Protein AF-0000000079568938 (afdb_homodimer)

Secondary structure (DSSP, 8-state):
---HHHHHHHHHHHHHHHHHHHHHHHHHHHHHHHHHHHHHHHHHHHHHHHHHHHHHHHHHHHHHHHHHHHHHHHHHHTTTTTT-EEEEEEESS---HHHHHHHHHHHHHTT-EEEEEEEE-GGGG-GGGHHHHHHHHHH-PPTTPPPP--S-HHHHHHHHHHHHHBPPSSSPPPPHHHHHHHHHHHHHTTSEEE--S----BSEEEEE--SBPPSSHHHHHHHHHHHHHHHHHTT-EEEEE--GGGGSTTBHHHHHHH-HHHHHH-EEES-TTSHHHHHHHHHHHHHHHTT---EESSSTTSBSSPPP-/---HHHHHHHHHHHHHHHHHHHHHHHHHHHHHHHHHHHHHHHHHHHHHHHHHHHHHHHHHHHHHHHHHHHHHHHHHHTTTTTT-EEEEEEESS---HHHHHHHHHHHHHTT-EEEEEEEE-GGGG-GGGHHHHHHHHHH-PPTTPPPP--S-HHHHHHHHHHHHHBPPSSSPPPPHHHHHHHHHHHHHTTSEEE--S----BSEEEEE--SBPPSSHHHHHHHHHHHHHHHHHTT-EEEEE--GGGGSTTBHHHHHHH-HHHHHH-EEES-TTSHHHHHHHHHHHHHHHTT---EESSSTTSBSSPPP-

InterPro domains:
  IPR021522 Copper transporter MctB [PF11382] (1-307)

Foldseek 3Di:
DPDPVVVVVVVVVVVVVVVVVVVCVCCPPVPPVVVVVVVVVVVVVVVVVVVVVVVVVVVVVVVVVLVVLLVCLLVQLACVQAPFEEEEEEEEPPDDCLLVVVLVVSLVSSRYHYQWYKYFYLLQLDPVCQVVLQCLLPVDQDPPQDADPDSGSLQRNLLSLLLQAADAPVDDHDDQVNNCVSQVVVVVVVGMDIPDDGHDHGQEYEYEYEAARPPVLLSSLVSVLSNQVSNQVRRHAYEYEYAQNLCDPRHNVVNQCVDPSSQQQYAYFHHSSTSQSSSQSSLQSVCNVVRGHAYDYDDPPGDPHHDRD/DPDPVVVVVVVVVVVVVVVVVVVCVCCVPVPVVVVVVVVVVVVVVVVVVVVVVVVVVVVVVVVVVLVVLLVCLLVQLACVQAPFEEEEEEEEDPDDCLLVVVLVVSLVSSRYHYQWYKYFYLLQLDPVCQVVQQCLLPPDQDPPQDADPDSGSLQSNLLSLLLQAADAPPDDHDDQVNSCVSQVVCVVVVGMDTPDDGHDHGQEYEYEYEAARPPVLLSSLVSVLSNQVSNQVRRHAYEYEYAQRLCDPRHNVVNQCVDPSSQQQYAYFHHSSTSQSSSQSSLQSVCNVVRGHAYDYDDPPGDPHHDRD

Structure (mmCIF, N/CA/C/O backbone):
data_AF-0000000079568938-model_v1
#
loop_
_entity.id
_entity.type
_entity.pdbx_description
1 polymer 'Copper transporter'
#
loop_
_atom_site.group_PDB
_atom_site.id
_atom_site.type_symbol
_atom_site.label_atom_id
_atom_site.label_alt_id
_atom_site.label_comp_id
_atom_site.label_asym_id
_atom_site.label_entity_id
_atom_site.label_seq_id
_atom_site.pdbx_PDB_ins_code
_atom_site.Cartn_x
_atom_site.Cartn_y
_atom_site.Cartn_z
_atom_site.occupancy
_atom_site.B_iso_or_equiv
_atom_site.auth_seq_id
_atom_site.auth_comp_id
_atom_site.auth_asym_id
_atom_site.auth_atom_id
_atom_site.pdbx_PDB_model_num
ATOM 1 N N . MET A 1 1 ? -96.562 -1.878 10.062 1 43.5 1 MET A N 1
ATOM 2 C CA . MET A 1 1 ? -95.875 -2.768 10.984 1 43.5 1 MET A CA 1
ATOM 3 C C . MET A 1 1 ? -94.75 -3.541 10.273 1 43.5 1 MET A C 1
ATOM 5 O O . MET A 1 1 ? -95 -4.301 9.344 1 43.5 1 MET A O 1
ATOM 9 N N . ILE A 1 2 ? -93.562 -2.885 10.148 1 57.44 2 ILE A N 1
ATOM 10 C CA . ILE A 1 2 ? -92.5 -3.451 9.375 1 57.44 2 ILE A CA 1
ATOM 11 C C . ILE A 1 2 ? -92.125 -4.848 9.898 1 57.44 2 ILE A C 1
ATOM 13 O O . ILE A 1 2 ? -92.062 -5.062 11.109 1 57.44 2 ILE A O 1
ATOM 17 N N . ASP A 1 3 ? -92.375 -5.844 9.188 1 62.59 3 ASP A N 1
ATOM 18 C CA . ASP A 1 3 ? -92.188 -7.242 9.555 1 62.59 3 ASP A CA 1
ATOM 19 C C . ASP A 1 3 ? -90.812 -7.504 10.055 1 62.59 3 ASP A C 1
ATOM 21 O O . ASP A 1 3 ? -89.812 -7.223 9.352 1 62.59 3 ASP A O 1
ATOM 25 N N . PHE A 1 4 ? -90.562 -7.664 11.258 1 71.44 4 PHE A N 1
ATOM 26 C CA . PHE A 1 4 ? -89.375 -7.832 12.023 1 71.44 4 PHE A CA 1
ATOM 27 C C . PHE A 1 4 ? -88.375 -8.781 11.312 1 71.44 4 PHE A C 1
ATOM 29 O O . PHE A 1 4 ? -87.188 -8.555 11.297 1 71.44 4 PHE A O 1
ATOM 36 N N . LYS A 1 5 ? -88.812 -9.67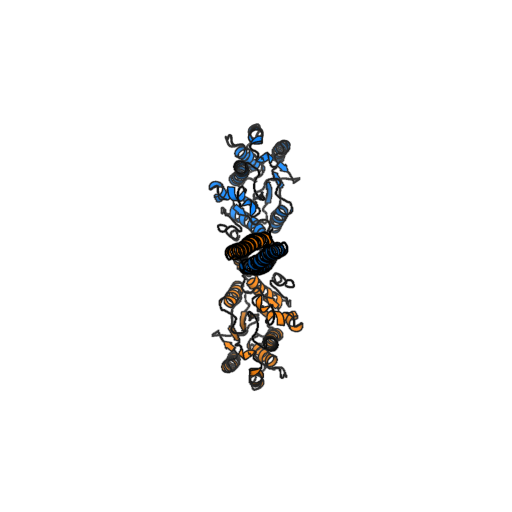2 10.695 1 68.62 5 LYS A N 1
ATOM 37 C CA . LYS A 1 5 ? -88 -10.656 9.984 1 68.62 5 LYS A CA 1
ATOM 38 C C . LYS A 1 5 ? -87.312 -10.031 8.781 1 68.62 5 LYS A C 1
ATOM 40 O O . LYS A 1 5 ? -86.125 -10.312 8.531 1 68.62 5 LYS A O 1
ATOM 45 N N . TYR A 1 6 ? -88.062 -9.305 8.188 1 73.19 6 TYR A N 1
ATOM 46 C CA . TYR A 1 6 ? -87.5 -8.641 7 1 73.19 6 TYR A CA 1
ATOM 47 C C . TYR A 1 6 ? -86.438 -7.648 7.375 1 73.19 6 TYR A C 1
ATOM 49 O O . TYR A 1 6 ? -85.438 -7.527 6.668 1 73.19 6 TYR A O 1
ATOM 57 N N . HIS A 1 7 ? -86.438 -7.02 8.5 1 73.69 7 HIS A N 1
ATOM 58 C CA . HIS A 1 7 ? -85.438 -6.07 8.984 1 73.69 7 HIS A CA 1
ATOM 59 C C . HIS A 1 7 ? -84.188 -6.785 9.383 1 73.69 7 HIS A C 1
ATOM 61 O O . HIS A 1 7 ? -83.062 -6.316 9.07 1 73.69 7 HIS A O 1
ATOM 67 N N . VAL A 1 8 ? -84.375 -7.863 9.945 1 78.38 8 VAL A N 1
ATOM 68 C CA . VAL A 1 8 ? -83.25 -8.656 10.391 1 78.38 8 VAL A CA 1
ATOM 69 C C . VAL A 1 8 ? -82.438 -9.18 9.18 1 78.38 8 VAL A C 1
ATOM 71 O O . VAL A 1 8 ? -81.25 -9.141 9.156 1 78.38 8 VAL A O 1
ATOM 74 N N . VAL A 1 9 ? -83.188 -9.57 8.219 1 77.75 9 VAL A N 1
ATOM 75 C CA . VAL A 1 9 ? -82.562 -10.109 7.004 1 77.75 9 VAL A CA 1
ATOM 76 C C . VAL A 1 9 ? -81.875 -9 6.254 1 77.75 9 VAL A C 1
ATOM 78 O O . VAL A 1 9 ? -80.75 -9.219 5.758 1 77.75 9 VAL A O 1
ATOM 81 N N . SER A 1 10 ? -82.375 -7.84 6.324 1 80.75 10 SER A N 1
ATOM 82 C CA . SER A 1 10 ? -81.75 -6.691 5.664 1 80.75 10 SER A CA 1
ATOM 83 C C . SER A 1 10 ? -80.5 -6.246 6.395 1 80.75 10 SER A C 1
ATOM 85 O O . SER A 1 10 ? -79.5 -5.918 5.762 1 80.75 10 SER A O 1
ATOM 87 N N . LEU A 1 11 ? -80.562 -6.324 7.648 1 80.31 11 LEU A N 1
ATOM 88 C CA . LEU A 1 11 ? -79.375 -5.949 8.453 1 80.31 11 LEU A CA 1
ATOM 89 C C . LEU A 1 11 ? -78.25 -6.953 8.281 1 80.31 11 LEU A C 1
ATOM 91 O O . LEU A 1 11 ? -77.125 -6.566 8.172 1 80.31 11 LEU A O 1
ATOM 95 N N . ILE A 1 12 ? -78.562 -8.211 8.266 1 80.62 12 ILE A N 1
ATOM 96 C CA . ILE A 1 12 ? -77.625 -9.266 8.07 1 80.62 12 ILE A CA 1
ATOM 97 C C . ILE A 1 12 ? -76.938 -9.117 6.688 1 80.62 12 ILE A C 1
ATOM 99 O O . ILE A 1 12 ? -75.75 -9.242 6.547 1 80.62 12 ILE A O 1
ATOM 103 N N . ALA A 1 13 ? -77.75 -8.734 5.777 1 83.69 13 ALA A N 1
ATOM 104 C CA . ALA A 1 13 ? -77.312 -8.539 4.41 1 83.69 13 ALA A CA 1
ATOM 105 C C . ALA A 1 13 ? -76.312 -7.379 4.328 1 83.69 13 ALA A C 1
ATOM 107 O O . ALA A 1 13 ? -75.312 -7.465 3.637 1 83.69 13 ALA A O 1
ATOM 108 N N . VAL A 1 14 ? -76.625 -6.336 5.066 1 82.44 14 VAL A N 1
ATOM 109 C CA . VAL A 1 14 ? -75.75 -5.164 5.094 1 82.44 14 VAL A CA 1
ATOM 110 C C . VAL A 1 14 ? -74.438 -5.516 5.777 1 82.44 14 VAL A C 1
ATOM 112 O O . VAL A 1 14 ? -73.375 -5.164 5.285 1 82.44 14 VAL A O 1
ATOM 115 N N . PHE A 1 15 ? -74.438 -6.266 6.875 1 82.38 15 PHE A N 1
ATOM 116 C CA . PHE A 1 15 ? -73.188 -6.645 7.598 1 82.38 15 PHE A CA 1
ATOM 117 C C . PHE A 1 15 ? -72.375 -7.602 6.77 1 82.38 15 PHE A C 1
ATOM 119 O O . PHE A 1 15 ? -71.125 -7.488 6.742 1 82.38 15 PHE A O 1
ATOM 126 N N . LEU A 1 16 ? -73.062 -8.523 6.031 1 85.56 16 LEU A N 1
ATOM 127 C CA . LEU A 1 16 ? -72.312 -9.461 5.16 1 85.56 16 LEU A CA 1
ATOM 128 C C . LEU A 1 16 ? -71.688 -8.734 3.982 1 85.56 16 LEU A C 1
ATOM 130 O O . LEU A 1 16 ? -70.562 -9.055 3.578 1 85.56 16 LEU A O 1
ATOM 134 N N . ALA A 1 17 ? -72.438 -7.754 3.533 1 83.81 17 ALA A N 1
ATOM 135 C CA . ALA A 1 17 ? -71.875 -6.934 2.436 1 83.81 17 ALA A CA 1
ATOM 136 C C . ALA A 1 17 ? -70.688 -6.133 2.869 1 83.81 17 ALA A C 1
ATOM 138 O O . ALA A 1 17 ? -69.688 -6.051 2.135 1 83.81 17 ALA A O 1
ATOM 139 N N . ILE A 1 18 ? -70.688 -5.582 4.027 1 81.25 18 ILE A N 1
ATOM 140 C CA . ILE A 1 18 ? -69.562 -4.859 4.578 1 81.25 18 ILE A CA 1
ATOM 141 C C . ILE A 1 18 ? -68.375 -5.82 4.762 1 81.25 18 ILE A C 1
ATOM 143 O O . ILE A 1 18 ? -67.25 -5.508 4.375 1 81.25 18 ILE A O 1
ATOM 147 N N . ALA A 1 19 ? -68.625 -6.996 5.277 1 80.94 19 ALA A N 1
ATOM 148 C CA . ALA A 1 19 ? -67.562 -8.008 5.488 1 80.94 19 ALA A CA 1
ATOM 149 C C . ALA A 1 19 ? -66.938 -8.422 4.164 1 80.94 19 ALA A C 1
ATOM 151 O O . ALA A 1 19 ? -65.75 -8.539 4.066 1 80.94 19 ALA A O 1
ATOM 152 N N . LEU A 1 20 ? -67.75 -8.578 3.186 1 80.56 20 LEU A N 1
ATOM 153 C CA . LEU A 1 20 ? -67.312 -8.922 1.852 1 80.56 20 LEU A CA 1
ATOM 154 C C . LEU A 1 20 ? -66.5 -7.777 1.254 1 80.56 20 LEU A C 1
ATOM 156 O O . LEU A 1 20 ? -65.438 -8.008 0.613 1 80.56 20 LEU A O 1
ATOM 160 N N . GLY A 1 21 ? -66.938 -6.605 1.459 1 75.81 21 GLY A N 1
ATOM 161 C CA . GLY A 1 21 ? -66.188 -5.43 1.025 1 75.81 21 GLY A CA 1
ATOM 162 C C . GLY A 1 21 ? -64.812 -5.32 1.666 1 75.81 21 GLY A C 1
ATOM 163 O O . GLY A 1 21 ? -63.844 -5.016 0.989 1 75.81 21 GLY A O 1
ATOM 164 N N . ILE A 1 22 ? -64.812 -5.535 2.951 1 74.38 22 ILE A N 1
ATOM 165 C CA . ILE A 1 22 ? -63.531 -5.52 3.691 1 74.38 22 ILE A CA 1
ATOM 166 C C . ILE A 1 22 ? -62.562 -6.555 3.105 1 74.38 22 ILE A C 1
ATOM 168 O O . ILE A 1 22 ? -61.406 -6.266 2.873 1 74.38 22 ILE A O 1
ATOM 172 N N . ILE A 1 23 ? -63.062 -7.707 2.805 1 74 23 ILE A N 1
ATOM 173 C CA . ILE A 1 23 ? -62.25 -8.797 2.252 1 74 23 ILE A CA 1
ATOM 174 C C . ILE A 1 23 ? -61.75 -8.406 0.867 1 74 23 ILE A C 1
ATOM 176 O O . ILE A 1 23 ? -60.562 -8.578 0.564 1 74 23 ILE A O 1
ATOM 180 N N . ILE A 1 24 ? -62.5 -7.793 0.003 1 73.75 24 ILE A N 1
ATOM 181 C CA . ILE A 1 24 ? -62.156 -7.371 -1.351 1 73.75 24 ILE A CA 1
ATOM 182 C C . ILE A 1 24 ? -61.156 -6.234 -1.291 1 73.75 24 ILE A C 1
ATOM 184 O O . ILE A 1 24 ? -60.156 -6.242 -2.025 1 73.75 24 ILE A O 1
ATOM 188 N N . GLY A 1 25 ? -61.344 -5.293 -0.454 1 69.62 25 GLY A N 1
ATOM 189 C CA . GLY A 1 25 ? -60.438 -4.168 -0.283 1 69.62 25 GLY A CA 1
ATOM 190 C C . GLY A 1 25 ? -59.062 -4.582 0.199 1 69.62 25 GLY A C 1
ATOM 191 O O . GLY A 1 25 ? -58.062 -4.086 -0.302 1 69.62 25 GLY A O 1
ATOM 192 N N . THR A 1 26 ? -59.062 -5.48 1.104 1 70.88 26 THR A N 1
ATOM 193 C CA . THR A 1 26 ? -57.781 -5.969 1.65 1 70.88 26 THR A CA 1
ATOM 194 C C . THR A 1 26 ? -57.031 -6.781 0.606 1 70.88 26 THR A C 1
ATOM 196 O O . THR A 1 26 ? -55.812 -6.699 0.522 1 70.88 26 THR A O 1
ATOM 199 N N . THR A 1 27 ? -57.781 -7.504 -0.134 1 68 27 THR A N 1
ATOM 200 C CA . THR A 1 27 ? -57.125 -8.406 -1.086 1 68 27 THR A CA 1
ATOM 201 C C . THR A 1 27 ? -56.719 -7.656 -2.346 1 68 27 THR A C 1
ATOM 203 O O . THR A 1 27 ? -55.688 -7.969 -2.951 1 68 27 THR A O 1
ATOM 206 N N . ALA A 1 28 ? -57.562 -6.738 -2.842 1 63.16 28 ALA A N 1
ATOM 207 C CA . ALA A 1 28 ? -57.344 -6.07 -4.125 1 63.16 28 ALA A CA 1
ATOM 208 C C . ALA A 1 28 ? -56.156 -5.102 -4.055 1 63.16 28 ALA A C 1
ATOM 210 O O . ALA A 1 28 ? -55.375 -5.004 -5.004 1 63.16 28 ALA A O 1
ATOM 211 N N . LEU A 1 29 ? -56 -4.25 -3.158 1 59.03 29 LEU A N 1
ATOM 212 C CA . LEU A 1 29 ? -55 -3.18 -3.143 1 59.03 29 LEU A CA 1
ATOM 213 C C . LEU A 1 29 ? -53.75 -3.621 -2.418 1 59.03 29 LEU A C 1
ATOM 215 O O . LEU A 1 29 ? -52.625 -3.293 -2.844 1 59.03 29 LEU A O 1
ATOM 219 N N . ASN A 1 30 ? -54.062 -4.57 -1.459 1 63.81 30 ASN A N 1
ATOM 220 C CA . ASN A 1 30 ? -53 -4.887 -0.521 1 63.81 30 ASN A CA 1
ATOM 221 C C . ASN A 1 30 ? -52.031 -5.914 -1.103 1 63.81 30 ASN A C 1
ATOM 223 O O . ASN A 1 30 ? -50.812 -5.836 -0.87 1 63.81 30 ASN A O 1
ATOM 227 N N . GLY A 1 31 ? -52.594 -6.492 -2.227 1 71.31 31 GLY A N 1
ATOM 228 C CA . GLY A 1 31 ? -51.75 -7.57 -2.703 1 71.31 31 GLY A CA 1
ATOM 229 C C . GLY A 1 31 ? -50.656 -7.094 -3.633 1 71.31 31 GLY A C 1
ATOM 230 O O . GLY A 1 31 ? -49.469 -7.457 -3.461 1 71.31 31 GLY A O 1
ATOM 231 N N . GLY A 1 32 ? -51 -6.117 -4.484 1 78.5 32 GLY A N 1
ATOM 232 C CA . GLY A 1 32 ? -50.031 -5.668 -5.473 1 78.5 32 GLY A CA 1
ATOM 233 C C . GLY A 1 32 ? -48.969 -4.758 -4.891 1 78.5 32 GLY A C 1
ATOM 234 O O . GLY A 1 32 ? -47.781 -4.969 -5.117 1 78.5 32 GLY A O 1
ATOM 235 N N . ILE A 1 33 ? -49.406 -3.732 -4.223 1 78.81 33 ILE A N 1
ATOM 236 C CA . ILE A 1 33 ? -48.5 -2.77 -3.627 1 78.81 33 ILE A CA 1
ATOM 237 C C . ILE A 1 33 ? -47.625 -3.471 -2.596 1 78.81 33 ILE A C 1
ATOM 239 O O . ILE A 1 33 ? -46.406 -3.264 -2.57 1 78.81 33 ILE A O 1
ATOM 243 N N . VAL A 1 34 ? -48.219 -4.289 -1.751 1 81.38 34 VAL A N 1
ATOM 244 C CA . VAL A 1 34 ? -47.5 -5.023 -0.717 1 81.38 34 VAL A CA 1
ATOM 245 C C . VAL A 1 34 ? -46.5 -5.973 -1.363 1 81.38 34 VAL A C 1
ATOM 247 O O . VAL A 1 34 ? -45.344 -6.062 -0.926 1 81.38 34 VAL A O 1
ATOM 250 N N . ASN A 1 35 ? -47 -6.562 -2.453 1 83.56 35 ASN A N 1
ATOM 251 C CA . ASN A 1 35 ? -46.094 -7.457 -3.168 1 83.56 35 ASN A CA 1
ATOM 252 C C . ASN A 1 35 ? -44.938 -6.695 -3.768 1 83.56 35 ASN A C 1
ATOM 254 O O . ASN A 1 35 ? -43.781 -7.168 -3.729 1 83.56 35 ASN A O 1
ATOM 258 N N . ASN A 1 36 ? -45.219 -5.559 -4.309 1 86.06 36 ASN A N 1
ATOM 259 C CA . ASN A 1 36 ? -44.156 -4.727 -4.879 1 86.06 36 ASN A CA 1
ATOM 260 C C . ASN A 1 36 ? -43.188 -4.23 -3.809 1 86.06 36 ASN A C 1
ATOM 262 O O . ASN A 1 36 ? -41.969 -4.285 -3.988 1 86.06 36 ASN A O 1
ATOM 266 N N . LEU A 1 37 ? -43.75 -3.807 -2.678 1 84.62 37 LEU A N 1
ATOM 267 C CA . LEU A 1 37 ? -42.906 -3.326 -1.574 1 84.62 37 LEU A CA 1
ATOM 268 C C . LEU A 1 37 ? -42.094 -4.465 -0.972 1 84.62 37 LEU A C 1
ATOM 270 O O . LEU A 1 37 ? -40.938 -4.273 -0.616 1 84.62 37 LEU A O 1
ATOM 274 N N . GLN A 1 38 ? -42.656 -5.621 -0.905 1 86.25 38 GLN A N 1
ATOM 275 C CA . GLN A 1 38 ? -41.938 -6.793 -0.402 1 86.25 38 GLN A CA 1
ATOM 276 C C . GLN A 1 38 ? -40.812 -7.195 -1.338 1 86.25 38 GLN A C 1
ATOM 278 O O . GLN A 1 38 ? -39.719 -7.574 -0.883 1 86.25 38 GLN A O 1
ATOM 283 N N . SER A 1 39 ? -41.062 -7.059 -2.582 1 89.62 39 SER A N 1
ATOM 284 C CA . SER A 1 39 ? -40.031 -7.328 -3.572 1 89.62 39 SER A CA 1
ATOM 285 C C . SER A 1 39 ? -38.906 -6.316 -3.475 1 89.62 39 SER A C 1
ATOM 287 O O . SER A 1 39 ? -37.719 -6.684 -3.541 1 89.62 39 SER A O 1
ATOM 289 N N . ASN A 1 40 ? -39.281 -5.078 -3.32 1 89.69 40 ASN A N 1
ATOM 290 C CA . ASN A 1 40 ? -38.281 -4.031 -3.139 1 89.69 40 ASN A CA 1
ATOM 291 C C . ASN A 1 40 ? -37.438 -4.27 -1.887 1 89.69 40 ASN A C 1
ATOM 293 O O . ASN A 1 40 ? -36.219 -4.129 -1.92 1 89.69 40 ASN A O 1
ATOM 297 N N . VAL A 1 41 ? -38.062 -4.602 -0.828 1 90.19 41 VAL A N 1
ATOM 298 C CA . VAL A 1 41 ? -37.375 -4.883 0.424 1 90.19 41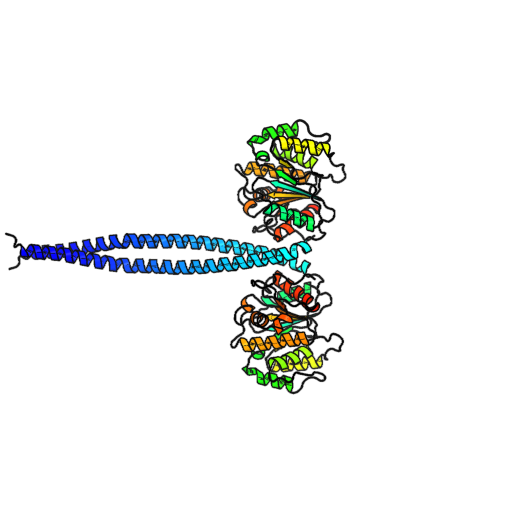 VAL A CA 1
ATOM 299 C C . VAL A 1 41 ? -36.375 -6.043 0.225 1 90.19 41 VAL A C 1
ATOM 301 O O . VAL A 1 41 ? -35.25 -5.977 0.657 1 90.19 41 VAL A O 1
ATOM 304 N N . SER A 1 42 ? -36.875 -7.066 -0.488 1 90.62 42 SER A N 1
ATOM 305 C CA . SER A 1 42 ? -36.031 -8.227 -0.745 1 90.62 42 SER A CA 1
ATOM 306 C C . SER A 1 42 ? -34.812 -7.855 -1.604 1 90.62 42 SER A C 1
ATOM 308 O O . SER A 1 42 ? -33.688 -8.281 -1.325 1 90.62 42 SER A O 1
ATOM 310 N N . GLU A 1 43 ? -35 -7.078 -2.594 1 92.12 43 GLU A N 1
ATOM 311 C CA . GLU A 1 43 ? -33.938 -6.637 -3.482 1 92.12 43 GLU A CA 1
ATOM 312 C C . GLU A 1 43 ? -32.938 -5.734 -2.75 1 92.12 43 GLU A C 1
ATOM 314 O O . GLU A 1 43 ? -31.734 -5.887 -2.898 1 92.12 43 GLU A O 1
ATOM 319 N N . LEU A 1 44 ? -33.469 -4.828 -1.951 1 92.75 44 LEU A N 1
ATOM 320 C CA . LEU A 1 44 ? -32.594 -3.906 -1.203 1 92.75 44 LEU A CA 1
ATOM 321 C C . LEU A 1 44 ? -31.797 -4.652 -0.144 1 92.75 44 LEU A C 1
ATOM 323 O O . LEU A 1 44 ? -30.656 -4.289 0.137 1 92.75 44 LEU A O 1
ATOM 327 N N . ARG A 1 45 ? -32.375 -5.703 0.427 1 92.12 45 ARG A N 1
ATOM 328 C CA . ARG A 1 45 ? -31.641 -6.531 1.381 1 92.12 45 ARG A CA 1
ATOM 329 C C . ARG A 1 45 ? -30.516 -7.293 0.694 1 92.12 45 ARG A C 1
ATOM 331 O O . ARG A 1 45 ? -29.422 -7.434 1.252 1 92.12 45 ARG A O 1
ATOM 338 N N . ALA A 1 46 ? -30.797 -7.734 -0.47 1 92.81 46 ALA A N 1
ATOM 339 C CA . ALA A 1 46 ? -29.766 -8.414 -1.243 1 92.81 46 ALA A CA 1
ATOM 340 C C . ALA A 1 46 ? -28.641 -7.453 -1.616 1 92.81 46 ALA A C 1
ATOM 342 O O . ALA A 1 46 ? -27.453 -7.797 -1.507 1 92.81 46 ALA A O 1
ATOM 343 N N . ASP A 1 47 ? -28.938 -6.305 -2.002 1 94 47 ASP A N 1
ATOM 344 C CA . ASP A 1 47 ? -27.969 -5.273 -2.328 1 94 47 ASP A CA 1
ATOM 345 C C . ASP A 1 47 ? -27.125 -4.914 -1.108 1 94 47 ASP A C 1
ATOM 347 O O . ASP A 1 47 ? -25.906 -4.754 -1.216 1 94 47 ASP A O 1
ATOM 351 N N . LYS A 1 48 ? -27.812 -4.711 -0.039 1 91.69 48 LYS A N 1
ATOM 352 C CA . LYS A 1 48 ? -27.109 -4.391 1.197 1 91.69 48 LYS A CA 1
ATOM 353 C C . LYS A 1 48 ? -26.094 -5.473 1.549 1 91.69 48 LYS A C 1
ATOM 355 O O . LYS A 1 48 ? -24.953 -5.168 1.908 1 91.69 48 LYS A O 1
ATOM 360 N N . ARG A 1 49 ? -26.5 -6.715 1.436 1 93.38 49 ARG A N 1
ATOM 361 C CA . ARG A 1 49 ? -25.609 -7.824 1.738 1 93.38 49 ARG A CA 1
ATOM 362 C C . ARG A 1 49 ? -24.406 -7.836 0.785 1 93.38 49 ARG A C 1
ATOM 364 O O . ARG A 1 49 ? -23.281 -8.055 1.207 1 93.38 49 ARG A O 1
ATOM 371 N N . ASP A 1 50 ? -24.672 -7.566 -0.452 1 95.25 50 ASP A N 1
ATOM 372 C CA . ASP A 1 50 ? -23.609 -7.512 -1.443 1 95.25 50 ASP A CA 1
ATOM 373 C C . ASP A 1 50 ? -22.625 -6.387 -1.131 1 95.25 50 ASP A C 1
ATOM 375 O O . ASP A 1 50 ? -21.406 -6.586 -1.184 1 95.25 50 ASP A O 1
ATOM 379 N N . LEU A 1 51 ? -23.156 -5.25 -0.789 1 94.25 51 LEU A N 1
ATOM 380 C CA . LEU A 1 51 ? -22.312 -4.098 -0.474 1 94.25 51 LEU A CA 1
ATOM 381 C C . LEU A 1 51 ? -21.531 -4.332 0.808 1 94.25 51 LEU A C 1
ATOM 383 O O . LEU A 1 51 ? -20.359 -3.932 0.909 1 94.25 51 LEU A O 1
ATOM 387 N N . GLU A 1 52 ? -22.141 -5.012 1.734 1 94.88 52 GLU A N 1
ATOM 388 C CA . GLU A 1 52 ? -21.438 -5.359 2.965 1 94.88 52 GLU A CA 1
ATOM 389 C C . GLU A 1 52 ? -20.281 -6.312 2.686 1 94.88 52 GLU A C 1
ATOM 391 O O . GLU A 1 52 ? -19.188 -6.152 3.242 1 94.88 52 GLU A O 1
ATOM 396 N N . ASN A 1 53 ? -20.562 -7.281 1.841 1 92.19 53 ASN A N 1
ATOM 397 C CA . ASN A 1 53 ? -19.5 -8.195 1.435 1 92.19 53 ASN A CA 1
ATOM 398 C C . ASN A 1 53 ? -18.359 -7.465 0.713 1 92.19 53 ASN A C 1
ATOM 400 O O . ASN A 1 53 ? -17.188 -7.758 0.932 1 92.19 53 ASN A O 1
ATOM 404 N N . ARG A 1 54 ? -18.75 -6.535 -0.095 1 92.44 54 ARG A N 1
ATOM 405 C CA . ARG A 1 54 ? -17.766 -5.738 -0.811 1 92.44 54 ARG A CA 1
ATOM 406 C C . ARG A 1 54 ? -16.938 -4.891 0.155 1 92.44 54 ARG A C 1
ATOM 408 O O . ARG A 1 54 ? -15.719 -4.816 0.034 1 92.44 54 ARG A O 1
ATOM 415 N N . VAL A 1 55 ? -17.578 -4.273 1.066 1 91.88 55 VAL A N 1
ATOM 416 C CA . VAL A 1 55 ? -16.891 -3.469 2.076 1 91.88 55 VAL A CA 1
ATOM 417 C C . VAL A 1 55 ? -15.891 -4.336 2.84 1 91.88 55 VAL A C 1
ATOM 419 O O . VAL A 1 55 ? -14.742 -3.934 3.049 1 91.88 55 VAL A O 1
ATOM 422 N N . ASN A 1 56 ? -16.281 -5.527 3.174 1 92.06 56 ASN A N 1
ATOM 423 C CA . ASN A 1 56 ? -15.391 -6.438 3.898 1 92.06 56 ASN A CA 1
ATOM 424 C C . ASN A 1 56 ? -14.18 -6.828 3.061 1 92.06 56 ASN A C 1
ATOM 426 O O . ASN A 1 56 ? -13.055 -6.871 3.568 1 92.06 56 ASN A O 1
ATOM 430 N N . GLY A 1 57 ? -14.375 -7.105 1.813 1 88.25 57 GLY A N 1
ATOM 431 C CA . GLY A 1 57 ? -13.289 -7.426 0.904 1 88.25 57 GLY A CA 1
ATOM 432 C C . GLY A 1 57 ? -12.305 -6.285 0.716 1 88.25 57 GLY A C 1
ATOM 433 O O . GLY A 1 57 ? -11.094 -6.492 0.717 1 88.25 57 GLY A O 1
ATOM 434 N N . LEU A 1 58 ? -12.883 -5.059 0.606 1 90 58 LEU A N 1
ATOM 435 C CA . LEU A 1 58 ? -12.039 -3.883 0.429 1 90 58 LEU A CA 1
ATOM 436 C C . LEU A 1 58 ? -11.242 -3.586 1.697 1 90 58 LEU A C 1
ATOM 438 O O . LEU A 1 58 ? -10.07 -3.207 1.628 1 90 58 LEU A O 1
ATOM 442 N N . ASN A 1 59 ? -11.859 -3.824 2.844 1 91.12 59 ASN A N 1
ATOM 443 C CA . ASN A 1 59 ? -11.141 -3.656 4.105 1 91.12 59 ASN A CA 1
ATOM 444 C C . ASN A 1 59 ? -9.961 -4.617 4.219 1 91.12 59 ASN A C 1
ATOM 446 O O . ASN A 1 59 ? -8.883 -4.234 4.676 1 91.12 59 ASN A O 1
ATOM 450 N N . THR A 1 60 ? -10.125 -5.785 3.799 1 87.06 60 THR A N 1
ATOM 451 C CA . THR A 1 60 ? -9.055 -6.777 3.811 1 87.06 60 THR A CA 1
ATOM 452 C C . THR A 1 60 ? -7.918 -6.352 2.889 1 87.06 60 THR A C 1
ATOM 454 O O . THR A 1 60 ? -6.742 -6.477 3.246 1 87.06 60 THR A O 1
ATOM 457 N N . GLN A 1 61 ? -8.273 -5.867 1.757 1 86.62 61 GLN A N 1
ATOM 458 C CA . GLN A 1 61 ? -7.27 -5.391 0.816 1 86.62 61 GLN A CA 1
ATOM 459 C C . GLN A 1 61 ? -6.473 -4.23 1.407 1 86.62 61 GLN A C 1
ATOM 461 O O . GLN A 1 61 ? -5.25 -4.176 1.263 1 86.62 61 GLN A O 1
ATOM 466 N N . ILE A 1 62 ? -7.117 -3.332 2.014 1 89.69 62 ILE A N 1
ATOM 467 C CA . ILE A 1 62 ? -6.469 -2.188 2.641 1 89.69 62 ILE A CA 1
ATOM 468 C C . ILE A 1 62 ? -5.527 -2.668 3.744 1 89.69 62 ILE A C 1
ATOM 470 O O . ILE A 1 62 ? -4.402 -2.178 3.867 1 89.69 62 ILE A O 1
ATOM 474 N N . GLU A 1 63 ? -5.992 -3.605 4.523 1 89.69 63 GLU A N 1
ATOM 475 C CA . GLU A 1 63 ? -5.16 -4.16 5.586 1 89.69 63 GLU A CA 1
ATOM 476 C C . GLU A 1 63 ? -3.904 -4.816 5.02 1 89.69 63 GLU A C 1
ATOM 478 O O . GLU A 1 63 ? -2.803 -4.602 5.531 1 89.69 63 GLU A O 1
ATOM 483 N N . ASN A 1 64 ? -4.051 -5.535 4.012 1 86.25 64 ASN A N 1
ATOM 484 C CA . ASN A 1 64 ? -2.912 -6.191 3.373 1 86.25 64 ASN A CA 1
ATOM 485 C C . ASN A 1 64 ? -1.911 -5.172 2.832 1 86.25 64 ASN A C 1
ATOM 487 O O . ASN A 1 64 ? -0.701 -5.336 3.004 1 86.25 64 ASN A O 1
ATOM 491 N N . ASN A 1 65 ? -2.414 -4.172 2.186 1 89.94 65 ASN A N 1
ATOM 492 C CA . ASN A 1 65 ? -1.556 -3.113 1.669 1 89.94 65 ASN A CA 1
ATOM 493 C C . ASN A 1 65 ? -0.815 -2.393 2.793 1 89.94 65 ASN A C 1
ATOM 495 O O . ASN A 1 65 ? 0.359 -2.049 2.648 1 89.94 65 ASN A O 1
ATOM 499 N N . SER A 1 66 ? -1.523 -2.184 3.828 1 92.19 66 SER A N 1
ATOM 500 C CA . SER A 1 66 ? -0.928 -1.528 4.988 1 92.19 66 SER A CA 1
ATOM 501 C C . SER A 1 66 ? 0.193 -2.373 5.586 1 92.19 66 SER A C 1
ATOM 503 O O . SER A 1 66 ? 1.218 -1.84 6.016 1 92.19 66 SER A O 1
ATOM 505 N N . GLU A 1 67 ? 0.009 -3.672 5.605 1 92.88 67 GLU A N 1
ATOM 506 C CA . GLU A 1 67 ? 1.032 -4.574 6.125 1 92.88 67 GLU A CA 1
ATOM 507 C C . GLU A 1 67 ? 2.27 -4.578 5.234 1 92.88 67 GLU A C 1
ATOM 509 O O . GLU A 1 67 ? 3.398 -4.613 5.73 1 92.88 67 GLU A O 1
ATOM 514 N N . PHE A 1 68 ? 2.115 -4.535 3.963 1 95.19 68 PHE A N 1
ATOM 515 C CA . PHE A 1 68 ? 3.232 -4.406 3.035 1 95.19 68 PHE A CA 1
ATOM 516 C C . PHE A 1 68 ? 4.008 -3.119 3.299 1 95.19 68 PHE A C 1
ATOM 518 O O . PHE A 1 68 ? 5.23 -3.143 3.438 1 95.19 68 PHE A O 1
ATOM 525 N N . ASP A 1 69 ? 3.254 -1.995 3.379 1 95.81 69 ASP A N 1
ATOM 526 C CA . ASP A 1 69 ? 3.879 -0.697 3.611 1 95.81 69 ASP A CA 1
ATOM 527 C C . ASP A 1 69 ? 4.68 -0.699 4.91 1 95.81 69 ASP A C 1
ATOM 529 O O . ASP A 1 69 ? 5.809 -0.2 4.953 1 95.81 69 ASP A O 1
ATOM 533 N N . ALA A 1 70 ? 4.031 -1.248 5.941 1 95.69 70 ALA A N 1
ATOM 534 C CA . ALA A 1 70 ? 4.699 -1.298 7.242 1 95.69 70 ALA A CA 1
ATOM 535 C C . ALA A 1 70 ? 5.984 -2.113 7.164 1 95.69 70 ALA A C 1
ATOM 537 O O . ALA A 1 70 ? 6.988 -1.762 7.789 1 95.69 70 ALA A O 1
ATOM 538 N N . ALA A 1 71 ? 6.004 -3.139 6.336 1 94.25 71 ALA A N 1
ATOM 539 C CA . ALA A 1 71 ? 7.137 -4.059 6.258 1 94.25 71 ALA A CA 1
ATOM 540 C C . ALA A 1 71 ? 8.297 -3.438 5.484 1 94.25 71 ALA A C 1
ATOM 542 O O . ALA A 1 71 ? 9.461 -3.729 5.758 1 94.25 71 ALA A O 1
ATOM 543 N N . VAL A 1 72 ? 7.996 -2.549 4.562 1 95.81 72 VAL A N 1
ATOM 544 C CA . VAL A 1 72 ? 9.07 -2.055 3.703 1 95.81 72 VAL A CA 1
ATOM 545 C C . VAL A 1 72 ? 9.469 -0.644 4.133 1 95.81 72 VAL A C 1
ATOM 547 O O . VAL A 1 72 ? 10.492 -0.122 3.695 1 95.81 72 VAL A O 1
ATOM 550 N N . ALA A 1 73 ? 8.703 0.034 5.012 1 97 73 ALA A N 1
ATOM 551 C CA . ALA A 1 73 ? 8.883 1.44 5.359 1 97 73 ALA A CA 1
ATOM 552 C C . ALA A 1 73 ? 10.297 1.696 5.887 1 97 73 ALA A C 1
ATOM 554 O O . ALA A 1 73 ? 10.953 2.658 5.48 1 97 73 ALA A O 1
ATOM 555 N N . GLY A 1 74 ? 10.75 0.861 6.859 1 96.19 74 GLY A N 1
ATOM 556 C CA . GLY A 1 74 ? 12.07 1.047 7.434 1 96.19 74 GLY A CA 1
ATOM 557 C C . GLY A 1 74 ? 13.172 1.07 6.395 1 96.19 74 GLY A C 1
ATOM 558 O O . GLY A 1 74 ? 14.07 1.912 6.457 1 96.19 74 GLY A O 1
ATOM 559 N N . GLN A 1 75 ? 13.117 0.177 5.453 1 94.19 75 GLN A N 1
ATOM 560 C CA . GLN A 1 75 ? 14.117 0.096 4.395 1 94.19 75 GLN A CA 1
ATOM 561 C C . GLN A 1 75 ? 14.102 1.347 3.523 1 94.19 75 GLN A C 1
ATOM 563 O O . GLN A 1 75 ? 15.141 1.787 3.037 1 94.19 75 GLN A O 1
ATOM 568 N N . LEU A 1 76 ? 12.938 1.864 3.289 1 96.25 76 LEU A N 1
ATOM 569 C CA . LEU A 1 76 ? 12.789 3.025 2.42 1 96.25 76 LEU A CA 1
ATOM 570 C C . LEU A 1 76 ? 13.43 4.262 3.049 1 96.25 76 LEU A C 1
ATOM 572 O O . LEU A 1 76 ? 13.953 5.125 2.342 1 96.25 76 LEU A O 1
ATOM 576 N N . VAL A 1 77 ? 13.422 4.34 4.445 1 97.88 77 VAL A N 1
ATOM 577 C CA . VAL A 1 77 ? 13.82 5.602 5.055 1 97.88 77 VAL A CA 1
ATOM 578 C C . VAL A 1 77 ? 15.211 5.453 5.68 1 97.88 77 VAL A C 1
ATOM 580 O O . VAL A 1 77 ? 15.836 6.445 6.051 1 97.88 77 VAL A O 1
ATOM 583 N N . GLU A 1 78 ? 15.688 4.227 5.805 1 96.25 78 GLU A N 1
ATOM 584 C CA . GLU A 1 78 ? 16.938 3.975 6.516 1 96.25 78 GLU A CA 1
ATOM 585 C C . GLU A 1 78 ? 18.062 4.875 6.008 1 96.25 78 GLU A C 1
ATOM 587 O O . GLU A 1 78 ? 18.328 4.91 4.805 1 96.25 78 GLU A O 1
ATOM 592 N N . GLY A 1 79 ? 18.625 5.598 6.953 1 97.44 79 GLY A N 1
ATOM 593 C CA . GLY A 1 79 ? 19.812 6.398 6.688 1 97.44 79 GLY A CA 1
ATOM 594 C C . GLY A 1 79 ? 19.5 7.691 5.957 1 97.44 79 GLY A C 1
ATOM 595 O O . GLY A 1 79 ? 20.406 8.508 5.723 1 97.44 79 GLY A O 1
ATOM 596 N N . THR A 1 80 ? 18.281 7.961 5.574 1 97.5 80 THR A N 1
ATOM 597 C CA . THR A 1 80 ? 17.938 9.102 4.727 1 97.5 80 THR A CA 1
ATOM 598 C C . THR A 1 80 ? 18.047 10.406 5.504 1 97.5 80 THR A C 1
ATOM 600 O O . THR A 1 80 ? 18.219 11.477 4.914 1 97.5 80 THR A O 1
ATOM 603 N N . LEU A 1 81 ? 17.953 10.367 6.914 1 98.25 81 LEU A N 1
ATOM 604 C CA . LEU A 1 81 ? 18.031 11.57 7.738 1 98.25 81 LEU A CA 1
ATOM 605 C C . LEU A 1 81 ? 19.188 11.461 8.734 1 98.25 81 LEU A C 1
ATOM 607 O O . LEU A 1 81 ? 19.109 12.023 9.836 1 98.25 81 LEU A O 1
ATOM 611 N N . THR A 1 82 ? 20.156 10.641 8.328 1 97.94 82 THR A N 1
ATOM 612 C CA . THR A 1 82 ? 21.312 10.461 9.195 1 97.94 82 THR A CA 1
ATOM 613 C C . THR A 1 82 ? 21.953 11.805 9.531 1 97.94 82 THR A C 1
ATOM 615 O O . THR A 1 82 ? 22.188 12.625 8.641 1 97.94 82 THR A O 1
ATOM 618 N N . GLY A 1 83 ? 22.219 12.016 10.805 1 96.62 83 GLY A N 1
ATOM 619 C CA . GLY A 1 83 ? 22.906 13.219 11.242 1 96.62 83 GLY A CA 1
ATOM 620 C C . GLY A 1 83 ? 21.984 14.422 11.367 1 96.62 83 GLY A C 1
ATOM 621 O O . GLY A 1 83 ? 22.438 15.516 11.719 1 96.62 83 GLY A O 1
ATOM 622 N N . GLN A 1 84 ? 20.75 14.25 11.062 1 96.56 84 GLN A N 1
ATOM 623 C CA . GLN A 1 84 ? 19.781 15.336 11.18 1 96.56 84 GLN A CA 1
ATOM 624 C C . GLN A 1 84 ? 19.062 15.289 12.523 1 96.56 84 GLN A C 1
ATOM 626 O O . GLN A 1 84 ? 19.078 14.266 13.211 1 96.56 84 GLN A O 1
ATOM 631 N N . ASN A 1 85 ? 18.531 16.406 12.906 1 97.19 85 ASN A N 1
ATOM 632 C CA . ASN A 1 85 ? 17.719 16.484 14.117 1 97.19 85 ASN A CA 1
ATOM 633 C C . ASN A 1 85 ? 16.344 17.078 13.828 1 97.19 85 ASN A C 1
ATOM 635 O O . ASN A 1 85 ? 16.125 17.656 12.766 1 97.19 85 ASN A O 1
ATOM 639 N N . PHE A 1 86 ? 15.398 16.766 14.734 1 98.06 86 PHE A N 1
ATOM 640 C CA . PHE A 1 86 ? 14.055 17.281 14.5 1 98.06 86 PHE A CA 1
ATOM 641 C C . PHE A 1 86 ? 13.352 17.578 15.82 1 98.06 86 PHE A C 1
ATOM 643 O O . PHE A 1 86 ? 13.75 17.078 16.875 1 98.06 86 PHE A O 1
ATOM 650 N N . VAL A 1 87 ? 12.43 18.531 15.75 1 98.44 87 VAL A N 1
ATOM 651 C CA . VAL A 1 87 ? 11.484 18.844 16.812 1 98.44 87 VAL A CA 1
ATOM 652 C C . VAL A 1 87 ? 10.062 18.531 16.359 1 98.44 87 VAL A C 1
ATOM 654 O O . VAL A 1 87 ? 9.695 18.844 15.219 1 98.44 87 VAL A O 1
ATOM 657 N N . VAL A 1 88 ? 9.32 17.875 17.25 1 98.62 88 VAL A N 1
ATOM 658 C CA . VAL A 1 88 ? 7.922 17.594 16.953 1 98.62 88 VAL A CA 1
ATOM 659 C C . VAL A 1 88 ? 7.027 18.594 17.688 1 98.62 88 VAL A C 1
ATOM 661 O O . VAL A 1 88 ? 7.219 18.844 18.891 1 98.62 88 VAL A O 1
ATOM 664 N N . ILE A 1 89 ? 6.16 19.203 16.922 1 98.69 89 ILE A N 1
ATOM 665 C CA . ILE A 1 89 ? 5.172 20.109 17.484 1 98.69 89 ILE A CA 1
ATOM 666 C C . ILE A 1 89 ? 3.768 19.562 17.266 1 98.69 89 ILE A C 1
ATOM 668 O O . ILE A 1 89 ? 3.369 19.281 16.125 1 98.69 89 ILE A O 1
ATOM 672 N N . THR A 1 90 ? 3.012 19.344 18.312 1 98.25 90 THR A N 1
ATOM 673 C CA . THR A 1 90 ? 1.637 18.875 18.172 1 98.25 90 THR A CA 1
ATOM 674 C C . THR A 1 90 ? 0.653 20.016 18.344 1 98.25 90 THR A C 1
ATOM 676 O O . THR A 1 90 ? 0.862 20.906 19.188 1 98.25 90 THR A O 1
ATOM 679 N N . VAL A 1 91 ? -0.398 20 17.516 1 96.81 91 VAL A N 1
ATOM 680 C CA . VAL A 1 91 ? -1.375 21.094 17.516 1 96.81 91 VAL A CA 1
ATOM 681 C C . VAL A 1 91 ? -2.693 20.594 18.109 1 96.81 91 VAL A C 1
ATOM 683 O O . VAL A 1 91 ? -3.396 19.797 17.5 1 96.81 91 VAL A O 1
ATOM 686 N N . GLY A 1 92 ? -3.035 21.156 19.141 1 85 92 GLY A N 1
ATOM 687 C CA . GLY A 1 92 ? -4.348 20.938 19.734 1 85 92 GLY A CA 1
ATOM 688 C C . GLY A 1 92 ? -4.434 19.641 20.516 1 85 92 GLY A C 1
ATOM 689 O O . GLY A 1 92 ? -3.438 18.922 20.672 1 85 92 GLY A O 1
ATOM 690 N N . SER A 1 93 ? -5.59 19.422 21.078 1 85.69 93 SER A N 1
ATOM 691 C CA . SER A 1 93 ? -5.793 18.297 22 1 85.69 93 SER A CA 1
ATOM 692 C C . SER A 1 93 ? -6.254 17.047 21.25 1 85.69 93 SER A C 1
ATOM 694 O O . SER A 1 93 ? -6.355 15.977 21.844 1 85.69 93 SER A O 1
ATOM 696 N N . SER A 1 94 ? -6.398 17.203 19.984 1 90.44 94 SER A N 1
ATOM 697 C CA . SER A 1 94 ? -6.953 16.094 19.219 1 90.44 94 SER A CA 1
ATOM 698 C C . SER A 1 94 ? -5.859 15.125 18.781 1 90.44 94 SER A C 1
ATOM 700 O O . SER A 1 94 ? -6.148 14.023 18.312 1 90.44 94 SER A O 1
ATOM 702 N N . VAL A 1 95 ? -4.66 15.484 18.875 1 95.06 95 VAL A N 1
ATOM 703 C CA . VAL A 1 95 ? -3.561 14.617 18.469 1 95.06 95 VAL A CA 1
ATOM 704 C C . VAL A 1 95 ? -3.293 13.578 19.562 1 95.06 95 VAL A C 1
ATOM 706 O O . VAL A 1 95 ? -3.01 13.938 20.703 1 95.06 95 VAL A O 1
ATOM 709 N N . THR A 1 96 ? -3.377 12.336 19.219 1 94.62 96 THR A N 1
ATOM 710 C CA . THR A 1 96 ? -3.113 11.25 20.156 1 94.62 96 THR A CA 1
ATOM 711 C C . THR A 1 96 ? -1.682 10.742 20 1 94.62 96 THR A C 1
ATOM 713 O O . THR A 1 96 ? -1.008 11.047 19.016 1 94.62 96 THR A O 1
ATOM 716 N N . ALA A 1 97 ? -1.247 10.055 21.031 1 95.25 97 ALA A N 1
ATOM 717 C CA . ALA A 1 97 ? 0.06 9.406 20.969 1 95.25 97 ALA A CA 1
ATOM 718 C C . ALA A 1 97 ? 0.126 8.414 19.812 1 95.25 97 ALA A C 1
ATOM 720 O O . ALA A 1 97 ? 1.179 8.25 19.188 1 95.25 97 ALA A O 1
ATOM 721 N N . GLU A 1 98 ? -1.014 7.793 19.484 1 96.06 98 GLU A N 1
ATOM 722 C CA . GLU A 1 98 ? -1.088 6.789 18.422 1 96.06 98 GLU A CA 1
ATOM 723 C C . GLU A 1 98 ? -0.816 7.41 17.047 1 96.06 98 GLU A C 1
ATOM 725 O O . GLU A 1 98 ? -0.37 6.723 16.125 1 96.06 98 GLU A O 1
ATOM 730 N N . LEU A 1 99 ? -1.104 8.68 16.953 1 97.5 99 LEU A N 1
ATOM 731 C CA . LEU A 1 99 ? -0.822 9.391 15.703 1 97.5 99 LEU A CA 1
ATOM 732 C C . LEU A 1 99 ? 0.603 9.93 15.703 1 97.5 99 LEU A C 1
ATOM 734 O O . LEU A 1 99 ? 1.322 9.797 14.711 1 97.5 99 LEU A O 1
ATOM 738 N N . ARG A 1 100 ? 1.055 10.453 16.797 1 97.81 100 ARG A N 1
ATOM 739 C CA . ARG A 1 100 ? 2.32 11.172 16.906 1 97.81 100 ARG A CA 1
ATOM 740 C C . ARG A 1 100 ? 3.496 10.203 16.969 1 97.81 100 ARG A C 1
ATOM 742 O O . ARG A 1 100 ? 4.492 10.391 16.266 1 97.81 100 ARG A O 1
ATOM 749 N N . ASP A 1 101 ? 3.445 9.164 17.781 1 98.19 101 ASP A N 1
ATOM 750 C CA . ASP A 1 101 ? 4.602 8.359 18.156 1 98.19 101 ASP A CA 1
ATOM 751 C C . ASP A 1 101 ? 5.168 7.602 16.969 1 98.19 101 ASP A C 1
ATOM 753 O O . ASP A 1 101 ? 6.387 7.535 16.781 1 98.19 101 ASP A O 1
ATOM 757 N N . PRO A 1 102 ? 4.289 7.027 16.094 1 98.5 102 PRO A N 1
ATOM 758 C CA . PRO A 1 102 ? 4.855 6.32 14.938 1 98.5 102 PRO A CA 1
ATOM 759 C C . PRO A 1 102 ? 5.59 7.254 13.977 1 98.5 102 PRO A C 1
ATOM 761 O O . PRO A 1 102 ? 6.551 6.84 13.328 1 98.5 102 PRO A O 1
ATOM 764 N N . VAL A 1 103 ? 5.16 8.516 13.898 1 98.81 103 VAL A N 1
ATOM 765 C CA . VAL A 1 103 ? 5.867 9.492 13.078 1 98.81 103 VAL A CA 1
ATOM 766 C C . VAL A 1 103 ? 7.27 9.719 13.633 1 98.81 103 VAL A C 1
ATOM 768 O O . VAL A 1 103 ? 8.25 9.695 12.883 1 98.81 103 VAL A O 1
ATOM 771 N N . ILE A 1 104 ? 7.387 9.875 14.945 1 98.62 104 ILE A N 1
ATOM 772 C CA . ILE A 1 104 ? 8.664 10.07 15.617 1 98.62 104 ILE A CA 1
ATOM 773 C C . ILE A 1 104 ? 9.555 8.852 15.398 1 98.62 104 ILE A C 1
ATOM 775 O O . ILE A 1 104 ? 10.727 8.984 15.039 1 98.62 104 ILE A O 1
ATOM 779 N N . GLN A 1 105 ? 8.984 7.68 15.57 1 98.62 105 GLN A N 1
ATOM 780 C CA . GLN A 1 105 ? 9.734 6.441 15.414 1 98.62 105 GLN A CA 1
ATOM 781 C C . GLN A 1 105 ? 10.273 6.301 13.992 1 98.62 105 GLN A C 1
ATOM 783 O O . GLN A 1 105 ? 11.414 5.871 13.797 1 98.62 105 GLN A O 1
ATOM 788 N N . MET A 1 106 ? 9.469 6.656 13.016 1 98.81 106 MET A N 1
ATOM 789 C CA . MET A 1 106 ? 9.891 6.559 11.617 1 98.81 106 MET A CA 1
ATOM 790 C C . MET A 1 106 ? 11.062 7.492 11.336 1 98.81 106 MET A C 1
ATOM 792 O O . MET A 1 106 ? 12.008 7.121 10.641 1 98.81 106 MET A O 1
ATOM 796 N N . LEU A 1 107 ? 11.016 8.711 11.875 1 98.88 107 LEU A N 1
ATOM 797 C CA . LEU A 1 107 ? 12.102 9.664 11.695 1 98.88 107 LEU A CA 1
ATOM 798 C C . LEU A 1 107 ? 13.383 9.164 12.352 1 98.88 107 LEU A C 1
ATOM 800 O O . LEU A 1 107 ? 14.477 9.344 11.812 1 98.88 107 LEU A O 1
ATOM 804 N N . GLN A 1 108 ? 13.219 8.539 13.477 1 98.69 108 GLN A N 1
ATOM 805 C CA . GLN A 1 108 ? 14.383 7.961 14.148 1 98.69 108 GLN A CA 1
ATOM 806 C C . GLN A 1 108 ? 14.938 6.773 13.359 1 98.69 108 GLN A C 1
ATOM 808 O O . GLN A 1 108 ? 16.156 6.598 13.273 1 98.69 108 GLN A O 1
ATOM 813 N N . THR A 1 109 ? 14.047 5.977 12.805 1 98.44 109 THR A N 1
ATOM 814 C CA . THR A 1 109 ? 14.453 4.891 11.922 1 98.44 109 THR A CA 1
ATOM 815 C C . THR A 1 109 ? 15.219 5.43 10.719 1 98.44 109 THR A C 1
ATOM 817 O O . THR A 1 109 ? 16.141 4.785 10.227 1 98.44 109 THR A O 1
ATOM 820 N N . ALA A 1 110 ? 14.844 6.598 10.281 1 98.62 110 ALA A N 1
ATOM 821 C CA . ALA A 1 110 ? 15.508 7.25 9.156 1 98.62 110 ALA A CA 1
ATOM 822 C C . ALA A 1 110 ? 16.875 7.777 9.562 1 98.62 110 ALA A C 1
ATOM 824 O O . ALA A 1 110 ? 17.656 8.227 8.711 1 98.62 110 ALA A O 1
ATOM 825 N N . GLY A 1 111 ? 17.172 7.793 10.914 1 98.69 111 GLY A N 1
ATOM 826 C CA . GLY A 1 111 ? 18.484 8.188 11.414 1 98.69 111 GLY A CA 1
ATOM 827 C C . GLY A 1 111 ? 18.469 9.547 12.094 1 98.69 111 GLY A C 1
ATOM 828 O O . GLY A 1 111 ? 19.5 10.008 12.594 1 98.69 111 GLY A O 1
ATOM 829 N N . ALA A 1 112 ? 17.359 10.188 12.141 1 98.44 112 ALA A N 1
ATOM 830 C CA . ALA A 1 112 ? 17.281 11.516 12.734 1 98.44 112 ALA A CA 1
ATOM 831 C C . ALA A 1 112 ? 17.188 11.438 14.258 1 98.44 112 ALA A C 1
ATOM 833 O O . ALA A 1 112 ? 16.688 10.445 14.805 1 98.44 112 ALA A O 1
ATOM 834 N N . SER A 1 113 ? 17.609 12.469 14.922 1 97.75 113 SER A N 1
ATOM 835 C CA . SER A 1 113 ? 17.531 12.562 16.375 1 97.75 113 SER A CA 1
ATOM 836 C C . SER A 1 113 ? 16.422 13.516 16.812 1 97.75 113 SER A C 1
ATOM 838 O O . SER A 1 113 ? 16.312 14.633 16.297 1 97.75 113 SER A O 1
ATOM 840 N N . ASN A 1 114 ? 15.625 13.047 17.719 1 97.75 114 ASN A N 1
ATOM 841 C CA . ASN A 1 114 ? 14.609 13.914 18.312 1 97.75 114 ASN A CA 1
ATOM 842 C C . ASN A 1 114 ? 15.211 14.836 19.375 1 97.75 114 ASN A C 1
ATOM 844 O O . ASN A 1 114 ? 15.633 14.383 20.438 1 97.75 114 ASN A O 1
ATOM 848 N N . THR A 1 115 ? 15.18 16.141 19.062 1 96.62 115 THR A N 1
ATOM 849 C CA . THR A 1 115 ? 15.844 17.062 19.984 1 96.62 115 THR A CA 1
ATOM 850 C C . THR A 1 115 ? 14.82 17.891 20.75 1 96.62 115 THR A C 1
ATOM 852 O O . THR A 1 115 ? 15.18 18.859 21.438 1 96.62 115 THR A O 1
ATOM 855 N N . GLY A 1 116 ? 13.523 17.562 20.562 1 96.44 116 GLY A N 1
ATOM 856 C CA . GLY A 1 116 ? 12.516 18.281 21.328 1 96.44 116 GLY A CA 1
ATOM 857 C C . GLY A 1 116 ? 11.102 17.938 20.891 1 96.44 116 GLY A C 1
ATOM 858 O O . GLY A 1 116 ? 10.875 17.5 19.766 1 96.44 116 GLY A O 1
ATOM 859 N N . SER A 1 117 ? 10.195 18.141 21.844 1 96.69 117 SER A N 1
ATOM 860 C CA . SER A 1 117 ? 8.766 18 21.609 1 96.69 117 SER A CA 1
ATOM 861 C C . SER A 1 117 ? 7.969 19.078 22.328 1 96.69 117 SER A C 1
ATOM 863 O O . SER A 1 117 ? 8.18 19.312 23.516 1 96.69 117 SER A O 1
ATOM 865 N N . ILE A 1 118 ? 7.156 19.719 21.547 1 97.44 118 ILE A N 1
ATOM 866 C CA . ILE A 1 118 ? 6.297 20.781 22.062 1 97.44 118 ILE A CA 1
ATOM 867 C C . ILE A 1 118 ? 4.84 20.469 21.734 1 97.44 118 ILE A C 1
ATOM 869 O O . ILE A 1 118 ? 4.531 20.016 20.625 1 97.44 118 ILE A O 1
ATOM 873 N N . SER A 1 119 ? 3.953 20.656 22.719 1 97.56 119 SER A N 1
ATOM 874 C CA . SER A 1 119 ? 2.518 20.578 22.469 1 97.56 119 SER A CA 1
ATOM 875 C C . SER A 1 119 ? 1.845 21.938 22.609 1 97.56 119 SER A C 1
ATOM 877 O O . SER A 1 119 ? 1.892 22.547 23.672 1 97.56 119 SER A O 1
ATOM 879 N N . LEU A 1 120 ? 1.253 22.359 21.5 1 97.94 120 LEU A N 1
ATOM 880 C CA . LEU A 1 120 ? 0.465 23.578 21.547 1 97.94 120 LEU A CA 1
ATOM 881 C C . LEU A 1 120 ? -0.936 23.297 22.094 1 97.94 120 LEU A C 1
ATOM 883 O O . LEU A 1 120 ? -1.633 22.422 21.594 1 97.94 120 LEU A O 1
ATOM 887 N N . THR A 1 121 ? -1.332 24.078 23.047 1 96.25 121 THR A N 1
ATOM 888 C CA . THR A 1 121 ? -2.699 23.969 23.547 1 96.25 121 THR A CA 1
ATOM 889 C C . THR A 1 121 ? -3.666 24.734 22.656 1 96.25 121 THR A C 1
ATOM 891 O O . THR A 1 121 ? -3.24 25.469 21.766 1 96.25 121 THR A O 1
ATOM 894 N N . ASP A 1 122 ? -4.945 24.578 22.953 1 95.19 122 ASP A N 1
ATOM 895 C CA . ASP A 1 122 ? -5.945 25.312 22.188 1 95.19 122 ASP A CA 1
ATOM 896 C C . ASP A 1 122 ? -5.816 26.812 22.422 1 95.19 122 ASP A C 1
ATOM 898 O O . ASP A 1 122 ? -6.234 27.609 21.578 1 95.19 122 ASP A O 1
ATOM 902 N N . ALA A 1 123 ? -5.207 27.203 23.484 1 95.38 123 ALA A N 1
ATOM 903 C CA . ALA A 1 123 ? -5.059 28.609 23.844 1 95.38 123 ALA A CA 1
ATOM 904 C C . ALA A 1 123 ? -4.074 29.297 22.906 1 95.38 123 ALA A C 1
ATOM 906 O O . ALA A 1 123 ? -4.172 30.516 22.672 1 95.38 123 ALA A O 1
ATOM 907 N N . TYR A 1 124 ? -3.166 28.562 22.391 1 97.31 124 TYR A N 1
ATOM 908 C CA . TYR A 1 124 ? -2.148 29.141 21.516 1 97.31 124 TYR A CA 1
ATOM 909 C C . TYR A 1 124 ? -2.787 29.844 20.328 1 97.31 124 TYR A C 1
ATOM 911 O O . TYR A 1 124 ? -2.334 30.906 19.922 1 97.31 124 TYR A O 1
ATOM 919 N N . SER A 1 125 ? -3.807 29.172 19.75 1 96.88 125 SER A N 1
ATOM 920 C CA . SER A 1 125 ? -4.398 29.672 18.516 1 96.88 125 SER A CA 1
ATOM 921 C C . SER A 1 125 ? -5.727 30.375 18.797 1 96.88 125 SER A C 1
ATOM 923 O O . SER A 1 125 ? -6.414 30.797 17.859 1 96.88 125 SER A O 1
ATOM 925 N N . ASP A 1 126 ? -6.105 30.531 20.031 1 96 126 ASP A N 1
ATOM 926 C CA . ASP A 1 126 ? -7.375 31.141 20.406 1 96 126 ASP A CA 1
ATOM 927 C C . ASP A 1 126 ? -7.336 32.656 20.188 1 96 126 ASP A C 1
ATOM 929 O O . ASP A 1 126 ? -6.539 33.344 20.812 1 96 126 ASP A O 1
ATOM 933 N N . PRO A 1 127 ? -8.281 33.156 19.391 1 96.5 127 PRO A N 1
ATOM 934 C CA . PRO A 1 127 ? -8.297 34.594 19.172 1 96.5 127 PRO A CA 1
ATOM 935 C C . PRO A 1 127 ? -8.484 35.406 20.469 1 96.5 127 PRO A C 1
ATOM 937 O O . PRO A 1 127 ? -8.008 36.531 20.578 1 96.5 127 PRO A O 1
ATOM 940 N N . GLU A 1 128 ? -9.039 34.781 21.438 1 96.06 128 GLU A N 1
ATOM 941 C CA . GLU A 1 128 ? -9.273 35.469 22.719 1 96.06 128 GLU A CA 1
ATOM 942 C C . GLU A 1 128 ? -7.977 35.656 23.5 1 96.06 128 GLU A C 1
ATOM 944 O O . GLU A 1 128 ? -7.898 36.469 24.391 1 96.06 128 GLU A O 1
ATOM 949 N N . GLN A 1 129 ? -6.953 34.875 23.172 1 95.5 129 GLN A N 1
ATOM 950 C CA . GLN A 1 129 ? -5.668 34.938 23.859 1 95.5 129 GLN A CA 1
ATOM 951 C C . GLN A 1 129 ? -4.656 35.75 23.047 1 95.5 129 GLN A C 1
ATOM 953 O O . GLN A 1 129 ? -3.514 35.938 23.484 1 95.5 129 GLN A O 1
ATOM 958 N N . ALA A 1 130 ? -5.055 36.25 21.938 1 96.06 130 ALA A N 1
ATOM 959 C CA . ALA A 1 130 ? -4.145 36.875 20.969 1 96.06 130 ALA A CA 1
ATOM 960 C C . ALA A 1 130 ? -3.414 38.062 21.594 1 96.06 130 ALA A C 1
ATOM 962 O O . ALA A 1 130 ? -2.201 38.188 21.422 1 96.06 130 ALA A O 1
ATOM 963 N N . ASP A 1 131 ? -4.164 38.875 22.312 1 94.75 131 ASP A N 1
ATOM 964 C CA . ASP A 1 131 ? -3.561 40.062 22.891 1 94.75 131 A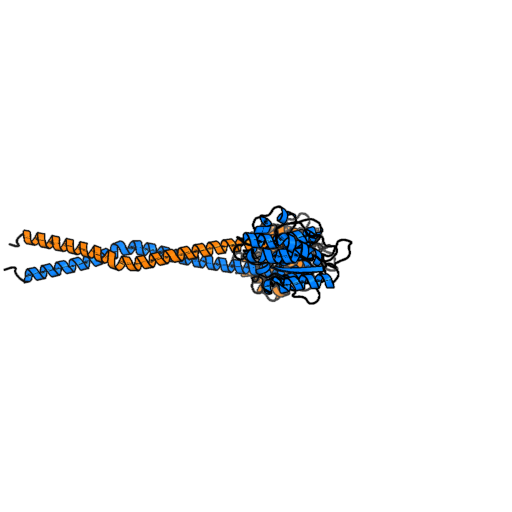SP A CA 1
ATOM 965 C C . ASP A 1 131 ? -2.512 39.719 23.938 1 94.75 131 ASP A C 1
ATOM 967 O O . ASP A 1 131 ? -1.449 40.312 24.016 1 94.75 131 ASP A O 1
ATOM 971 N N . GLN A 1 132 ? -2.85 38.781 24.734 1 94.62 132 GLN A N 1
ATOM 972 C CA . GLN A 1 132 ? -1.922 38.344 25.766 1 94.62 132 GLN A CA 1
ATOM 973 C C . GLN A 1 132 ? -0.652 37.75 25.156 1 94.62 132 GLN A C 1
ATOM 975 O O . GLN A 1 132 ? 0.453 38 25.641 1 94.62 132 GLN A O 1
ATOM 980 N N . LEU A 1 133 ? -0.797 36.969 24.156 1 95.19 133 LEU A N 1
ATOM 981 C CA . LEU A 1 133 ? 0.333 36.375 23.453 1 95.19 133 LEU A CA 1
ATOM 982 C C . LEU A 1 133 ? 1.209 37.438 22.812 1 95.19 133 LEU A C 1
ATOM 984 O O . LEU A 1 133 ? 2.438 37.375 22.891 1 95.19 133 LEU A O 1
ATOM 988 N N . LEU A 1 134 ? 0.548 38.375 22.156 1 94.69 134 LEU A N 1
ATOM 989 C CA . LEU A 1 134 ? 1.264 39.438 21.484 1 94.69 134 LEU A CA 1
ATOM 990 C C . LEU A 1 134 ? 2.051 40.281 22.5 1 94.69 134 LEU A C 1
ATOM 992 O O . LEU A 1 134 ? 3.207 40.625 22.25 1 94.69 134 LEU A O 1
ATOM 996 N N . ASN A 1 135 ? 1.452 40.562 23.578 1 93.5 135 ASN A N 1
ATOM 997 C CA . ASN A 1 135 ? 2.111 41.344 24.625 1 93.5 135 ASN A CA 1
ATOM 998 C C . ASN A 1 135 ? 3.334 40.594 25.172 1 93.5 135 ASN A C 1
ATOM 1000 O O . ASN A 1 135 ? 4.387 41.219 25.375 1 93.5 135 ASN A O 1
ATOM 1004 N N . TYR A 1 136 ? 3.178 39.344 25.422 1 93.81 136 TYR A N 1
ATOM 1005 C CA . TYR A 1 136 ? 4.312 38.594 25.906 1 93.81 136 TYR A CA 1
ATOM 1006 C C . TYR A 1 136 ? 5.453 38.594 24.906 1 93.81 136 TYR A C 1
ATOM 1008 O O . TYR A 1 136 ? 6.605 38.812 25.266 1 93.81 136 TYR A O 1
ATOM 1016 N N . ALA A 1 137 ? 5.141 38.281 23.656 1 93.12 137 ALA A N 1
ATOM 1017 C CA . ALA A 1 137 ? 6.16 38.125 22.625 1 93.12 137 ALA A CA 1
ATOM 1018 C C . ALA A 1 137 ? 6.875 39.438 22.359 1 93.12 137 ALA A C 1
ATOM 1020 O O . ALA A 1 137 ? 8.07 39.469 22.047 1 93.12 137 ALA A O 1
ATOM 1021 N N . SER A 1 138 ? 6.195 40.531 22.484 1 88.56 138 SER A N 1
ATOM 1022 C CA . SER A 1 138 ? 6.727 41.812 22.109 1 88.56 138 SER A CA 1
ATOM 1023 C C . SER A 1 138 ? 7.438 42.5 23.266 1 88.56 138 SER A C 1
ATOM 1025 O O . SER A 1 138 ? 8.211 43.438 23.078 1 88.56 138 SER A O 1
ATOM 1027 N N . ASN A 1 139 ? 7.141 42.125 24.438 1 83.31 139 ASN A N 1
ATOM 1028 C CA . ASN A 1 139 ? 7.59 42.906 25.578 1 83.31 139 ASN A CA 1
ATOM 1029 C C . ASN A 1 139 ? 9.086 42.75 25.812 1 83.31 139 ASN A C 1
ATOM 1031 O O . ASN A 1 139 ? 9.781 43.719 26.125 1 83.31 139 ASN A O 1
ATOM 1035 N N . ASP A 1 140 ? 9.656 41.562 25.797 1 77 140 ASP A N 1
ATOM 1036 C CA . ASP A 1 140 ? 11.062 41.375 26.109 1 77 140 ASP A CA 1
ATOM 1037 C C . ASP A 1 140 ? 11.656 40.188 25.328 1 77 140 ASP A C 1
ATOM 1039 O O . ASP A 1 140 ? 11.961 39.156 25.906 1 77 140 ASP A O 1
ATOM 1043 N N . PRO A 1 141 ? 11.82 40.594 24.047 1 78.56 141 PRO A N 1
ATOM 1044 C CA . PRO A 1 141 ? 12.438 39.5 23.297 1 78.56 141 PRO A CA 1
ATOM 1045 C C . PRO A 1 141 ? 13.891 39.25 23.703 1 78.56 141 PRO A C 1
ATOM 1047 O O . PRO A 1 141 ? 14.562 40.156 24.172 1 78.56 141 PRO A O 1
ATOM 1050 N N . PRO A 1 142 ? 14.242 37.969 23.641 1 82.25 142 PRO A N 1
ATOM 1051 C CA . PRO A 1 142 ? 15.648 37.688 23.938 1 82.25 142 PRO A CA 1
ATOM 1052 C C . PRO A 1 142 ? 16.609 38.531 23.094 1 82.25 142 PRO A C 1
ATOM 1054 O O . PRO A 1 142 ? 16.234 39 22.016 1 82.25 142 PRO A O 1
ATOM 1057 N N . PRO A 1 143 ? 17.828 38.719 23.672 1 78.88 143 PRO A N 1
ATOM 1058 C CA . PRO A 1 143 ? 18.797 39.531 22.938 1 78.88 143 PRO A CA 1
ATOM 1059 C C . PRO A 1 143 ? 19.109 39 21.547 1 78.88 143 PRO A C 1
ATOM 1061 O O . PRO A 1 143 ? 19.203 37.781 21.359 1 78.88 143 PRO A O 1
ATOM 1064 N N . GLY A 1 144 ? 19.125 39.875 20.578 1 79.56 144 GLY A N 1
ATOM 1065 C CA . GLY A 1 144 ? 19.562 39.562 19.234 1 79.56 144 GLY A CA 1
ATOM 1066 C C . GLY A 1 144 ? 18.438 39.094 18.328 1 79.56 144 GLY A C 1
ATOM 1067 O O . GLY A 1 144 ? 18.641 38.812 17.141 1 79.56 144 GLY A O 1
ATOM 1068 N N . ILE A 1 145 ? 17.297 38.969 18.922 1 84.56 145 ILE A N 1
ATOM 1069 C CA . ILE A 1 145 ? 16.156 38.531 18.125 1 84.56 145 ILE A CA 1
ATOM 1070 C C . ILE A 1 145 ? 15.328 39.75 17.688 1 84.56 145 ILE A C 1
ATOM 1072 O O . ILE A 1 145 ? 15.008 40.594 18.516 1 84.56 145 ILE A O 1
ATOM 1076 N N . SER A 1 146 ? 15.148 39.812 16.375 1 85.31 146 SER A N 1
ATOM 1077 C CA . SER A 1 146 ? 14.242 40.812 15.812 1 85.31 146 SER A CA 1
ATOM 1078 C C . SER A 1 146 ? 12.914 40.188 15.406 1 85.31 146 SER A C 1
ATOM 1080 O O . SER A 1 146 ? 12.875 39.281 14.594 1 85.31 146 SER A O 1
ATOM 1082 N N . LEU A 1 147 ? 11.898 40.75 16.016 1 91.5 147 LEU A N 1
ATOM 1083 C CA . LEU A 1 147 ? 10.57 40.219 15.711 1 91.5 147 LEU A CA 1
ATOM 1084 C C . LEU A 1 147 ? 9.836 41.125 14.734 1 91.5 147 LEU A C 1
ATOM 1086 O O . LEU A 1 147 ? 10.102 42.344 14.68 1 91.5 147 LEU A O 1
ATOM 1090 N N . PRO A 1 148 ? 9.008 40.562 13.922 1 91 148 PRO A N 1
ATOM 1091 C CA . PRO A 1 148 ? 8.227 41.406 12.992 1 91 148 PRO A CA 1
ATOM 1092 C C . PRO A 1 148 ? 7.352 42.438 13.695 1 91 148 PRO A C 1
ATOM 1094 O O . PRO A 1 148 ? 6.816 42.156 14.773 1 91 148 PRO A O 1
ATOM 1097 N N . GLU A 1 149 ? 7.297 43.594 13.023 1 88.62 149 GLU A N 1
ATOM 1098 C CA . GLU A 1 149 ? 6.34 44.562 13.492 1 88.62 149 GLU A CA 1
ATOM 1099 C C . GLU A 1 149 ? 4.93 44.281 13 1 88.62 149 GLU A C 1
ATOM 1101 O O . GLU A 1 149 ? 4.582 44.594 11.859 1 88.62 149 GLU A O 1
ATOM 1106 N N . SER A 1 150 ? 4.215 43.531 13.703 1 91.88 150 SER A N 1
ATOM 1107 C CA . SER A 1 150 ? 2.885 43.094 13.312 1 91.88 150 SER A CA 1
ATOM 1108 C C . SER A 1 150 ? 1.933 43.062 14.5 1 91.88 150 SER A C 1
ATOM 1110 O O . SER A 1 150 ? 2.361 42.875 15.641 1 91.88 150 SER A O 1
ATOM 1112 N N . SER A 1 151 ? 0.657 43.375 14.234 1 92.38 151 SER A N 1
ATOM 1113 C CA . SER A 1 151 ? -0.365 43.25 15.273 1 92.38 151 SER A CA 1
ATOM 1114 C C . SER A 1 151 ? -0.948 41.844 15.305 1 92.38 151 SER A C 1
ATOM 1116 O O . SER A 1 151 ? -1.805 41.531 16.141 1 92.38 151 SER A O 1
ATOM 1118 N N . ASN A 1 152 ? -0.438 41.031 14.422 1 94.62 152 ASN A N 1
ATOM 1119 C CA . ASN A 1 152 ? -0.895 39.656 14.375 1 94.62 152 ASN A CA 1
ATOM 1120 C C . ASN A 1 152 ? -0.137 38.781 15.375 1 94.62 152 ASN A C 1
ATOM 1122 O O . ASN A 1 152 ? 1.048 38.5 15.18 1 94.62 152 ASN A O 1
ATOM 1126 N N . ALA A 1 153 ? -0.833 38.312 16.406 1 95.12 153 ALA A N 1
ATOM 1127 C CA . ALA A 1 153 ? -0.225 37.531 17.5 1 95.12 153 ALA A CA 1
ATOM 1128 C C . ALA A 1 153 ? 0.44 36.281 16.984 1 95.12 153 ALA A C 1
ATOM 1130 O O . ALA A 1 153 ? 1.511 35.875 17.453 1 95.12 153 ALA A O 1
ATOM 1131 N N . GLY A 1 154 ? -0.204 35.594 16.047 1 95.88 154 GLY A N 1
ATOM 1132 C CA . GLY A 1 154 ? 0.359 34.375 15.461 1 95.88 154 GLY A CA 1
ATOM 1133 C C . GLY A 1 154 ? 1.688 34.625 14.773 1 95.88 154 GLY A C 1
ATOM 1134 O O . GLY A 1 154 ? 2.613 33.812 14.914 1 95.88 154 GLY A O 1
ATOM 1135 N N . GLU A 1 155 ? 1.78 35.688 14.062 1 96.25 155 GLU A N 1
ATOM 1136 C CA . GLU A 1 155 ? 3.004 36 13.336 1 96.25 155 GLU A CA 1
ATOM 1137 C C . GLU A 1 155 ? 4.145 36.312 14.305 1 96.25 155 GLU A C 1
ATOM 1139 O O . GLU A 1 155 ? 5.258 35.812 14.133 1 96.25 155 GLU A O 1
ATOM 1144 N N . VAL A 1 156 ? 3.861 37.156 15.305 1 96.31 156 VAL A N 1
ATOM 1145 C CA . VAL A 1 156 ? 4.898 37.625 16.219 1 96.31 156 VAL A CA 1
ATOM 1146 C C . VAL A 1 156 ? 5.328 36.469 17.125 1 96.31 156 VAL A C 1
ATOM 1148 O O . VAL A 1 156 ? 6.523 36.219 17.297 1 96.31 156 VAL A O 1
ATOM 1151 N N . THR A 1 157 ? 4.402 35.75 17.719 1 96.56 157 THR A N 1
ATOM 1152 C CA . THR A 1 157 ? 4.719 34.656 18.594 1 96.56 157 THR A CA 1
ATOM 1153 C C . THR A 1 157 ? 5.383 33.5 17.812 1 96.56 157 THR A C 1
ATOM 1155 O O . THR A 1 157 ? 6.297 32.875 18.328 1 96.56 157 THR A O 1
ATOM 1158 N N . GLY A 1 158 ? 4.879 33.25 16.578 1 97.31 158 GLY A N 1
ATOM 1159 C CA . GLY A 1 158 ? 5.52 32.281 15.719 1 97.31 158 GLY A CA 1
ATOM 1160 C C . GLY A 1 158 ? 6.973 32.594 15.43 1 97.31 158 GLY A C 1
ATOM 1161 O O . GLY A 1 158 ? 7.832 31.703 15.492 1 97.31 158 GLY A O 1
ATOM 1162 N N . ALA A 1 159 ? 7.242 33.844 15.133 1 95.81 159 ALA A N 1
ATOM 1163 C CA . ALA A 1 159 ? 8.609 34.281 14.875 1 95.81 159 ALA A CA 1
ATOM 1164 C C . ALA A 1 159 ? 9.492 34.125 16.109 1 95.81 159 ALA A C 1
ATOM 1166 O O . ALA A 1 159 ? 10.656 33.719 16 1 95.81 159 ALA A O 1
ATOM 1167 N N . LEU A 1 160 ? 8.922 34.438 17.25 1 95.5 160 LEU A N 1
ATOM 1168 C CA . LEU A 1 160 ? 9.664 34.25 18.5 1 95.5 160 LEU A CA 1
ATOM 1169 C C . LEU A 1 160 ? 10.031 32.781 18.703 1 95.5 160 LEU A C 1
ATOM 1171 O O . LEU A 1 160 ? 11.188 32.469 18.969 1 95.5 160 LEU A O 1
ATOM 1175 N N . LEU A 1 161 ? 9.078 31.906 18.531 1 96.56 161 LEU A N 1
ATOM 1176 C CA . LEU A 1 161 ? 9.328 30.484 18.703 1 96.56 161 LEU A CA 1
ATOM 1177 C C . LEU A 1 161 ? 10.336 29.984 17.672 1 96.56 161 LEU A C 1
ATOM 1179 O O . LEU A 1 161 ? 11.227 29.203 18 1 96.56 161 LEU A O 1
ATOM 1183 N N . ALA A 1 162 ? 10.195 30.453 16.453 1 96.44 162 ALA A N 1
ATOM 1184 C CA . ALA A 1 162 ? 11.125 30.047 15.406 1 96.44 162 ALA A CA 1
ATOM 1185 C C . ALA A 1 162 ? 12.555 30.469 15.758 1 96.44 162 ALA A C 1
ATOM 1187 O O . ALA A 1 162 ? 13.492 29.688 15.555 1 96.44 162 ALA A O 1
ATOM 1188 N N . ALA A 1 163 ? 12.711 31.641 16.297 1 93.38 163 ALA A N 1
ATOM 1189 C CA . ALA A 1 163 ? 14.031 32.156 16.672 1 93.38 163 ALA A CA 1
ATOM 1190 C C . ALA A 1 163 ? 14.664 31.281 17.75 1 93.38 163 ALA A C 1
ATOM 1192 O O . ALA A 1 163 ? 15.891 31.156 17.812 1 93.38 163 ALA A O 1
ATOM 1193 N N . MET A 1 164 ? 13.82 30.703 18.562 1 93.69 164 MET A N 1
ATOM 1194 C CA . MET A 1 164 ? 14.312 29.859 19.656 1 93.69 164 MET A CA 1
ATOM 1195 C C . MET A 1 164 ? 14.594 28.453 19.156 1 93.69 164 MET A C 1
ATOM 1197 O O . MET A 1 164 ? 15.547 27.812 19.609 1 93.69 164 MET A O 1
ATOM 1201 N N . LEU A 1 165 ? 13.812 27.938 18.219 1 96.19 165 LEU A N 1
ATOM 1202 C CA . LEU A 1 165 ? 13.773 26.5 17.938 1 96.19 165 LEU A CA 1
ATOM 1203 C C . LEU A 1 165 ? 14.633 26.156 16.734 1 96.19 165 LEU A C 1
ATOM 1205 O O . LEU A 1 165 ? 15.125 25.016 16.625 1 96.19 165 LEU A O 1
ATOM 1209 N N . VAL A 1 166 ? 14.812 27.047 15.789 1 96.31 166 VAL A N 1
ATOM 1210 C CA . VAL A 1 166 ? 15.516 26.719 14.547 1 96.31 166 VAL A CA 1
ATOM 1211 C C . VAL A 1 166 ? 17.016 26.891 14.742 1 96.31 166 VAL A C 1
ATOM 1213 O O . VAL A 1 166 ? 17.469 27.906 15.273 1 96.31 166 VAL A O 1
ATOM 1216 N N . ALA A 1 167 ? 17.703 25.875 14.391 1 90.31 167 ALA A N 1
ATOM 1217 C CA . ALA A 1 167 ? 19.156 25.953 14.367 1 90.31 167 ALA A CA 1
ATOM 1218 C C . ALA A 1 167 ? 19.641 26.812 13.203 1 90.31 167 ALA A C 1
ATOM 1220 O O . ALA A 1 167 ? 19.297 26.547 12.047 1 90.31 167 ALA A O 1
ATOM 1221 N N . PRO A 1 168 ? 20.328 27.922 13.477 1 78.75 168 PRO A N 1
ATOM 1222 C CA . PRO A 1 168 ? 20.797 28.781 12.375 1 78.75 168 PRO A CA 1
ATOM 1223 C C . PRO A 1 168 ? 21.766 28.062 11.453 1 78.75 168 PRO A C 1
ATOM 1225 O O . PRO A 1 168 ? 22.531 27.203 11.891 1 78.75 168 PRO A O 1
ATOM 1228 N N . GLN A 1 169 ? 21.438 28.406 10.086 1 72.25 169 GLN A N 1
ATOM 1229 C CA . GLN A 1 169 ? 22.422 27.953 9.117 1 72.25 169 GLN A CA 1
ATOM 1230 C C . GLN A 1 169 ? 23.719 28.766 9.234 1 72.25 169 GLN A C 1
ATOM 1232 O O . GLN A 1 169 ? 23.734 29.953 8.953 1 72.25 169 GLN A O 1
ATOM 1237 N N . GLY A 1 170 ? 24.719 28.344 9.977 1 65.56 170 GLY A N 1
ATOM 1238 C CA . GLY A 1 170 ? 26 29.016 10.086 1 65.56 170 GLY A CA 1
ATOM 1239 C C . GLY A 1 170 ? 26.125 29.891 11.32 1 65.56 170 GLY A C 1
ATOM 1240 O O . GLY A 1 170 ? 27.203 30.391 11.641 1 65.56 170 GLY A O 1
ATOM 1241 N N . GLY A 1 171 ? 25.094 30.016 11.984 1 66.56 171 GLY A N 1
ATOM 1242 C CA . GLY A 1 171 ? 25.156 30.891 13.148 1 66.56 171 GLY A CA 1
ATOM 1243 C C . GLY A 1 171 ? 25.047 30.141 14.461 1 66.56 171 GLY A C 1
ATOM 1244 O O . GLY A 1 171 ? 25.172 28.906 14.484 1 66.56 171 GLY A O 1
ATOM 1245 N N . THR A 1 172 ? 25.172 31.031 15.5 1 74.38 172 THR A N 1
ATOM 1246 C CA . THR A 1 172 ? 25.094 30.469 16.844 1 74.38 172 THR A CA 1
ATOM 1247 C C . THR A 1 172 ? 23.641 30.359 17.297 1 74.38 172 THR A C 1
ATOM 1249 O O . THR A 1 172 ? 22.844 31.297 17.125 1 74.38 172 THR A O 1
ATOM 1252 N N . ALA A 1 173 ? 23.344 29.156 17.719 1 81.31 173 ALA A N 1
ATOM 1253 C CA . ALA A 1 173 ? 22.016 28.938 18.281 1 81.31 173 ALA A CA 1
ATOM 1254 C C . ALA A 1 173 ? 21.812 29.766 19.547 1 81.31 173 ALA A C 1
ATOM 1256 O O . ALA A 1 173 ? 22.781 30.188 20.188 1 81.31 173 ALA A O 1
ATOM 1257 N N . GLN A 1 174 ? 20.562 30.125 19.734 1 84.06 174 GLN A N 1
ATOM 1258 C CA . GLN A 1 174 ? 20.234 30.812 20.984 1 84.06 174 GLN A CA 1
ATOM 1259 C C . GLN A 1 174 ? 20.703 30 22.188 1 84.06 174 GLN A C 1
ATOM 1261 O O . GLN A 1 174 ? 20.672 28.781 22.172 1 84.06 174 GLN A O 1
ATOM 1266 N N . PRO A 1 175 ? 21.172 30.734 23.188 1 87.81 175 PRO A N 1
ATOM 1267 C CA . PRO A 1 175 ? 21.562 30.016 24.406 1 87.81 175 PRO A CA 1
ATOM 1268 C C . PRO A 1 175 ? 20.391 29.25 25.031 1 87.81 175 PRO A C 1
ATOM 1270 O O . PRO A 1 175 ? 19.25 29.703 24.984 1 87.81 175 PRO A O 1
ATOM 1273 N N . ALA A 1 176 ? 20.734 28.141 25.672 1 89.88 176 ALA A N 1
ATOM 1274 C CA . ALA A 1 176 ? 19.734 27.266 26.297 1 89.88 176 ALA A CA 1
ATOM 1275 C C . ALA A 1 176 ? 18.891 28.031 27.297 1 89.88 176 ALA A C 1
ATOM 1277 O O . ALA A 1 176 ? 17.688 27.781 27.438 1 89.88 176 ALA A O 1
ATOM 1278 N N . ALA A 1 177 ? 19.5 28.938 27.953 1 89.62 177 ALA A N 1
ATOM 1279 C CA . ALA A 1 177 ? 18.797 29.719 28.969 1 89.62 177 ALA A CA 1
ATOM 1280 C C . ALA A 1 177 ? 17.703 30.594 28.328 1 89.62 177 ALA A C 1
ATOM 1282 O O . ALA A 1 177 ? 16.609 30.719 28.891 1 89.62 177 ALA A O 1
ATOM 1283 N N . SER A 1 178 ? 18.031 31.188 27.203 1 90.56 178 SER A N 1
ATOM 1284 C CA . SER A 1 178 ? 17.047 32 26.484 1 90.56 178 SER A CA 1
ATOM 1285 C C . SER A 1 178 ? 15.883 31.156 25.984 1 90.56 178 SER A C 1
ATOM 1287 O O . SER A 1 178 ? 14.727 31.562 26.094 1 90.56 178 SER A O 1
ATOM 1289 N N . ILE A 1 179 ? 16.203 30 25.5 1 93 179 ILE A N 1
ATOM 1290 C CA . ILE A 1 179 ? 15.195 29.078 25 1 93 179 ILE A CA 1
ATOM 1291 C C . ILE A 1 179 ? 14.266 28.656 26.141 1 93 179 ILE A C 1
ATOM 1293 O O . ILE A 1 179 ? 13.039 28.719 26 1 93 179 ILE A O 1
ATOM 1297 N N . GLN A 1 180 ? 14.812 28.344 27.25 1 92.25 180 GLN A N 1
ATOM 1298 C CA . GLN A 1 180 ? 14.039 27.922 28.422 1 92.25 180 GLN A CA 1
ATOM 1299 C C . GLN A 1 180 ? 13.148 29.047 28.922 1 92.25 180 GLN A C 1
ATOM 1301 O O . GLN A 1 180 ? 12 28.812 29.312 1 92.25 180 GLN A O 1
ATOM 1306 N N . THR A 1 181 ? 13.688 30.203 28.953 1 92.06 181 THR A N 1
ATOM 1307 C CA . THR A 1 181 ? 12.93 31.344 29.453 1 92.06 181 THR A CA 1
ATOM 1308 C C . THR A 1 181 ? 11.695 31.594 28.594 1 92.06 181 THR A C 1
ATOM 1310 O O . THR A 1 181 ? 10.586 31.734 29.109 1 92.06 181 THR A O 1
ATOM 1313 N N . VAL A 1 182 ? 11.898 31.594 27.281 1 93.75 182 VAL A N 1
ATOM 1314 C CA . VAL A 1 182 ? 10.805 31.859 26.359 1 93.75 182 VAL A CA 1
ATOM 1315 C C . VAL A 1 182 ? 9.766 30.75 26.438 1 93.75 182 VAL A C 1
ATOM 1317 O O . VAL A 1 182 ? 8.57 31.016 26.578 1 93.75 182 VAL A O 1
ATOM 1320 N N . LEU A 1 183 ? 10.211 29.5 26.406 1 95.25 183 LEU A N 1
ATOM 1321 C CA . LEU A 1 183 ? 9.297 28.359 26.422 1 95.25 183 LEU A CA 1
ATOM 1322 C C . LEU A 1 183 ? 8.57 28.266 27.766 1 95.25 183 LEU A C 1
ATOM 1324 O O . LEU A 1 183 ? 7.383 27.938 27.797 1 95.25 183 LEU A O 1
ATOM 1328 N N . SER A 1 184 ? 9.266 28.531 28.844 1 93.5 184 SER A N 1
ATOM 1329 C CA . SER A 1 184 ? 8.633 28.531 30.156 1 93.5 184 SER A CA 1
ATOM 1330 C C . SER A 1 184 ? 7.605 29.656 30.281 1 93.5 184 SER A C 1
ATOM 1332 O O . SER A 1 184 ? 6.562 29.484 30.922 1 93.5 184 SER A O 1
ATOM 1334 N N . GLY A 1 185 ? 7.961 30.828 29.781 1 94 185 GLY A N 1
ATOM 1335 C CA . GLY A 1 185 ? 7.016 31.938 29.781 1 94 185 GLY A CA 1
ATOM 1336 C C . GLY A 1 185 ? 5.73 31.609 29.031 1 94 185 GLY A C 1
ATOM 1337 O O . GLY A 1 185 ? 4.637 31.859 29.531 1 94 185 GLY A O 1
ATOM 1338 N N . LEU A 1 186 ? 5.887 31.078 27.844 1 95.69 186 LEU A N 1
ATOM 1339 C CA . LEU A 1 186 ? 4.719 30.688 27.062 1 95.69 186 LEU A CA 1
ATOM 1340 C C . LEU A 1 186 ? 3.967 29.547 27.75 1 95.69 186 LEU A C 1
ATOM 1342 O O . LEU A 1 186 ? 2.736 29.5 27.688 1 95.69 186 LEU A O 1
ATOM 1346 N N . GLY A 1 187 ? 4.719 28.641 28.344 1 96.12 187 GLY A N 1
ATOM 1347 C CA . GLY A 1 187 ? 4.094 27.609 29.156 1 96.12 187 GLY A CA 1
ATOM 1348 C C . GLY A 1 187 ? 3.268 28.156 30.297 1 96.12 187 GLY A C 1
ATOM 1349 O O . GLY A 1 187 ? 2.184 27.656 30.594 1 96.12 187 GLY A O 1
ATOM 1350 N N . GLY A 1 188 ? 3.775 29.156 30.938 1 95.75 188 GLY A N 1
ATOM 1351 C CA . GLY A 1 188 ? 3.074 29.812 32.031 1 95.75 188 GLY A CA 1
ATOM 1352 C C . GLY A 1 188 ? 1.762 30.438 31.609 1 95.75 188 GLY A C 1
ATOM 1353 O O . GLY A 1 188 ? 0.832 30.547 32.406 1 95.75 188 GLY A O 1
ATOM 1354 N N . LEU A 1 189 ? 1.72 30.844 30.359 1 95.44 189 LEU A N 1
ATOM 1355 C CA . LEU A 1 189 ? 0.493 31.406 29.797 1 95.44 189 LEU A CA 1
ATOM 1356 C C . LEU A 1 189 ? -0.493 30.312 29.422 1 95.44 189 LEU A C 1
ATOM 1358 O O . LEU A 1 189 ? -1.635 30.594 29.047 1 95.44 189 LEU A O 1
ATOM 1362 N N . GLY A 1 190 ? 0.008 29.016 29.453 1 96.06 190 GLY A N 1
ATOM 1363 C CA . GLY A 1 190 ? -0.847 27.891 29.156 1 96.06 190 GLY A CA 1
ATOM 1364 C C . GLY A 1 190 ? -0.994 27.625 27.672 1 96.06 190 GLY A C 1
ATOM 1365 O O . GLY A 1 190 ? -1.906 26.906 27.25 1 96.06 190 GLY A O 1
ATOM 1366 N N . VAL A 1 191 ? -0.151 28.188 26.844 1 96.56 191 VAL A N 1
ATOM 1367 C CA . VAL A 1 191 ? -0.374 28.094 25.391 1 96.56 191 VAL A CA 1
ATOM 1368 C C . VAL A 1 191 ? 0.456 26.953 24.812 1 96.56 191 VAL A C 1
ATOM 1370 O O . VAL A 1 191 ? 0.224 26.531 23.688 1 96.56 191 VAL A O 1
ATOM 1373 N N . LEU A 1 192 ? 1.474 26.5 25.516 1 96.88 192 LEU A N 1
ATOM 1374 C CA . LEU A 1 192 ? 2.234 25.328 25.062 1 96.88 192 LEU A CA 1
ATOM 1375 C C . LEU A 1 192 ? 2.814 24.562 26.234 1 96.88 192 LEU A C 1
ATOM 1377 O O . LEU A 1 192 ? 2.855 25.078 27.359 1 96.88 192 LEU A O 1
ATOM 1381 N N . ASN A 1 193 ? 3.115 23.328 26.031 1 95.88 193 ASN A N 1
ATOM 1382 C CA . ASN A 1 193 ? 3.855 22.453 26.938 1 95.88 193 ASN A CA 1
ATOM 1383 C C . ASN A 1 193 ? 5.133 21.922 26.281 1 95.88 193 ASN A C 1
ATOM 1385 O O . ASN A 1 193 ? 5.137 21.594 25.094 1 95.88 193 ASN A O 1
ATOM 1389 N N . VAL A 1 194 ? 6.199 21.984 27.016 1 95.56 194 VAL A N 1
ATOM 1390 C CA . VAL A 1 194 ? 7.426 21.328 26.562 1 95.56 194 VAL A CA 1
ATOM 1391 C C . VAL A 1 194 ? 7.461 19.891 27.062 1 95.56 194 VAL A C 1
ATOM 1393 O O . VAL A 1 194 ? 7.547 19.641 28.266 1 95.56 194 VAL A O 1
ATOM 1396 N N . ASP A 1 195 ? 7.414 18.938 26.203 1 91.06 195 ASP A N 1
ATOM 1397 C CA . ASP A 1 195 ? 7.246 17.531 26.531 1 91.06 195 ASP A CA 1
ATOM 1398 C C . ASP A 1 195 ? 8.594 16.812 26.594 1 91.06 195 ASP A C 1
ATOM 1400 O O . ASP A 1 195 ? 8.648 15.586 26.656 1 91.06 195 ASP A O 1
ATOM 1404 N N . SER A 1 196 ? 9.633 17.609 26.453 1 86.31 196 SER A N 1
ATOM 1405 C CA . SER A 1 196 ? 10.977 17.047 26.547 1 86.31 196 SER A CA 1
ATOM 1406 C C . SER A 1 196 ? 11.812 17.766 27.594 1 86.31 196 SER A C 1
ATOM 1408 O O . SER A 1 196 ? 11.516 18.906 27.969 1 86.31 196 SER A O 1
ATOM 1410 N N . THR A 1 197 ? 12.781 17.094 28.125 1 79.56 197 THR A N 1
ATOM 1411 C CA . THR A 1 197 ? 13.633 17.672 29.156 1 79.56 197 THR A CA 1
ATOM 1412 C C . THR A 1 197 ? 14.688 18.578 28.547 1 79.56 197 THR A C 1
ATOM 1414 O O . THR A 1 197 ? 15.031 19.625 29.109 1 79.56 197 THR A O 1
ATOM 1417 N N . ASP A 1 198 ? 15.195 18.141 27.438 1 83.5 198 ASP A N 1
ATOM 1418 C CA . ASP A 1 198 ? 16.266 18.891 26.812 1 83.5 198 ASP A CA 1
ATOM 1419 C C . ASP A 1 198 ? 15.906 19.25 25.359 1 83.5 198 ASP A C 1
ATOM 1421 O O . ASP A 1 198 ? 16.078 18.422 24.453 1 83.5 198 ASP A O 1
ATOM 1425 N N . LEU A 1 199 ? 15.383 20.484 25.25 1 93.69 199 LEU A N 1
ATOM 1426 C CA . LEU A 1 199 ? 15.07 20.938 23.906 1 93.69 199 LEU A CA 1
ATOM 1427 C C . LEU A 1 199 ? 16.25 21.719 23.312 1 93.69 199 LEU A C 1
ATOM 1429 O O . LEU A 1 199 ? 16.75 22.641 23.922 1 93.69 199 LEU A O 1
ATOM 1433 N N . THR A 1 200 ? 16.812 21.234 22.266 1 94.25 200 THR A N 1
ATOM 1434 C CA . THR A 1 200 ? 17.859 21.938 21.516 1 94.25 200 THR A CA 1
ATOM 1435 C C . THR A 1 200 ? 17.359 22.281 20.109 1 94.25 200 THR A C 1
ATOM 1437 O O . THR A 1 200 ? 16.562 21.547 19.531 1 94.25 200 THR A O 1
ATOM 1440 N N . PRO A 1 201 ? 17.781 23.422 19.656 1 95.75 201 PRO A N 1
ATOM 1441 C CA . PRO A 1 201 ? 17.344 23.844 18.328 1 95.75 201 PRO A CA 1
ATOM 1442 C C . PRO A 1 201 ? 17.578 22.766 17.25 1 95.75 201 PRO A C 1
ATOM 1444 O O . PRO A 1 201 ? 18.516 21.969 17.375 1 95.75 201 PRO A O 1
ATOM 1447 N N . ALA A 1 202 ? 16.75 22.781 16.25 1 96.62 202 ALA A N 1
ATOM 1448 C CA . ALA A 1 202 ? 16.781 21.734 15.219 1 96.62 202 ALA A CA 1
ATOM 1449 C C . ALA A 1 202 ? 16.672 22.344 13.82 1 96.62 202 ALA A C 1
ATOM 1451 O O . ALA A 1 202 ? 16.422 23.547 13.68 1 96.62 202 ALA A O 1
ATOM 1452 N N . SER A 1 203 ? 16.891 21.484 12.828 1 96.75 203 SER A N 1
ATOM 1453 C CA . SER A 1 203 ? 16.766 21.906 11.438 1 96.75 203 SER A CA 1
ATOM 1454 C C . SER A 1 203 ? 15.461 21.406 10.828 1 96.75 203 SER A C 1
ATOM 1456 O O . SER A 1 203 ? 15.016 21.922 9.797 1 96.75 203 SER A O 1
ATOM 1458 N N . ASN A 1 204 ? 14.898 20.344 11.422 1 98.19 204 ASN A N 1
ATOM 1459 C CA . ASN A 1 204 ? 13.672 19.734 10.914 1 98.19 204 ASN A CA 1
ATOM 1460 C C . ASN A 1 204 ? 12.523 19.875 11.906 1 98.19 204 ASN A C 1
ATOM 1462 O O . ASN A 1 204 ? 12.711 19.719 13.109 1 98.19 204 ASN A O 1
ATOM 1466 N N . PHE A 1 205 ? 11.336 20.188 11.344 1 98.81 205 PHE A N 1
ATOM 1467 C CA . PHE A 1 205 ? 10.148 20.375 12.18 1 98.81 205 PHE A CA 1
ATOM 1468 C C . PHE A 1 205 ? 8.961 19.625 11.602 1 98.81 205 PHE A C 1
ATOM 1470 O O . PHE A 1 205 ? 8.625 19.781 10.43 1 98.81 205 PHE A O 1
ATOM 1477 N N . VAL A 1 206 ? 8.367 18.812 12.43 1 98.94 206 VAL A N 1
ATOM 1478 C CA . VAL A 1 206 ? 7.125 18.125 12.07 1 98.94 206 VAL A CA 1
ATOM 1479 C C . VAL A 1 206 ? 5.984 18.641 12.945 1 98.94 206 VAL A C 1
ATOM 1481 O O . VAL A 1 206 ? 6.016 18.484 14.164 1 98.94 206 VAL A O 1
ATOM 1484 N N . ILE A 1 207 ? 5.043 19.266 12.305 1 98.94 207 ILE A N 1
ATOM 1485 C CA . ILE A 1 207 ? 3.838 19.719 12.992 1 98.94 207 ILE A CA 1
ATOM 1486 C C . ILE A 1 207 ? 2.732 18.688 12.828 1 98.94 207 ILE A C 1
ATOM 1488 O O . ILE A 1 207 ? 2.23 18.469 11.719 1 98.94 207 ILE A O 1
ATOM 1492 N N . VAL A 1 208 ? 2.391 18.016 13.945 1 98.88 208 VAL A N 1
ATOM 1493 C CA . VAL A 1 208 ? 1.4 16.938 13.906 1 98.88 208 VAL A CA 1
ATOM 1494 C C . VAL A 1 208 ? 0.025 17.5 14.266 1 98.88 208 VAL A C 1
ATOM 1496 O O . VAL A 1 208 ? -0.124 18.203 15.273 1 98.88 208 VAL A O 1
ATOM 1499 N N . THR A 1 209 ? -0.952 17.234 13.422 1 98.62 209 THR A N 1
ATOM 1500 C CA . THR A 1 209 ? -2.312 17.719 13.625 1 98.62 209 THR A CA 1
ATOM 1501 C C . THR A 1 209 ? -3.33 16.625 13.359 1 98.62 209 THR A C 1
ATOM 1503 O O . THR A 1 209 ? -2.982 15.57 12.812 1 98.62 209 THR A O 1
ATOM 1506 N N . SER A 1 210 ? -4.551 16.797 13.812 1 97.88 210 SER A N 1
ATOM 1507 C CA . SER A 1 210 ? -5.641 15.844 13.586 1 97.88 210 SER A CA 1
ATOM 1508 C C . SER A 1 210 ? -6.988 16.562 13.539 1 97.88 210 SER A C 1
ATOM 1510 O O . SER A 1 210 ? -7.234 17.484 14.32 1 97.88 210 SER A O 1
ATOM 1512 N N . GLY A 1 211 ? -7.762 16.156 12.609 1 96.69 211 GLY A N 1
ATOM 1513 C CA . GLY A 1 211 ? -9.133 16.641 12.531 1 96.69 211 GLY A CA 1
ATOM 1514 C C . GLY A 1 211 ? -9.219 18.125 12.25 1 96.69 211 GLY A C 1
ATOM 1515 O O . GLY A 1 211 ? -8.336 18.703 11.602 1 96.69 211 GLY A O 1
ATOM 1516 N N . ALA A 1 212 ? -10.375 18.672 12.602 1 96.88 212 ALA A N 1
ATOM 1517 C CA . ALA A 1 212 ? -10.656 20.094 12.406 1 96.88 212 ALA A CA 1
ATOM 1518 C C . ALA A 1 212 ? -10.273 20.906 13.641 1 96.88 212 ALA A C 1
ATOM 1520 O O . ALA A 1 212 ? -10.281 20.391 14.758 1 96.88 212 ALA A O 1
ATOM 1521 N N . ALA A 1 213 ? -9.844 22.141 13.367 1 96.5 213 ALA A N 1
ATOM 1522 C CA . ALA A 1 213 ? -9.641 23.062 14.492 1 96.5 213 ALA A CA 1
ATOM 1523 C C . ALA A 1 213 ? -10.969 23.453 15.133 1 96.5 213 ALA A C 1
ATOM 1525 O O . ALA A 1 213 ? -12.008 23.453 14.469 1 96.5 213 ALA A O 1
ATOM 1526 N N . PRO A 1 214 ? -10.938 23.734 16.422 1 94.81 214 PRO A N 1
ATOM 1527 C CA . PRO A 1 214 ? -12.156 24.281 17.031 1 94.81 214 PRO A CA 1
ATOM 1528 C C . PRO A 1 214 ? -12.562 25.625 16.438 1 94.81 214 PRO A C 1
ATOM 1530 O O . PRO A 1 214 ? -11.75 26.281 15.773 1 94.81 214 PRO A O 1
ATOM 1533 N N . SER A 1 215 ? -13.789 26.031 16.688 1 95.12 215 SER A N 1
ATOM 1534 C CA . SER A 1 215 ? -14.273 27.328 16.219 1 95.12 215 SER A CA 1
ATOM 1535 C C . SER A 1 215 ? -13.625 28.469 17.016 1 95.12 215 SER A C 1
ATOM 1537 O O . SER A 1 215 ? -13.438 28.359 18.219 1 95.12 215 SER A O 1
ATOM 1539 N N . PRO A 1 216 ? -13.336 29.484 16.359 1 97.31 216 PRO A N 1
ATOM 1540 C CA . PRO A 1 216 ? -13.359 29.719 14.922 1 97.31 216 PRO A CA 1
ATOM 1541 C C . PRO A 1 216 ? -12.133 29.141 14.211 1 97.31 216 PRO A C 1
ATOM 1543 O O . PRO A 1 216 ? -11.016 29.625 14.414 1 97.31 216 PRO A O 1
ATOM 1546 N N . ALA A 1 217 ? -12.273 28.234 13.312 1 96.94 217 ALA A N 1
ATOM 1547 C CA . ALA A 1 217 ? -11.219 27.406 12.734 1 96.94 217 ALA A CA 1
ATOM 1548 C C . ALA A 1 217 ? -10.273 28.234 11.867 1 96.94 217 ALA A C 1
ATOM 1550 O O . ALA A 1 217 ? -9.062 28.016 11.875 1 96.94 217 ALA A O 1
ATOM 1551 N N . GLY A 1 218 ? -10.82 29.141 11.125 1 97.44 218 GLY A N 1
ATOM 1552 C CA . GLY A 1 218 ? -10.008 29.938 10.227 1 97.44 218 GLY A CA 1
ATOM 1553 C C . GLY A 1 218 ? -8.891 30.688 10.938 1 97.44 218 GLY A C 1
ATOM 1554 O O . GLY A 1 218 ? -7.723 30.547 10.562 1 97.44 218 GLY A O 1
ATOM 1555 N N . ASP A 1 219 ? -9.25 31.438 11.977 1 96.94 219 ASP A N 1
ATOM 1556 C CA . ASP A 1 219 ? -8.281 32.219 12.742 1 96.94 219 ASP A CA 1
ATOM 1557 C C . ASP A 1 219 ? -7.273 31.297 13.438 1 96.94 219 ASP A C 1
ATOM 1559 O O . ASP A 1 219 ? -6.082 31.609 13.5 1 96.94 219 ASP A O 1
ATOM 1563 N N . ARG A 1 220 ? -7.781 30.25 13.914 1 97.44 220 ARG A N 1
ATOM 1564 C CA . ARG A 1 220 ? -6.922 29.312 14.648 1 97.44 220 ARG A CA 1
ATOM 1565 C C . ARG A 1 220 ? -5.906 28.672 13.719 1 97.44 220 ARG A C 1
ATOM 1567 O O . ARG A 1 220 ? -4.723 28.578 14.047 1 97.44 220 ARG A O 1
ATOM 1574 N N . ASN A 1 221 ? -6.375 28.188 12.594 1 98.25 221 ASN A N 1
ATOM 1575 C CA . ASN A 1 221 ? -5.461 27.625 11.609 1 98.25 221 ASN A CA 1
ATOM 1576 C C . ASN A 1 221 ? -4.438 28.641 11.133 1 98.25 221 ASN A C 1
ATOM 1578 O O . ASN A 1 221 ? -3.266 28.312 10.93 1 98.25 221 ASN A O 1
ATOM 1582 N N . ASP A 1 222 ? -4.867 29.891 10.984 1 97.5 222 ASP A N 1
ATOM 1583 C CA . ASP A 1 222 ? -3.959 30.938 10.547 1 97.5 222 ASP A CA 1
ATOM 1584 C C . ASP A 1 222 ? -2.818 31.141 11.539 1 97.5 222 ASP A C 1
ATOM 1586 O O . ASP A 1 222 ? -1.677 31.375 11.148 1 97.5 222 ASP A O 1
ATOM 1590 N N . ALA A 1 223 ? -3.125 31.078 12.789 1 97.44 223 ALA A N 1
ATOM 1591 C CA . ALA A 1 223 ? -2.113 31.25 13.828 1 97.44 223 ALA A CA 1
ATOM 1592 C C . ALA A 1 223 ? -1.064 30.141 13.758 1 97.44 223 ALA A C 1
ATOM 1594 O O . ALA A 1 223 ? 0.135 30.406 13.852 1 97.44 223 ALA A O 1
ATOM 1595 N N . VAL A 1 224 ? -1.474 28.891 13.57 1 98.19 224 VAL A N 1
ATOM 1596 C CA . VAL A 1 224 ? -0.556 27.766 13.5 1 98.19 224 VAL A CA 1
ATOM 1597 C C . VAL A 1 224 ? 0.255 27.828 12.211 1 98.19 224 VAL A C 1
ATOM 1599 O O . VAL A 1 224 ? 1.454 27.547 12.203 1 98.19 224 VAL A O 1
ATOM 1602 N N . LEU A 1 225 ? -0.381 28.234 11.141 1 98.38 225 LEU A N 1
ATOM 1603 C CA . LEU A 1 225 ? 0.325 28.375 9.867 1 98.38 225 LEU A CA 1
ATOM 1604 C C . LEU A 1 225 ? 1.401 29.453 9.969 1 98.38 225 LEU A C 1
ATOM 1606 O O . LEU A 1 225 ? 2.469 29.328 9.367 1 98.38 225 LEU A O 1
ATOM 1610 N N . ALA A 1 226 ? 1.072 30.516 10.672 1 97.69 226 ALA A N 1
ATOM 1611 C CA . ALA A 1 226 ? 2.068 31.562 10.875 1 97.69 226 ALA A CA 1
ATOM 1612 C C . ALA A 1 226 ? 3.314 31.016 11.562 1 97.69 226 ALA A C 1
ATOM 1614 O O . ALA A 1 226 ? 4.438 31.391 11.211 1 97.69 226 ALA A O 1
ATOM 1615 N N . LEU A 1 227 ? 3.096 30.125 12.508 1 98.25 227 LEU A N 1
ATOM 1616 C CA . LEU A 1 227 ? 4.227 29.469 13.148 1 98.25 227 LEU A CA 1
ATOM 1617 C C . LEU A 1 227 ? 5.012 28.641 12.148 1 98.25 227 LEU A C 1
ATOM 1619 O O . LEU A 1 227 ? 6.242 28.719 12.086 1 98.25 227 LEU A O 1
ATOM 1623 N N . ALA A 1 228 ? 4.309 27.812 11.398 1 98.69 228 ALA A N 1
ATOM 1624 C CA . ALA A 1 228 ? 4.957 26.969 10.398 1 98.69 228 ALA A CA 1
ATOM 1625 C C . ALA A 1 228 ? 5.785 27.797 9.422 1 98.69 228 ALA A C 1
ATOM 1627 O O . ALA A 1 228 ? 6.934 27.453 9.125 1 98.69 228 ALA A O 1
ATOM 1628 N N . MET A 1 229 ? 5.227 28.859 8.969 1 97.75 229 MET A N 1
ATOM 1629 C CA . MET A 1 229 ? 5.906 29.734 8.008 1 97.75 229 MET A CA 1
ATOM 1630 C C . MET A 1 229 ? 7.105 30.422 8.656 1 97.75 229 MET A C 1
ATOM 1632 O O . MET A 1 229 ? 8.141 30.609 8.008 1 97.75 229 MET A O 1
ATOM 1636 N N . ALA A 1 230 ? 6.973 30.828 9.898 1 96.81 230 ALA A N 1
ATOM 1637 C CA . ALA A 1 230 ? 8.086 31.438 10.609 1 96.81 230 ALA A CA 1
ATOM 1638 C C . ALA A 1 230 ? 9.258 30.469 10.75 1 96.81 230 ALA A C 1
ATOM 1640 O O . ALA A 1 230 ? 10.414 30.859 10.609 1 96.81 230 ALA A O 1
ATOM 1641 N N . LEU A 1 231 ? 8.922 29.203 11.07 1 97.5 231 LEU A N 1
ATOM 1642 C CA . LEU A 1 231 ? 9.961 28.188 11.148 1 97.5 231 LEU A CA 1
ATOM 1643 C C . LEU A 1 231 ? 10.688 28.047 9.82 1 97.5 231 LEU A C 1
ATOM 1645 O O . LEU A 1 231 ? 11.922 27.984 9.781 1 97.5 231 LEU A O 1
ATOM 1649 N N . ASP A 1 232 ? 9.938 28.016 8.773 1 97.12 232 ASP A N 1
ATOM 1650 C CA . ASP A 1 232 ? 10.508 27.906 7.441 1 97.12 232 ASP A CA 1
ATOM 1651 C C . ASP A 1 232 ? 11.383 29.109 7.117 1 97.12 232 ASP A C 1
ATOM 1653 O O . ASP A 1 232 ? 12.492 28.953 6.602 1 97.12 232 ASP A O 1
ATOM 1657 N N . GLU A 1 233 ? 10.898 30.266 7.395 1 94 233 GLU A N 1
ATOM 1658 C CA . GLU A 1 233 ? 11.625 31.5 7.113 1 94 233 GLU A CA 1
ATOM 1659 C C . GLU A 1 233 ? 12.938 31.562 7.883 1 94 233 GLU A C 1
ATOM 1661 O O . GLU A 1 233 ? 13.922 32.125 7.395 1 94 233 GLU A O 1
ATOM 1666 N N . ALA A 1 234 ? 12.922 30.984 9.039 1 93.5 234 ALA A N 1
ATOM 1667 C CA . ALA A 1 234 ? 14.125 30.969 9.875 1 93.5 234 ALA A CA 1
ATOM 1668 C C . ALA A 1 234 ? 15.117 29.922 9.398 1 93.5 234 ALA A C 1
ATOM 1670 O O . ALA A 1 234 ? 16.219 29.812 9.938 1 93.5 234 ALA A O 1
ATOM 1671 N N . GLY A 1 235 ? 14.719 29.094 8.406 1 94.81 235 GLY A N 1
ATOM 1672 C CA . GLY A 1 235 ? 15.625 28.125 7.812 1 94.81 235 GLY A CA 1
ATOM 1673 C C . GLY A 1 235 ? 15.266 26.688 8.156 1 94.81 235 GLY A C 1
ATOM 1674 O O . GLY A 1 235 ? 15.984 25.75 7.793 1 94.81 235 GLY A O 1
ATOM 1675 N N . GLY A 1 236 ? 14.188 26.516 8.867 1 96.88 236 GLY A N 1
ATOM 1676 C CA . GLY A 1 236 ? 13.75 25.172 9.219 1 96.88 236 GLY A CA 1
ATOM 1677 C C . GLY A 1 236 ? 13.07 24.453 8.062 1 96.88 236 GLY A C 1
ATOM 1678 O O . GLY A 1 236 ? 12.445 25.094 7.211 1 96.88 236 GLY A O 1
ATOM 1679 N N . ARG A 1 237 ? 13.242 23.156 7.984 1 97.81 237 ARG A N 1
ATOM 1680 C CA . ARG A 1 237 ? 12.438 22.297 7.121 1 97.81 237 ARG A CA 1
ATOM 1681 C C . ARG A 1 237 ? 11.141 21.875 7.812 1 97.81 237 ARG A C 1
ATOM 1683 O O . ARG A 1 237 ? 11.172 21.25 8.875 1 97.81 237 ARG A O 1
ATOM 1690 N N . VAL A 1 238 ? 10.008 22.188 7.176 1 98.75 238 VAL A N 1
ATOM 1691 C CA . VAL A 1 238 ? 8.758 22.047 7.914 1 98.75 238 VAL A CA 1
ATOM 1692 C C . VAL A 1 238 ? 7.805 21.141 7.141 1 98.75 238 VAL A C 1
ATOM 1694 O O . VAL A 1 238 ? 7.602 21.312 5.938 1 98.75 238 VAL A O 1
ATOM 1697 N N . VAL A 1 239 ? 7.27 20.156 7.801 1 98.94 239 VAL A N 1
ATOM 1698 C CA . VAL A 1 239 ? 6.207 19.297 7.277 1 98.94 239 VAL A CA 1
ATOM 1699 C C . VAL A 1 239 ? 5.035 19.281 8.258 1 98.94 239 VAL A C 1
ATOM 1701 O O . VAL A 1 239 ? 5.219 19.047 9.453 1 98.94 239 VAL A O 1
ATOM 1704 N N . ILE A 1 240 ? 3.828 19.609 7.77 1 98.94 240 ILE A N 1
ATOM 1705 C CA . ILE A 1 240 ? 2.607 19.391 8.539 1 98.94 240 ILE A CA 1
ATOM 1706 C C . ILE A 1 240 ? 2.059 18 8.25 1 98.94 240 ILE A C 1
ATOM 1708 O O . ILE A 1 240 ? 1.731 17.688 7.102 1 98.94 240 ILE A O 1
ATOM 1712 N N . ALA A 1 241 ? 1.994 17.203 9.266 1 98.88 241 ALA A N 1
ATOM 1713 C CA . ALA A 1 241 ? 1.573 15.805 9.148 1 98.88 241 ALA A CA 1
ATOM 1714 C C . ALA A 1 241 ? 0.284 15.555 9.93 1 98.88 241 ALA A C 1
ATOM 1716 O O . ALA A 1 241 ? 0.198 15.859 11.117 1 98.88 241 ALA A O 1
ATOM 1717 N N . GLY A 1 242 ? -0.703 15.047 9.305 1 98.5 242 GLY A N 1
ATOM 1718 C CA . GLY A 1 242 ? -1.968 14.781 9.969 1 98.5 242 GLY A CA 1
ATOM 1719 C C . GLY A 1 242 ? -2.75 13.648 9.328 1 98.5 242 GLY A C 1
ATOM 1720 O O . GLY A 1 242 ? -2.201 12.867 8.547 1 98.5 242 GLY A O 1
ATOM 1721 N N . ASP A 1 243 ? -3.969 13.422 9.781 1 96.25 243 ASP A N 1
ATOM 1722 C CA . ASP A 1 243 ? -4.902 12.453 9.219 1 96.25 243 ASP A CA 1
ATOM 1723 C C . ASP A 1 243 ? -5.707 13.07 8.078 1 96.25 243 ASP A C 1
ATOM 1725 O O . ASP A 1 243 ? -5.535 14.25 7.754 1 96.25 243 ASP A O 1
ATOM 1729 N N . LEU A 1 244 ? -6.48 12.266 7.449 1 93.38 244 LEU A N 1
ATOM 1730 C CA . LEU A 1 244 ? -7.258 12.734 6.305 1 93.38 244 LEU A CA 1
ATOM 1731 C C . LEU A 1 244 ? -8.25 13.812 6.727 1 93.38 244 LEU A C 1
ATOM 1733 O O . LEU A 1 244 ? -8.523 14.742 5.961 1 93.38 244 LEU A O 1
ATOM 1737 N N . ASP A 1 245 ? -8.766 13.727 7.922 1 94.5 245 ASP A N 1
ATOM 1738 C CA . ASP A 1 245 ? -9.719 14.703 8.438 1 94.5 245 ASP A CA 1
ATOM 1739 C C . ASP A 1 245 ? -9.078 16.094 8.523 1 94.5 245 ASP A C 1
ATOM 1741 O O . ASP A 1 245 ? -9.758 17.109 8.336 1 94.5 245 ASP A O 1
ATOM 1745 N N . SER A 1 246 ? -7.785 16.156 8.781 1 97.56 246 SER A N 1
ATOM 1746 C CA . SER A 1 246 ? -7.09 17.438 8.867 1 97.56 246 SER A CA 1
ATOM 1747 C C . SER A 1 246 ? -6.957 18.078 7.488 1 97.56 246 SER A C 1
ATOM 1749 O O . SER A 1 246 ? -6.641 19.266 7.383 1 97.56 246 SER A O 1
ATOM 1751 N N . ALA A 1 247 ? -7.195 17.328 6.441 1 97.06 247 ALA A N 1
ATOM 1752 C CA . ALA A 1 247 ? -7.152 17.844 5.074 1 97.06 247 ALA A CA 1
ATOM 1753 C C . ALA A 1 247 ? -8.547 18.234 4.594 1 97.06 247 ALA A C 1
ATOM 1755 O O . ALA A 1 247 ? -8.719 18.672 3.457 1 97.06 247 ALA A O 1
ATOM 1756 N N . GLY A 1 248 ? -9.5 18 5.434 1 96.06 248 GLY A N 1
ATOM 1757 C CA . GLY A 1 248 ? -10.867 18.391 5.137 1 96.06 248 GLY A CA 1
ATOM 1758 C C . GLY A 1 248 ? -11.227 19.766 5.676 1 96.06 248 GLY A C 1
ATOM 1759 O O . GLY A 1 248 ? -10.336 20.547 6.023 1 96.06 248 GLY A O 1
ATOM 1760 N N . LYS A 1 249 ? -12.555 20.016 5.719 1 96.06 249 LYS A N 1
ATOM 1761 C CA . LYS A 1 249 ? -13.055 21.312 6.156 1 96.06 249 LYS A CA 1
ATOM 1762 C C . LYS A 1 249 ? -12.523 21.672 7.543 1 96.06 249 LYS A C 1
ATOM 1764 O O . LYS A 1 249 ? -12.555 20.844 8.453 1 96.06 249 LYS A O 1
ATOM 1769 N N . ASP A 1 250 ? -11.977 22.844 7.652 1 97.69 250 ASP A N 1
ATOM 1770 C CA . ASP A 1 250 ? -11.547 23.438 8.906 1 97.69 250 ASP A CA 1
ATOM 1771 C C . ASP A 1 250 ? -10.281 22.781 9.438 1 97.69 250 ASP A C 1
ATOM 1773 O O . ASP A 1 250 ? -9.883 23 10.586 1 97.69 250 ASP A O 1
ATOM 1777 N N . GLY A 1 251 ? -9.664 21.922 8.641 1 98.19 251 GLY A N 1
ATOM 1778 C CA . GLY A 1 251 ? -8.422 21.281 9.039 1 98.19 251 GLY A CA 1
ATOM 1779 C C . GLY A 1 251 ? -7.195 22.125 8.727 1 98.19 251 GLY A C 1
ATOM 1780 O O . GLY A 1 251 ? -7.219 22.953 7.805 1 98.19 251 GLY A O 1
ATOM 1781 N N . LEU A 1 252 ? -6.15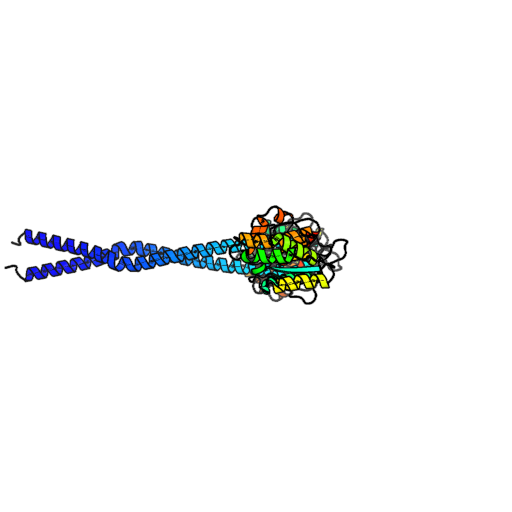2 21.922 9.453 1 98.5 252 LEU A N 1
ATOM 1782 C CA . LEU A 1 252 ? -4.922 22.688 9.281 1 98.5 252 LEU A CA 1
ATOM 1783 C C . LEU A 1 252 ? -4.289 22.406 7.926 1 98.5 252 LEU A C 1
ATOM 1785 O O . LEU A 1 252 ? -3.793 23.328 7.266 1 98.5 252 LEU A O 1
ATOM 1789 N N . ILE A 1 253 ? -4.281 21.141 7.504 1 98.62 253 ILE A N 1
ATOM 1790 C CA . ILE A 1 253 ? -3.697 20.781 6.219 1 98.62 253 ILE A CA 1
ATOM 1791 C C . ILE A 1 253 ? -4.488 21.438 5.09 1 98.62 253 ILE A C 1
ATOM 1793 O O . ILE A 1 253 ? -3.906 21.953 4.133 1 98.62 253 ILE A O 1
ATOM 1797 N N . ALA A 1 254 ? -5.797 21.438 5.215 1 98.31 254 ALA A N 1
ATOM 1798 C CA . ALA A 1 254 ? -6.621 22.109 4.215 1 98.31 254 ALA A CA 1
ATOM 1799 C C . ALA A 1 254 ? -6.293 23.594 4.145 1 98.31 254 ALA A C 1
ATOM 1801 O O . ALA A 1 254 ? -6.199 24.172 3.057 1 98.31 254 ALA A O 1
ATOM 1802 N N . ALA A 1 255 ? -6.152 24.25 5.285 1 98.44 255 ALA A N 1
ATOM 1803 C CA . ALA A 1 255 ? -5.809 25.656 5.34 1 98.44 255 ALA A CA 1
ATOM 1804 C C . ALA A 1 255 ? -4.457 25.922 4.684 1 98.44 255 ALA A C 1
ATOM 1806 O O . ALA A 1 255 ? -4.297 26.906 3.949 1 98.44 255 ALA A O 1
ATOM 1807 N N . SER A 1 256 ? -3.492 25.062 4.977 1 98.5 256 SER A N 1
ATOM 1808 C CA . SER A 1 256 ? -2.176 25.203 4.363 1 98.5 256 SER A CA 1
ATOM 1809 C C . SER A 1 256 ? -2.26 25.094 2.844 1 98.5 256 SER A C 1
ATOM 1811 O O . SER A 1 256 ? -1.654 25.906 2.129 1 98.5 256 SER A O 1
ATOM 1813 N N . ASN A 1 257 ? -3.023 24.109 2.363 1 97.31 257 ASN A N 1
ATOM 1814 C CA . ASN A 1 257 ? -3.17 23.875 0.93 1 97.31 257 ASN A CA 1
ATOM 1815 C C . ASN A 1 257 ? -3.852 25.047 0.237 1 97.31 257 ASN A C 1
ATOM 1817 O O . ASN A 1 257 ? -3.596 25.312 -0.939 1 97.31 257 ASN A O 1
ATOM 1821 N N . ALA A 1 258 ? -4.676 25.719 0.959 1 96.88 258 ALA A N 1
ATOM 1822 C CA . ALA A 1 258 ? -5.449 26.828 0.391 1 96.88 258 ALA A CA 1
ATOM 1823 C C . ALA A 1 258 ? -4.652 28.125 0.409 1 96.88 258 ALA A C 1
ATOM 1825 O O . ALA A 1 258 ? -5.016 29.094 -0.258 1 96.88 258 ALA A O 1
ATOM 1826 N N . ASP A 1 259 ? -3.613 28.203 1.213 1 97 259 ASP A N 1
ATOM 1827 C CA . ASP A 1 259 ? -2.76 29.375 1.317 1 97 259 ASP A CA 1
ATOM 1828 C C . ASP A 1 259 ? -1.565 29.281 0.373 1 97 259 ASP A C 1
ATOM 1830 O O . ASP A 1 259 ? -0.675 28.453 0.575 1 97 259 ASP A O 1
ATOM 1834 N N . ALA A 1 260 ? -1.43 30.125 -0.591 1 96.19 260 ALA A N 1
ATOM 1835 C CA . ALA A 1 260 ? -0.416 30.031 -1.64 1 96.19 260 ALA A CA 1
ATOM 1836 C C . ALA A 1 260 ? 0.989 30.141 -1.054 1 96.19 260 ALA A C 1
ATOM 1838 O O . ALA A 1 260 ? 1.902 29.438 -1.486 1 96.19 260 ALA A O 1
ATOM 1839 N N . ALA A 1 261 ? 1.165 30.984 -0.102 1 96.06 261 ALA A N 1
ATOM 1840 C CA . ALA A 1 261 ? 2.477 31.141 0.521 1 96.06 261 ALA A CA 1
ATOM 1841 C C . ALA A 1 261 ? 2.871 29.891 1.302 1 96.06 261 ALA A C 1
ATOM 1843 O O . ALA A 1 261 ? 4.004 29.422 1.191 1 96.06 261 ALA A O 1
ATOM 1844 N N . ALA A 1 262 ? 1.91 29.359 2.033 1 97 262 ALA A N 1
ATOM 1845 C CA . ALA A 1 262 ? 2.182 28.172 2.83 1 97 262 ALA A CA 1
ATOM 1846 C C . ALA A 1 262 ? 2.432 26.953 1.937 1 97 262 ALA A C 1
ATOM 1848 O O . ALA A 1 262 ? 3.387 26.203 2.15 1 97 262 ALA A O 1
ATOM 1849 N N . SER A 1 263 ? 1.622 26.812 0.933 1 95.69 263 SER A N 1
ATOM 1850 C CA . SER A 1 263 ? 1.696 25.625 0.082 1 95.69 263 SER A CA 1
ATOM 1851 C C . SER A 1 263 ? 2.988 25.609 -0.728 1 95.69 263 SER A C 1
ATOM 1853 O O . SER A 1 263 ? 3.449 24.547 -1.146 1 95.69 263 SER A O 1
ATOM 1855 N N . SER A 1 264 ? 3.641 26.75 -0.901 1 96 264 SER A N 1
ATOM 1856 C CA . SER A 1 264 ? 4.883 26.812 -1.664 1 96 264 SER A CA 1
ATOM 1857 C C . SER A 1 264 ? 6.098 26.688 -0.754 1 96 264 SER A C 1
ATOM 1859 O O . SER A 1 264 ? 7.215 26.469 -1.228 1 96 264 SER A O 1
ATOM 1861 N N . SER A 1 265 ? 5.895 26.766 0.541 1 96.5 265 SER A N 1
ATOM 1862 C CA . SER A 1 265 ? 7.039 26.812 1.44 1 96.5 265 SER A CA 1
ATOM 1863 C C . SER A 1 265 ? 7.059 25.625 2.385 1 96.5 265 SER A C 1
ATOM 1865 O O . SER A 1 265 ? 8.109 25.266 2.924 1 96.5 265 SER A O 1
ATOM 1867 N N . ILE A 1 266 ? 5.855 25.016 2.586 1 97.56 266 ILE A N 1
ATOM 1868 C CA . ILE A 1 266 ? 5.691 23.953 3.576 1 97.56 266 ILE A CA 1
ATOM 1869 C C . ILE A 1 266 ? 5.078 22.719 2.916 1 97.56 266 ILE A C 1
ATOM 1871 O O . ILE A 1 266 ? 4.207 22.844 2.053 1 97.56 266 ILE A O 1
ATOM 1875 N N . SER A 1 267 ? 5.586 21.531 3.285 1 98.81 267 SER A N 1
ATOM 1876 C CA . SER A 1 267 ? 4.98 20.297 2.795 1 98.81 267 SER A CA 1
ATOM 1877 C C . SER A 1 267 ? 3.898 19.781 3.744 1 98.81 267 SER A C 1
ATOM 1879 O O . SER A 1 267 ? 3.932 20.078 4.941 1 98.81 267 SER A O 1
ATOM 1881 N N . THR A 1 268 ? 2.934 19.094 3.186 1 98.81 268 THR A N 1
ATOM 1882 C CA . THR A 1 268 ? 1.883 18.484 4 1 98.81 268 THR A CA 1
ATOM 1883 C C . THR A 1 268 ? 1.741 17 3.691 1 98.81 268 THR A C 1
ATOM 1885 O O . THR A 1 268 ? 1.982 16.562 2.561 1 98.81 268 THR A O 1
ATOM 1888 N N . VAL A 1 269 ? 1.456 16.234 4.668 1 98.62 269 VAL A N 1
ATOM 1889 C CA . VAL A 1 269 ? 1.146 14.812 4.57 1 98.62 269 VAL A CA 1
ATOM 1890 C C . VAL A 1 269 ? -0.161 14.516 5.305 1 98.62 269 VAL A C 1
ATOM 1892 O O . VAL A 1 269 ? -0.249 14.68 6.523 1 98.62 269 VAL A O 1
ATOM 1895 N N . ASN A 1 270 ? -1.197 13.992 4.605 1 97.81 270 ASN A N 1
ATOM 1896 C CA . ASN A 1 270 ? -2.486 13.797 5.258 1 97.81 270 ASN A CA 1
ATOM 1897 C C . ASN A 1 270 ? -2.758 12.32 5.535 1 97.81 270 ASN A C 1
ATOM 1899 O O . ASN A 1 270 ? -3.902 11.93 5.762 1 97.81 270 ASN A O 1
ATOM 1903 N N . THR A 1 271 ? -1.705 11.508 5.469 1 96.44 271 THR A N 1
ATOM 1904 C CA . THR A 1 271 ? -1.812 10.078 5.738 1 96.44 271 THR A CA 1
ATOM 1905 C C . THR A 1 271 ? -0.833 9.664 6.832 1 96.44 271 THR A C 1
ATOM 1907 O O . THR A 1 271 ? -0.292 8.555 6.793 1 96.44 271 THR A O 1
ATOM 1910 N N . ALA A 1 272 ? -0.546 10.492 7.809 1 97.5 272 ALA A N 1
ATOM 1911 C CA . ALA A 1 272 ? 0.465 10.281 8.844 1 97.5 272 ALA A CA 1
ATOM 1912 C C . ALA A 1 272 ? 0.152 9.039 9.672 1 97.5 272 ALA A C 1
ATOM 1914 O O . ALA A 1 272 ? 1.055 8.422 10.234 1 97.5 272 ALA A O 1
ATOM 1915 N N . PRO A 1 273 ? -1.151 8.641 9.836 1 95.81 273 PRO A N 1
ATOM 1916 C CA . PRO A 1 273 ? -1.44 7.441 10.633 1 95.81 273 PRO A CA 1
ATOM 1917 C C . PRO A 1 273 ? -0.957 6.16 9.961 1 95.81 273 PRO A C 1
ATOM 1919 O O . PRO A 1 273 ? -0.924 5.102 10.594 1 95.81 273 PRO A O 1
ATOM 1922 N N . THR A 1 274 ? -0.659 6.168 8.664 1 95.12 274 THR A N 1
ATOM 1923 C CA . THR A 1 274 ? -0.231 4.977 7.938 1 95.12 274 THR A CA 1
ATOM 1924 C C . THR A 1 274 ? 1.286 4.957 7.781 1 95.12 274 THR A C 1
ATOM 1926 O O . THR A 1 274 ? 1.936 6.004 7.82 1 95.12 274 THR A O 1
ATOM 1929 N N . ALA A 1 275 ? 1.844 3.748 7.582 1 96.31 275 ALA A N 1
ATOM 1930 C CA . ALA A 1 275 ? 3.283 3.615 7.371 1 96.31 275 ALA A CA 1
ATOM 1931 C C . ALA A 1 275 ? 3.727 4.391 6.133 1 96.31 275 ALA A C 1
ATOM 1933 O O . ALA A 1 275 ? 4.785 5.023 6.137 1 96.31 275 ALA A O 1
ATOM 1934 N N . SER A 1 276 ? 2.947 4.312 5.082 1 96.31 276 SER A N 1
ATOM 1935 C CA . SER A 1 276 ? 3.273 5.059 3.869 1 96.31 276 SER A CA 1
ATOM 1936 C C . SER A 1 276 ? 3.314 6.559 4.137 1 96.31 276 SER A C 1
ATOM 1938 O O . SER A 1 276 ? 4.172 7.266 3.609 1 96.31 276 SER A O 1
ATOM 1940 N N . GLY A 1 277 ? 2.375 7.09 4.91 1 97.31 277 GLY A N 1
ATOM 1941 C CA . GLY A 1 277 ? 2.391 8.492 5.289 1 97.31 277 GLY A CA 1
ATOM 1942 C C . GLY A 1 277 ? 3.615 8.875 6.098 1 97.31 277 GLY A C 1
ATOM 1943 O O . GLY A 1 277 ? 4.172 9.961 5.914 1 97.31 277 GLY A O 1
ATOM 1944 N N . GLN A 1 278 ? 3.994 7.973 7.023 1 98.44 278 GLN A N 1
ATOM 1945 C CA . GLN A 1 278 ? 5.164 8.227 7.855 1 98.44 278 GLN A CA 1
ATOM 1946 C C . GLN A 1 278 ? 6.438 8.266 7.02 1 98.44 278 GLN A C 1
ATOM 1948 O O . GLN A 1 278 ? 7.336 9.078 7.277 1 98.44 278 GLN A O 1
ATOM 1953 N N . VAL A 1 279 ? 6.531 7.422 6.02 1 98.31 279 VAL A N 1
ATOM 1954 C CA . VAL A 1 279 ? 7.629 7.496 5.062 1 98.31 279 VAL A CA 1
ATOM 1955 C C . VAL A 1 279 ? 7.602 8.844 4.348 1 98.31 279 VAL A C 1
ATOM 1957 O O . VAL A 1 279 ? 8.641 9.484 4.18 1 98.31 279 VAL A O 1
ATOM 1960 N N . ASN A 1 280 ? 6.426 9.273 3.945 1 98.44 280 ASN A N 1
ATOM 1961 C CA . ASN A 1 280 ? 6.262 10.555 3.256 1 98.44 280 ASN A CA 1
ATOM 1962 C C . ASN A 1 280 ? 6.746 11.719 4.113 1 98.44 280 ASN A C 1
ATOM 1964 O O . ASN A 1 280 ? 7.309 12.68 3.596 1 98.44 280 ASN A O 1
ATOM 1968 N N . VAL A 1 281 ? 6.477 11.656 5.418 1 98.81 281 VAL A N 1
ATOM 1969 C CA . VAL A 1 281 ? 6.941 12.719 6.301 1 98.81 281 VAL A CA 1
ATOM 1970 C C . VAL A 1 281 ? 8.461 12.82 6.234 1 98.81 281 VAL A C 1
ATOM 1972 O O . VAL A 1 281 ? 9.008 13.906 6.051 1 98.81 281 VAL A O 1
ATOM 1975 N N . ALA A 1 282 ? 9.156 11.695 6.355 1 98.81 282 ALA A N 1
ATOM 1976 C CA . ALA A 1 282 ? 10.617 11.68 6.301 1 98.81 282 ALA A CA 1
ATOM 1977 C C . ALA A 1 282 ? 11.117 12.195 4.957 1 98.81 282 ALA A C 1
ATOM 1979 O O . ALA A 1 282 ? 11.992 13.055 4.906 1 98.81 282 ALA A O 1
ATOM 1980 N N . TRP A 1 283 ? 10.508 11.641 3.893 1 98.62 283 TRP A N 1
ATOM 1981 C CA . TRP A 1 283 ? 10.977 12.016 2.561 1 98.62 283 TRP A CA 1
ATOM 1982 C C . TRP A 1 283 ? 10.625 13.469 2.254 1 98.62 283 TRP A C 1
ATOM 1984 O O . TRP A 1 283 ? 11.375 14.164 1.554 1 98.62 283 TRP A O 1
ATOM 1994 N N . ALA A 1 284 ? 9.508 13.969 2.746 1 98.69 284 ALA A N 1
ATOM 1995 C CA . ALA A 1 284 ? 9.117 15.359 2.555 1 98.69 284 ALA A CA 1
ATOM 1996 C C . ALA A 1 284 ? 10.109 16.297 3.232 1 98.69 284 ALA A C 1
ATOM 1998 O O . ALA A 1 284 ? 10.398 17.391 2.715 1 98.69 284 ALA A O 1
ATOM 1999 N N . LEU A 1 285 ? 10.594 15.898 4.426 1 98.62 285 LEU A N 1
ATOM 2000 C CA . LEU A 1 285 ? 11.609 16.719 5.09 1 98.62 285 LEU A CA 1
ATOM 2001 C C . LEU A 1 285 ? 12.859 16.828 4.234 1 98.62 285 LEU A C 1
ATOM 2003 O O . LEU A 1 285 ? 13.461 17.906 4.137 1 98.62 285 LEU A O 1
ATOM 2007 N N . ILE A 1 286 ? 13.266 15.742 3.627 1 98.06 286 ILE A N 1
ATOM 2008 C CA . ILE A 1 286 ? 14.43 15.758 2.74 1 98.06 286 ILE A CA 1
ATOM 2009 C C . ILE A 1 286 ? 14.148 16.672 1.545 1 98.06 286 ILE A C 1
ATOM 2011 O O . ILE A 1 286 ? 15 17.469 1.157 1 98.06 286 ILE A O 1
ATOM 2015 N N . ALA A 1 287 ? 12.961 16.5 0.982 1 98.06 287 ALA A N 1
ATOM 2016 C CA . ALA A 1 287 ? 12.57 17.359 -0.139 1 98.06 287 ALA A CA 1
ATOM 2017 C C . ALA A 1 287 ? 12.617 18.828 0.251 1 98.06 287 ALA A C 1
ATOM 2019 O O . ALA A 1 287 ? 13.102 19.672 -0.514 1 98.06 287 ALA A O 1
ATOM 2020 N N . GLU A 1 288 ? 12.109 19.141 1.446 1 97.5 288 GLU A N 1
ATOM 2021 C CA . GLU A 1 288 ? 12.164 20.5 1.952 1 97.5 288 GLU A CA 1
ATOM 2022 C C . GLU A 1 288 ? 13.609 21 2.021 1 97.5 288 GLU A C 1
ATOM 2024 O O . GLU A 1 288 ? 13.883 22.172 1.732 1 97.5 288 GLU A O 1
ATOM 2029 N N . GLY A 1 289 ? 14.492 20.125 2.424 1 95.44 289 GLY A N 1
ATOM 2030 C CA . GLY A 1 289 ? 15.898 20.469 2.477 1 95.44 289 GLY A CA 1
ATOM 2031 C C . GLY A 1 289 ? 16.484 20.812 1.115 1 95.44 289 GLY A C 1
ATOM 2032 O O . GLY A 1 289 ? 17.453 21.562 1.015 1 95.44 289 GLY A O 1
ATOM 2033 N N . ASN A 1 290 ? 15.867 20.25 0.144 1 95.25 290 ASN A N 1
ATOM 2034 C CA . ASN A 1 290 ? 16.312 20.469 -1.228 1 95.25 290 ASN A CA 1
ATOM 2035 C C . ASN A 1 290 ? 15.492 21.562 -1.906 1 95.25 290 ASN A C 1
ATOM 2037 O O . ASN A 1 290 ? 15.594 21.766 -3.119 1 95.25 290 ASN A O 1
ATOM 2041 N N . GLY A 1 291 ? 14.633 22.203 -1.14 1 94.81 291 GLY A N 1
ATOM 2042 C CA . GLY A 1 291 ? 13.883 23.359 -1.628 1 94.81 291 GLY A CA 1
ATOM 2043 C C . GLY A 1 291 ? 12.594 22.969 -2.334 1 94.81 291 GLY A C 1
ATOM 2044 O O . GLY A 1 291 ? 12.039 23.766 -3.092 1 94.81 291 GLY A O 1
ATOM 2045 N N . THR A 1 292 ? 12.156 21.75 -2.172 1 96.56 292 THR A N 1
ATOM 2046 C CA . THR A 1 292 ? 10.93 21.281 -2.807 1 96.56 292 THR A CA 1
ATOM 2047 C C . THR A 1 292 ? 9.844 21.047 -1.766 1 96.56 292 THR A C 1
ATOM 2049 O O . THR A 1 292 ? 10.023 20.25 -0.841 1 96.56 292 THR A O 1
ATOM 2052 N N . SER A 1 293 ? 8.773 21.766 -1.913 1 97.81 293 SER A N 1
ATOM 2053 C CA . SER A 1 293 ? 7.594 21.578 -1.073 1 97.81 293 SER A CA 1
ATOM 2054 C C . SER A 1 293 ? 6.465 20.906 -1.853 1 97.81 293 SER A C 1
ATOM 2056 O O . SER A 1 293 ? 6.344 21.094 -3.064 1 97.81 293 SER A O 1
ATOM 2058 N N . GLY A 1 294 ? 5.711 20.094 -1.224 1 97.81 294 GLY A N 1
ATOM 2059 C CA . GLY A 1 294 ? 4.613 19.422 -1.897 1 97.81 294 GLY A CA 1
ATOM 2060 C C . GLY A 1 294 ? 3.514 18.984 -0.952 1 97.81 294 GLY A C 1
ATOM 2061 O O . GLY A 1 294 ? 3.6 19.203 0.257 1 97.81 294 GLY A O 1
ATOM 2062 N N . ARG A 1 295 ? 2.398 18.578 -1.552 1 98 295 ARG A N 1
ATOM 2063 C CA . ARG A 1 295 ? 1.258 17.969 -0.872 1 98 295 ARG A CA 1
ATOM 2064 C C . ARG A 1 295 ? 1.208 16.469 -1.114 1 98 295 ARG A C 1
ATOM 2066 O O . ARG A 1 295 ? 1.025 16.016 -2.25 1 98 295 ARG A O 1
ATOM 2073 N N . TYR A 1 296 ? 1.337 15.695 -0.067 1 97.81 296 TYR A N 1
ATOM 2074 C CA . TYR A 1 296 ? 1.421 14.242 -0.183 1 97.81 296 TYR A CA 1
ATOM 2075 C C . TYR A 1 296 ? 0.302 13.57 0.599 1 97.81 296 TYR A C 1
ATOM 2077 O O . TYR A 1 296 ? 0.023 13.938 1.742 1 97.81 296 TYR A O 1
ATOM 2085 N N . GLY A 1 297 ? -0.336 12.648 -0.081 1 94.56 297 GLY A N 1
ATOM 2086 C CA . GLY A 1 297 ? -1.341 11.93 0.684 1 94.56 297 GLY A CA 1
ATOM 2087 C C . GLY A 1 297 ? -2.455 11.367 -0.177 1 94.56 297 GLY A C 1
ATOM 2088 O O . GLY A 1 297 ? -2.203 10.859 -1.273 1 94.56 297 GLY A O 1
ATOM 2089 N N . ALA A 1 298 ? -3.672 11.312 0.301 1 90.94 298 ALA A N 1
ATOM 2090 C CA . ALA A 1 298 ? -4.742 10.484 -0.239 1 90.94 298 ALA A CA 1
ATOM 2091 C C . ALA A 1 298 ? -5.77 11.328 -0.989 1 90.94 298 ALA A C 1
ATOM 2093 O O . ALA A 1 298 ? -6.734 10.797 -1.54 1 90.94 298 ALA A O 1
ATOM 2094 N N . LEU A 1 299 ? -5.551 12.664 -1.001 1 91.06 299 LEU A N 1
ATOM 2095 C CA . LEU A 1 299 ? -6.465 13.477 -1.793 1 91.06 299 LEU A CA 1
ATOM 2096 C C . LEU A 1 299 ? -6.141 13.375 -3.279 1 91.06 299 LEU A C 1
ATOM 2098 O O . LEU A 1 299 ? -5.012 13.039 -3.65 1 91.06 299 LEU A O 1
ATOM 2102 N N . ALA A 1 300 ? -7.137 13.625 -4.137 1 85.62 300 ALA A N 1
ATOM 2103 C CA . ALA A 1 300 ? -7.023 13.453 -5.582 1 85.62 300 ALA A CA 1
ATOM 2104 C C . ALA A 1 300 ? -5.883 14.289 -6.148 1 85.62 300 ALA A C 1
ATOM 2106 O O . ALA A 1 300 ? -5.195 13.867 -7.082 1 85.62 300 ALA A O 1
ATOM 2107 N N . GLU A 1 301 ? -5.641 15.461 -5.484 1 89.62 301 GLU A N 1
ATOM 2108 C CA . GLU A 1 301 ? -4.641 16.391 -6.012 1 89.62 301 GLU A CA 1
ATOM 2109 C C . GLU A 1 301 ? -3.277 16.141 -5.363 1 89.62 301 GLU A C 1
ATOM 2111 O O . GLU A 1 301 ? -2.293 16.797 -5.715 1 89.62 301 GLU A O 1
ATOM 2116 N N . ASP A 1 302 ? -3.236 15.227 -4.457 1 94.12 302 ASP A N 1
ATOM 2117 C CA . ASP A 1 302 ? -1.993 14.961 -3.738 1 94.12 302 ASP A CA 1
ATOM 2118 C C . ASP A 1 302 ? -1.073 14.055 -4.551 1 94.12 302 ASP A C 1
ATOM 2120 O O . ASP A 1 302 ? -1.54 13.266 -5.379 1 94.12 302 ASP A O 1
ATOM 2124 N N . GLU A 1 303 ? 0.192 14.281 -4.383 1 95.12 303 GLU A N 1
ATOM 2125 C CA . GLU A 1 303 ? 1.139 13.258 -4.82 1 95.12 303 GLU A CA 1
ATOM 2126 C C . GLU A 1 303 ? 1.148 12.07 -3.863 1 95.12 303 GLU A C 1
ATOM 2128 O O . GLU A 1 303 ? 1.08 12.25 -2.645 1 95.12 303 GLU A O 1
ATOM 2133 N N . PRO A 1 304 ? 1.199 10.875 -4.402 1 91.5 304 PRO A N 1
ATOM 2134 C CA . PRO A 1 304 ? 1.15 9.703 -3.525 1 91.5 304 PRO A CA 1
ATOM 2135 C C . PRO A 1 304 ? 2.383 9.586 -2.631 1 91.5 304 PRO A C 1
ATOM 2137 O O . PRO A 1 304 ? 2.311 8.984 -1.553 1 91.5 304 PRO A O 1
ATOM 2140 N N . ILE A 1 305 ? 3.488 10.148 -3.111 1 93.75 305 ILE A N 1
ATOM 2141 C CA . ILE A 1 305 ? 4.711 10.039 -2.324 1 93.75 305 ILE A CA 1
ATOM 2142 C C . ILE A 1 305 ? 5.629 11.219 -2.631 1 93.75 305 ILE A C 1
ATOM 2144 O O . ILE A 1 305 ? 5.602 11.766 -3.738 1 93.75 305 ILE A O 1
ATOM 2148 N N . ALA A 1 306 ? 6.359 11.633 -1.603 1 96.56 306 ALA A N 1
ATOM 2149 C CA . ALA A 1 306 ? 7.375 12.672 -1.758 1 96.56 306 ALA A CA 1
ATOM 2150 C C . ALA A 1 306 ? 8.516 12.188 -2.646 1 96.56 306 ALA A C 1
ATOM 2152 O O . ALA A 1 306 ? 8.703 10.984 -2.832 1 96.56 306 ALA A O 1
ATOM 2153 N N . PRO A 1 307 ? 9.258 13.102 -3.258 1 94.25 307 PRO A N 1
ATOM 2154 C CA . PRO A 1 307 ? 10.367 12.727 -4.137 1 94.25 307 PRO A CA 1
ATOM 2155 C C . PRO A 1 307 ? 11.375 11.812 -3.449 1 94.25 307 PRO A C 1
ATOM 2157 O O . PRO A 1 307 ? 11.672 11.992 -2.266 1 94.25 307 PRO A O 1
ATOM 2160 N N . THR A 1 308 ? 11.812 10.859 -4.18 1 89.12 308 THR A N 1
ATOM 2161 C CA . THR A 1 308 ? 12.805 9.906 -3.691 1 89.12 308 THR A CA 1
ATOM 2162 C C . THR A 1 308 ? 14.109 10.625 -3.338 1 89.12 308 THR A C 1
ATOM 2164 O O . THR A 1 308 ? 14.562 11.5 -4.078 1 89.12 308 THR A O 1
ATOM 2167 N N . PRO A 1 309 ? 14.625 10.281 -2.207 1 88.81 309 PRO A N 1
ATOM 2168 C CA . PRO A 1 309 ? 15.898 10.906 -1.845 1 88.81 309 PRO A CA 1
ATOM 2169 C C . PRO A 1 309 ? 17.062 10.398 -2.691 1 88.81 309 PRO A C 1
ATOM 2171 O O . PRO A 1 309 ? 17.047 9.258 -3.152 1 88.81 309 PRO A O 1
ATOM 2174 N N . MET B 1 1 ? -96.562 -9.883 -2.768 1 43.66 1 MET B N 1
ATOM 2175 C CA . MET B 1 1 ? -96.062 -8.93 -3.752 1 43.66 1 MET B CA 1
ATOM 2176 C C . MET B 1 1 ? -95 -8 -3.135 1 43.66 1 MET B C 1
ATOM 2178 O O . MET B 1 1 ? -95.312 -7.281 -2.178 1 43.66 1 MET B O 1
ATOM 2182 N N . ILE B 1 2 ? -93.75 -8.453 -3.15 1 58.16 2 ILE B N 1
ATOM 2183 C CA . ILE B 1 2 ? -92.688 -7.73 -2.477 1 58.16 2 ILE B CA 1
ATOM 2184 C C . ILE B 1 2 ? -92.562 -6.309 -3.021 1 58.16 2 ILE B C 1
ATOM 2186 O O . ILE B 1 2 ? -92.625 -6.094 -4.234 1 58.16 2 ILE B O 1
ATOM 2190 N N . ASP B 1 3 ? -92.875 -5.316 -2.354 1 63.12 3 ASP B N 1
ATOM 2191 C CA . ASP B 1 3 ? -92.875 -3.912 -2.744 1 63.12 3 ASP B CA 1
ATOM 2192 C C . ASP B 1 3 ? -91.562 -3.486 -3.365 1 63.12 3 ASP B C 1
ATOM 2194 O O . ASP B 1 3 ? -90.5 -3.641 -2.75 1 63.12 3 ASP B O 1
ATOM 2198 N N . PHE B 1 4 ? -91.438 -3.295 -4.582 1 71.12 4 PHE B N 1
ATOM 2199 C CA . PHE B 1 4 ? -90.312 -2.996 -5.441 1 71.12 4 PHE B CA 1
ATOM 2200 C C . PHE B 1 4 ? -89.438 -1.929 -4.812 1 71.12 4 PHE B C 1
ATOM 2202 O O . PHE B 1 4 ? -88.188 -2.012 -4.887 1 71.12 4 PHE B O 1
ATOM 2209 N N . LYS B 1 5 ? -89.938 -1.064 -4.203 1 68.81 5 LYS B N 1
ATOM 2210 C CA . LYS B 1 5 ? -89.188 0.024 -3.564 1 68.81 5 LYS B CA 1
ATOM 2211 C C . LYS B 1 5 ? -88.312 -0.494 -2.422 1 68.81 5 LYS B C 1
ATOM 2213 O O . LYS B 1 5 ? -87.188 -0.068 -2.262 1 68.81 5 LYS B O 1
ATOM 2218 N N . TYR B 1 6 ? -88.938 -1.306 -1.805 1 73.06 6 TYR B N 1
ATOM 2219 C CA . TYR B 1 6 ? -88.25 -1.886 -0.664 1 73.06 6 TYR B CA 1
ATOM 2220 C C . TYR B 1 6 ? -87.062 -2.744 -1.12 1 73.06 6 TYR B C 1
ATOM 2222 O O . TYR B 1 6 ? -86 -2.732 -0.498 1 73.06 6 TYR B O 1
ATOM 2230 N N . HIS B 1 7 ? -87.062 -3.359 -2.248 1 74.06 7 HIS B N 1
ATOM 2231 C CA . HIS B 1 7 ? -86 -4.18 -2.809 1 74.06 7 HIS B CA 1
ATOM 2232 C C . HIS B 1 7 ? -84.875 -3.316 -3.311 1 74.06 7 HIS B C 1
ATOM 2234 O O . HIS B 1 7 ? -83.688 -3.641 -3.082 1 74.06 7 HIS B O 1
ATOM 2240 N N . VAL B 1 8 ? -85.25 -2.273 -3.834 1 79.12 8 VAL B N 1
ATOM 2241 C CA . VAL B 1 8 ? -84.25 -1.355 -4.375 1 79.12 8 VAL B CA 1
ATOM 2242 C C . VAL B 1 8 ? -83.438 -0.72 -3.23 1 79.12 8 VAL B C 1
ATOM 2244 O O . VAL B 1 8 ? -82.25 -0.608 -3.303 1 79.12 8 VAL B O 1
ATOM 2247 N N . VAL B 1 9 ? -84.188 -0.41 -2.229 1 77.5 9 VAL B N 1
ATOM 2248 C CA . VAL B 1 9 ? -83.562 0.219 -1.068 1 77.5 9 VAL B CA 1
ATOM 2249 C C . VAL B 1 9 ? -82.625 -0.776 -0.378 1 77.5 9 VAL B C 1
ATOM 2251 O O . VAL B 1 9 ? -81.5 -0.419 0.028 1 77.5 9 VAL B O 1
ATOM 2254 N N . SER B 1 10 ? -83 -2 -0.404 1 80.44 10 SER B N 1
ATOM 2255 C CA . SER B 1 10 ? -82.188 -3.055 0.205 1 80.44 10 SER B CA 1
ATOM 2256 C C . SER B 1 10 ? -80.938 -3.35 -0.622 1 80.44 10 SER B C 1
ATOM 2258 O O . SER B 1 10 ? -79.875 -3.537 -0.071 1 80.44 10 SER B O 1
ATOM 2260 N N . LEU B 1 11 ? -81.125 -3.277 -1.875 1 80.75 11 LEU B N 1
ATOM 2261 C CA . LEU B 1 11 ? -79.938 -3.514 -2.77 1 80.75 11 LEU B CA 1
ATOM 2262 C C . LEU B 1 11 ? -78.938 -2.375 -2.688 1 80.75 11 LEU B C 1
ATOM 2264 O O . LEU B 1 11 ? -77.75 -2.611 -2.672 1 80.75 11 LEU B O 1
ATOM 2268 N N . ILE B 1 12 ? -79.438 -1.165 -2.66 1 80.75 12 ILE B N 1
ATOM 2269 C CA . ILE B 1 12 ? -78.562 0.006 -2.537 1 80.75 12 ILE B CA 1
ATOM 2270 C C . ILE B 1 12 ? -77.812 -0.048 -1.215 1 80.75 12 ILE B C 1
ATOM 2272 O O . ILE B 1 12 ? -76.625 0.231 -1.17 1 80.75 12 ILE B O 1
ATOM 2276 N N . ALA B 1 13 ? -78.5 -0.506 -0.227 1 83.5 13 ALA B N 1
ATOM 2277 C CA . ALA B 1 13 ? -77.875 -0.629 1.099 1 83.5 13 ALA B CA 1
ATOM 2278 C C . ALA B 1 13 ? -76.75 -1.664 1.099 1 83.5 13 ALA B C 1
ATOM 2280 O O . ALA B 1 13 ? -75.688 -1.449 1.708 1 83.5 13 ALA B O 1
ATOM 2281 N N . VAL B 1 14 ? -77 -2.73 0.375 1 82.56 14 VAL B N 1
ATOM 2282 C CA . VAL B 1 14 ? -76 -3.789 0.279 1 82.56 14 VAL B CA 1
ATOM 2283 C C . VAL B 1 14 ? -74.812 -3.287 -0.508 1 82.56 14 VAL B C 1
ATOM 2285 O O . VAL B 1 14 ? -73.625 -3.498 -0.1 1 82.56 14 VAL B O 1
ATOM 2288 N N . PHE B 1 15 ? -75 -2.561 -1.596 1 82.81 15 PHE B N 1
ATOM 2289 C CA . PHE B 1 15 ? -73.875 -2.045 -2.412 1 82.81 15 PHE B CA 1
ATOM 2290 C C . PHE B 1 15 ? -73.062 -0.98 -1.656 1 82.81 15 PHE B C 1
ATOM 2292 O O . PHE B 1 15 ? -71.875 -0.938 -1.73 1 82.81 15 PHE B O 1
ATOM 2299 N N . LEU B 1 16 ? -73.812 -0.131 -0.884 1 85.5 16 LEU B N 1
ATOM 2300 C CA . LEU B 1 16 ? -73.188 0.893 -0.072 1 85.5 16 LEU B CA 1
ATOM 2301 C C . LEU B 1 16 ? -72.375 0.26 1.056 1 85.5 16 LEU B C 1
ATOM 2303 O O . LEU B 1 16 ? -71.25 0.724 1.374 1 85.5 16 LEU B O 1
ATOM 2307 N N . ALA B 1 17 ? -72.938 -0.794 1.569 1 83.56 17 ALA B N 1
ATOM 2308 C CA . ALA B 1 17 ? -72.25 -1.537 2.623 1 83.56 17 ALA B CA 1
ATOM 2309 C C . ALA B 1 17 ? -70.938 -2.184 2.096 1 83.56 17 ALA B C 1
ATOM 2311 O O . ALA B 1 17 ? -69.938 -2.137 2.75 1 83.56 17 ALA B O 1
ATOM 2312 N N . ILE B 1 18 ? -71 -2.74 0.923 1 81.62 18 ILE B N 1
ATOM 2313 C CA . ILE B 1 18 ? -69.812 -3.32 0.286 1 81.62 18 ILE B CA 1
ATOM 2314 C C . ILE B 1 18 ? -68.75 -2.229 0.012 1 81.62 18 ILE B C 1
ATOM 2316 O O . ILE B 1 18 ? -67.562 -2.396 0.309 1 81.62 18 ILE B O 1
ATOM 2320 N N . ALA B 1 19 ? -69.188 -1.086 -0.456 1 81.31 19 ALA B N 1
ATOM 2321 C CA . ALA B 1 19 ? -68.312 0.042 -0.744 1 81.31 19 ALA B CA 1
ATOM 2322 C C . ALA B 1 19 ? -67.625 0.544 0.525 1 81.31 19 ALA B C 1
ATOM 2324 O O . ALA B 1 19 ? -66.438 0.801 0.53 1 81.31 19 ALA B O 1
ATOM 2325 N N . LEU B 1 20 ? -68.375 0.611 1.555 1 80.62 20 LEU B N 1
ATOM 2326 C CA . LEU B 1 20 ? -67.875 1.016 2.85 1 80.62 20 LEU B CA 1
ATOM 2327 C C . LEU B 1 20 ? -66.875 -0.018 3.375 1 80.62 20 LEU B C 1
ATOM 2329 O O . LEU B 1 20 ? -65.812 0.34 3.934 1 80.62 20 LEU B O 1
ATOM 2333 N N . GLY B 1 21 ? -67.188 -1.258 3.205 1 75.69 21 GLY B N 1
ATOM 2334 C CA . GLY B 1 21 ? -66.312 -2.332 3.568 1 75.69 21 GLY B CA 1
ATOM 2335 C C . GLY B 1 21 ? -65 -2.277 2.822 1 75.69 21 GLY B C 1
ATOM 2336 O O . GLY B 1 21 ? -63.906 -2.451 3.418 1 75.69 21 GLY B O 1
ATOM 2337 N N . ILE B 1 22 ? -65.062 -2.068 1.553 1 74.62 22 ILE B N 1
ATOM 2338 C CA . ILE B 1 22 ? -63.875 -1.934 0.716 1 74.62 22 ILE B CA 1
ATOM 2339 C C . ILE B 1 22 ? -63 -0.782 1.227 1 74.62 22 ILE B C 1
ATOM 2341 O O . ILE B 1 22 ? -61.781 -0.923 1.364 1 74.62 22 ILE B O 1
ATOM 2345 N N . ILE B 1 23 ? -63.594 0.319 1.551 1 74.12 23 ILE B N 1
ATOM 2346 C CA . ILE B 1 23 ? -62.906 1.501 2.041 1 74.12 23 ILE B CA 1
ATOM 2347 C C . ILE B 1 23 ? -62.25 1.19 3.381 1 74.12 23 ILE B C 1
ATOM 2349 O O . ILE B 1 23 ? -61.062 1.511 3.592 1 74.12 23 ILE B O 1
ATOM 2353 N N . ILE B 1 24 ? -62.844 0.492 4.301 1 73.62 24 ILE B N 1
ATOM 2354 C CA . ILE B 1 24 ? -62.344 0.129 5.621 1 73.62 24 ILE B CA 1
ATOM 2355 C C . ILE B 1 24 ? -61.188 -0.874 5.477 1 73.62 24 ILE B C 1
ATOM 2357 O O . ILE B 1 24 ? -60.156 -0.739 6.133 1 73.62 24 ILE B O 1
ATOM 2361 N N . GLY B 1 25 ? -61.375 -1.841 4.66 1 69.75 25 GLY B N 1
ATOM 2362 C CA . GLY B 1 25 ? -60.344 -2.846 4.418 1 69.75 25 GLY B CA 1
ATOM 2363 C C . GLY B 1 25 ? -59.062 -2.27 3.828 1 69.75 25 GLY B C 1
ATOM 2364 O O . GLY B 1 25 ? -57.969 -2.627 4.25 1 69.75 25 GLY B O 1
ATOM 2365 N N . THR B 1 26 ? -59.219 -1.392 2.926 1 71.12 26 THR B N 1
ATOM 2366 C CA . THR B 1 26 ? -58.094 -0.755 2.281 1 71.12 26 THR B CA 1
ATOM 2367 C C . THR B 1 26 ? -57.344 0.164 3.258 1 71.12 26 THR B C 1
ATOM 2369 O O . THR B 1 26 ? -56.125 0.24 3.246 1 71.12 26 THR B O 1
ATOM 2372 N N . THR B 1 27 ? -58.125 0.808 4.043 1 68.31 27 THR B N 1
ATOM 2373 C CA . THR B 1 27 ? -57.531 1.799 4.934 1 68.31 27 THR B CA 1
ATOM 2374 C C . THR B 1 27 ? -56.938 1.127 6.164 1 68.31 27 THR B C 1
ATOM 2376 O O . THR B 1 27 ? -55.906 1.576 6.688 1 68.31 27 THR B O 1
ATOM 2379 N N . ALA B 1 28 ? -57.625 0.127 6.742 1 63.03 28 ALA B N 1
ATOM 2380 C CA . ALA B 1 28 ? -57.219 -0.496 8 1 63.03 28 ALA B CA 1
ATOM 2381 C C . ALA B 1 28 ? -55.938 -1.312 7.836 1 63.03 28 ALA B C 1
ATOM 2383 O O . ALA B 1 28 ? -55.062 -1.297 8.711 1 63.03 28 ALA B O 1
ATOM 2384 N N . LEU B 1 29 ? -55.75 -2.148 6.91 1 59.06 29 LEU B N 1
ATOM 2385 C CA . LEU B 1 29 ? -54.656 -3.092 6.801 1 59.06 29 LEU B CA 1
ATOM 2386 C C . LEU B 1 29 ? -53.5 -2.488 6 1 59.06 29 LEU B C 1
ATOM 2388 O O . LEU B 1 29 ? -52.344 -2.684 6.34 1 59.06 29 LEU B O 1
ATOM 2392 N N . ASN B 1 30 ? -54 -1.571 5.082 1 63.94 30 ASN B N 1
ATOM 2393 C CA . ASN B 1 30 ? -53.031 -1.112 4.082 1 63.94 30 ASN B CA 1
ATOM 2394 C C . ASN B 1 30 ? -52.156 0.016 4.617 1 63.94 30 ASN B C 1
ATOM 2396 O O . ASN B 1 30 ? -50.969 0.088 4.301 1 63.94 30 ASN B O 1
ATOM 2400 N N . GLY B 1 31 ? -52.719 0.509 5.781 1 71.44 31 GLY B N 1
ATOM 2401 C CA . GLY B 1 31 ? -51.969 1.675 6.215 1 71.44 31 GLY B CA 1
ATOM 2402 C C . GLY B 1 31 ? -50.75 1.324 7.059 1 71.44 31 GLY B C 1
ATOM 2403 O O . GLY B 1 31 ? -49.656 1.815 6.809 1 71.44 31 GLY B O 1
ATOM 2404 N N . GLY B 1 32 ? -50.938 0.325 7.938 1 78.69 32 GLY B N 1
ATOM 2405 C CA . GLY B 1 32 ? -49.844 -0.013 8.852 1 78.69 32 GLY B CA 1
ATOM 2406 C C . GLY B 1 32 ? -48.719 -0.799 8.195 1 78.69 32 GLY B C 1
ATOM 2407 O O . GLY B 1 32 ? -47.562 -0.454 8.336 1 78.69 32 GLY B O 1
ATOM 2408 N N . ILE B 1 33 ? -49.125 -1.872 7.539 1 78.88 33 ILE B N 1
ATOM 2409 C CA . ILE B 1 33 ? -48.156 -2.729 6.875 1 78.88 33 ILE B CA 1
ATOM 2410 C C . ILE B 1 33 ? -47.406 -1.938 5.793 1 78.88 33 ILE B C 1
ATOM 2412 O O . ILE B 1 33 ? -46.188 -2.006 5.688 1 78.88 33 ILE B O 1
ATOM 2416 N N . VAL B 1 34 ? -48.188 -1.197 5.004 1 81.62 34 VAL B N 1
ATOM 2417 C CA . VAL B 1 34 ? -47.625 -0.391 3.924 1 81.62 34 VAL B CA 1
ATOM 2418 C C . VAL B 1 34 ? -46.688 0.67 4.504 1 81.62 34 VAL B C 1
ATOM 2420 O O . VAL B 1 34 ? -45.594 0.887 3.99 1 81.62 34 VAL B O 1
ATOM 2423 N N . ASN B 1 35 ? -47.156 1.21 5.605 1 83.62 35 ASN B N 1
ATOM 2424 C CA . ASN B 1 35 ? -46.312 2.203 6.262 1 83.62 35 ASN B CA 1
ATOM 2425 C C . ASN B 1 35 ? -45.031 1.583 6.781 1 83.62 35 ASN B C 1
ATOM 2427 O O . ASN B 1 35 ? -43.969 2.184 6.672 1 83.62 35 ASN B O 1
ATOM 2431 N N . ASN B 1 36 ? -45.156 0.432 7.336 1 86.19 36 ASN B N 1
ATOM 2432 C CA . ASN B 1 36 ? -43.969 -0.273 7.832 1 86.19 36 ASN B CA 1
ATOM 2433 C C . ASN B 1 36 ? -43.031 -0.667 6.695 1 86.19 36 ASN B C 1
ATOM 2435 O O . ASN B 1 36 ? -41.812 -0.475 6.793 1 86.19 36 ASN B O 1
ATOM 2439 N N . LEU B 1 37 ? -43.625 -1.154 5.609 1 84.56 37 LEU B N 1
ATOM 2440 C CA . LEU B 1 37 ? -42.812 -1.546 4.453 1 84.56 37 LEU B CA 1
ATOM 2441 C C . LEU B 1 37 ? -42.188 -0.328 3.801 1 84.56 37 LEU B C 1
ATOM 2443 O O . LEU B 1 37 ? -41.031 -0.389 3.367 1 84.56 37 LEU B O 1
ATOM 2447 N N . GLN B 1 38 ? -42.844 0.758 3.768 1 86.12 38 GLN B N 1
ATOM 2448 C CA . GLN B 1 38 ? -42.312 2 3.221 1 86.12 38 GLN B CA 1
ATOM 2449 C C . GLN B 1 38 ? -41.156 2.527 4.078 1 86.12 38 GLN B C 1
ATOM 2451 O O . GLN B 1 38 ? -40.156 3.021 3.551 1 86.12 38 GLN B O 1
ATOM 2456 N N . SER B 1 39 ? -41.312 2.385 5.324 1 89.62 39 SER B N 1
ATOM 2457 C CA . SER B 1 39 ? -40.25 2.771 6.242 1 89.62 39 SER B CA 1
ATOM 2458 C C . SER B 1 39 ? -39.031 1.89 6.07 1 89.62 39 SER B C 1
ATOM 2460 O O . SER B 1 39 ? -37.875 2.385 6.062 1 89.62 39 SER B O 1
ATOM 2462 N N . ASN B 1 40 ? -39.312 0.618 5.949 1 89.75 40 ASN B N 1
ATOM 2463 C CA . ASN B 1 40 ? -38.219 -0.313 5.699 1 89.75 40 ASN B CA 1
ATOM 2464 C C . ASN B 1 40 ? -37.469 0.01 4.395 1 89.75 40 ASN B C 1
ATOM 2466 O O . ASN B 1 40 ? -36.25 0.01 4.348 1 89.75 40 ASN B O 1
ATOM 2470 N N . VAL B 1 41 ? -38.188 0.268 3.389 1 90.38 41 VAL B N 1
ATOM 2471 C CA . VAL B 1 41 ? -37.625 0.616 2.092 1 90.38 41 VAL B CA 1
ATOM 2472 C C . VAL B 1 41 ? -36.781 1.877 2.225 1 90.38 41 VAL B C 1
ATOM 2474 O O . VAL B 1 41 ? -35.656 1.935 1.714 1 90.38 41 VAL B O 1
ATOM 2477 N N . SER B 1 42 ? -37.312 2.836 2.959 1 90.62 42 SER B N 1
ATOM 2478 C CA . SER B 1 42 ? -36.594 4.086 3.16 1 90.62 42 SER B CA 1
ATOM 2479 C C . SER B 1 42 ? -35.281 3.857 3.936 1 90.62 42 SER B C 1
ATOM 2481 O O . SER B 1 42 ? -34.25 4.402 3.58 1 90.62 42 SER B O 1
ATOM 2483 N N . GLU B 1 43 ? -35.312 3.07 4.934 1 92.19 43 GLU B N 1
ATOM 2484 C CA . GLU B 1 43 ? -34.156 2.754 5.746 1 92.19 43 GLU B CA 1
ATOM 2485 C C . GLU B 1 43 ? -33.125 1.965 4.945 1 92.19 43 GLU B C 1
ATOM 2487 O O . GLU B 1 43 ? -31.922 2.252 5.008 1 92.19 43 GLU B O 1
ATOM 2492 N N . LEU B 1 44 ? -33.562 0.979 4.184 1 93 44 LEU B N 1
ATOM 2493 C CA . LEU B 1 44 ? -32.688 0.156 3.377 1 93 44 LEU B CA 1
ATOM 2494 C C . LEU B 1 44 ? -32.031 0.982 2.271 1 93 44 LEU B C 1
ATOM 2496 O O . LEU B 1 44 ? -30.875 0.75 1.913 1 93 44 LEU B O 1
ATOM 2500 N N . ARG B 1 45 ? -32.75 1.966 1.757 1 92.81 45 ARG B N 1
ATOM 2501 C CA . ARG B 1 45 ? -32.188 2.863 0.758 1 92.81 45 ARG B CA 1
ATOM 2502 C C . ARG B 1 45 ? -31.094 3.748 1.372 1 92.81 45 ARG B C 1
ATOM 2504 O O . ARG B 1 45 ? -30.062 4 0.747 1 92.81 45 ARG B O 1
ATOM 2511 N N . ALA B 1 46 ? -31.359 4.176 2.535 1 93.31 46 ALA B N 1
ATOM 2512 C CA . ALA B 1 46 ? -30.344 4.969 3.24 1 93.31 46 ALA B CA 1
ATOM 2513 C C . ALA B 1 46 ? -29.109 4.141 3.533 1 93.31 46 ALA B C 1
ATOM 2515 O O . ALA B 1 46 ? -27.984 4.613 3.346 1 93.31 46 ALA B O 1
ATOM 2516 N N . ASP B 1 47 ? -29.25 2.953 3.943 1 94.06 47 ASP B N 1
ATOM 2517 C CA . ASP B 1 47 ? -28.141 2.041 4.199 1 94.06 47 ASP B CA 1
ATOM 2518 C C . ASP B 1 47 ? -27.344 1.772 2.922 1 94.06 47 ASP B C 1
ATOM 2520 O O . ASP B 1 47 ? -26.109 1.75 2.943 1 94.06 47 ASP B O 1
ATOM 2524 N N . LYS B 1 48 ? -28.094 1.491 1.904 1 91.81 48 LYS B N 1
ATOM 2525 C CA . LYS B 1 48 ? -27.438 1.242 0.623 1 91.81 48 LYS B CA 1
ATOM 2526 C C . LYS B 1 48 ? -26.562 2.43 0.207 1 91.81 48 LYS B C 1
ATOM 2528 O O . LYS B 1 48 ? -25.422 2.25 -0.231 1 91.81 48 LYS B O 1
ATOM 2533 N N . ARG B 1 49 ? -27.094 3.623 0.354 1 93.56 49 ARG B N 1
ATOM 2534 C CA . ARG B 1 49 ? -26.344 4.824 -0.005 1 93.56 49 ARG B CA 1
ATOM 2535 C C . ARG B 1 49 ? -25.109 4.969 0.864 1 93.56 49 ARG B C 1
ATOM 2537 O O . ARG B 1 49 ? -24.031 5.312 0.366 1 93.56 49 ARG B O 1
ATOM 2544 N N . ASP B 1 50 ? -25.266 4.676 2.107 1 95.44 50 ASP B N 1
ATOM 2545 C CA . ASP B 1 50 ? -24.125 4.742 3.023 1 95.44 50 ASP B CA 1
ATOM 2546 C C . ASP B 1 50 ? -23.047 3.729 2.641 1 95.44 50 ASP B C 1
ATOM 2548 O O . ASP B 1 50 ? -21.859 4.059 2.609 1 95.44 50 ASP B O 1
ATOM 2552 N N . LEU B 1 51 ? -23.469 2.527 2.336 1 94.38 51 LEU B N 1
ATOM 2553 C CA . LEU B 1 51 ? -22.531 1.473 1.961 1 94.38 51 LEU B CA 1
ATOM 2554 C C . LEU B 1 51 ? -21.859 1.791 0.63 1 94.38 51 LEU B C 1
ATOM 2556 O O . LEU B 1 51 ? -20.672 1.519 0.449 1 94.38 51 LEU B O 1
ATOM 2560 N N . GLU B 1 52 ? -22.609 2.395 -0.254 1 95 52 GLU B N 1
ATOM 2561 C CA . GLU B 1 52 ? -22.031 2.814 -1.526 1 95 52 GLU B CA 1
ATOM 2562 C C . GLU B 1 52 ? -20.969 3.887 -1.322 1 95 52 GLU B C 1
ATOM 2564 O O . GLU B 1 52 ? -19.906 3.848 -1.955 1 95 52 GLU B O 1
ATOM 2569 N N . ASN B 1 53 ? -21.297 4.828 -0.46 1 92.25 53 ASN B N 1
ATOM 2570 C CA . ASN B 1 53 ? -20.312 5.855 -0.122 1 92.25 53 ASN B CA 1
ATOM 2571 C C . ASN B 1 53 ? -19.062 5.25 0.519 1 92.25 53 ASN B C 1
ATOM 2573 O O . ASN B 1 53 ? -17.938 5.668 0.221 1 92.25 53 ASN B O 1
ATOM 2577 N N . ARG B 1 54 ? -19.297 4.281 1.36 1 92.44 54 ARG B N 1
ATOM 2578 C CA . ARG B 1 54 ? -18.172 3.596 2.004 1 92.44 54 ARG B CA 1
ATOM 2579 C C . ARG B 1 54 ? -17.328 2.842 0.98 1 92.44 54 ARG B C 1
ATOM 2581 O O . ARG B 1 54 ? -16.094 2.9 1.018 1 92.44 54 ARG B O 1
ATOM 2588 N N . VAL B 1 55 ? -17.953 2.16 0.103 1 91.94 55 VAL B N 1
ATOM 2589 C CA . VAL B 1 55 ? -17.266 1.43 -0.956 1 91.94 55 VAL B CA 1
ATOM 2590 C C . VAL B 1 55 ? -16.422 2.395 -1.783 1 91.94 55 VAL B C 1
ATOM 2592 O O . VAL B 1 55 ? -15.25 2.117 -2.072 1 91.94 55 VAL B O 1
ATOM 2595 N N . ASN B 1 56 ? -16.938 3.537 -2.092 1 92.25 56 ASN B N 1
ATOM 2596 C CA . ASN B 1 56 ? -16.219 4.535 -2.871 1 92.25 56 ASN B CA 1
ATOM 2597 C C . ASN B 1 56 ? -15 5.059 -2.115 1 92.25 56 ASN B C 1
ATOM 2599 O O . ASN B 1 56 ? -13.922 5.219 -2.697 1 92.25 56 ASN B O 1
ATOM 2603 N N . GLY B 1 57 ? -15.125 5.316 -0.85 1 88.44 57 GLY B N 1
ATOM 2604 C CA . GLY B 1 57 ? -14.016 5.754 -0.016 1 88.44 57 GLY B CA 1
ATOM 2605 C C . GLY B 1 57 ? -12.914 4.723 0.1 1 88.44 57 GLY B C 1
ATOM 2606 O O . GLY B 1 57 ? -11.727 5.059 0.019 1 88.44 57 GLY B O 1
ATOM 2607 N N . LEU B 1 58 ? -13.352 3.439 0.246 1 90.06 58 LEU B N 1
ATOM 2608 C CA . LEU B 1 58 ? -12.375 2.359 0.36 1 90.06 58 LEU B CA 1
ATOM 2609 C C . LEU B 1 58 ? -11.641 2.145 -0.96 1 90.06 58 LEU B C 1
ATOM 2611 O O . LEU B 1 58 ? -10.438 1.893 -0.971 1 90.06 58 LEU B O 1
ATOM 2615 N N . ASN B 1 59 ? -12.359 2.312 -2.061 1 91.25 59 ASN B N 1
ATOM 2616 C CA . ASN B 1 59 ? -11.719 2.217 -3.369 1 91.25 59 ASN B CA 1
ATOM 2617 C C . ASN B 1 59 ? -10.656 3.297 -3.555 1 91.25 59 ASN B C 1
ATOM 2619 O O . ASN B 1 59 ? -9.578 3.029 -4.086 1 91.25 59 ASN B O 1
ATOM 2623 N N . THR B 1 60 ? -10.906 4.453 -3.131 1 87.31 60 THR B N 1
ATOM 2624 C CA . THR B 1 60 ? -9.953 5.551 -3.209 1 87.31 60 THR B CA 1
ATOM 2625 C C . THR B 1 60 ? -8.711 5.254 -2.369 1 87.31 60 THR B C 1
ATOM 2627 O O . THR B 1 60 ? -7.586 5.5 -2.803 1 87.31 60 THR B O 1
ATOM 2630 N N . GLN B 1 61 ? -8.945 4.738 -1.212 1 86.75 61 GLN B N 1
ATOM 2631 C CA . GLN B 1 61 ? -7.836 4.371 -0.343 1 86.75 61 GLN B CA 1
ATOM 2632 C C . GLN B 1 61 ? -6.961 3.305 -0.991 1 86.75 61 GLN B C 1
ATOM 2634 O O . GLN B 1 61 ? -5.73 3.379 -0.927 1 86.75 61 GLN B O 1
ATOM 2639 N N . ILE B 1 62 ? -7.543 2.332 -1.558 1 89.81 62 ILE B N 1
ATOM 2640 C CA . ILE B 1 62 ? -6.816 1.26 -2.232 1 89.81 62 ILE B CA 1
ATOM 2641 C C . ILE B 1 62 ? -6.008 1.835 -3.395 1 89.81 62 ILE B C 1
ATOM 2643 O O . ILE B 1 62 ? -4.852 1.465 -3.596 1 89.81 62 ILE B O 1
ATOM 2647 N N . GLU B 1 63 ? -6.617 2.713 -4.137 1 89.75 63 GLU B N 1
ATOM 2648 C CA . GLU B 1 63 ? -5.922 3.35 -5.25 1 89.75 63 GLU B CA 1
ATOM 2649 C C . GLU B 1 63 ? -4.707 4.137 -4.77 1 89.75 63 GLU B C 1
ATOM 2651 O O . GLU B 1 63 ? -3.623 4.031 -5.348 1 89.75 63 GLU B O 1
ATOM 2656 N N . ASN B 1 64 ? -4.863 4.848 -3.752 1 86.38 64 ASN B N 1
ATOM 2657 C CA . ASN B 1 64 ? -3.758 5.621 -3.191 1 86.38 64 ASN B CA 1
ATOM 2658 C C . ASN B 1 64 ? -2.623 4.719 -2.721 1 86.38 64 ASN B C 1
ATOM 2660 O O . ASN B 1 64 ? -1.45 5.004 -2.975 1 86.38 64 ASN B O 1
ATOM 2664 N N . ASN B 1 65 ? -2.971 3.678 -2.045 1 89.94 65 ASN B N 1
ATOM 2665 C CA . ASN B 1 65 ? -1.974 2.717 -1.587 1 89.94 65 ASN B CA 1
ATOM 2666 C C . ASN B 1 65 ? -1.241 2.066 -2.758 1 89.94 65 ASN B C 1
ATOM 2668 O O . ASN B 1 65 ? -0.031 1.846 -2.693 1 89.94 65 ASN B O 1
ATOM 2672 N N . SER B 1 66 ? -1.989 1.781 -3.744 1 92.19 66 SER B N 1
ATOM 2673 C CA . SER B 1 66 ? -1.407 1.186 -4.941 1 92.19 66 SER B CA 1
ATOM 2674 C C . SER B 1 66 ? -0.423 2.139 -5.613 1 92.19 66 SER B C 1
ATOM 2676 O O . SER B 1 66 ? 0.622 1.713 -6.109 1 92.19 66 SER B O 1
ATOM 2678 N N . GLU B 1 67 ? -0.745 3.414 -5.629 1 92.88 67 GLU B N 1
ATOM 2679 C CA . GLU B 1 67 ? 0.142 4.414 -6.215 1 92.88 67 GLU B CA 1
ATOM 2680 C C . GLU B 1 67 ? 1.429 4.555 -5.406 1 92.88 67 GLU B C 1
ATOM 2682 O O . GLU B 1 67 ? 2.512 4.707 -5.977 1 92.88 67 GLU B O 1
ATOM 2687 N N . PHE B 1 68 ? 1.364 4.504 -4.117 1 95.31 68 PHE B N 1
ATOM 2688 C CA . PHE B 1 68 ? 2.547 4.496 -3.266 1 95.31 68 PHE B CA 1
ATOM 2689 C C . PHE B 1 68 ? 3.434 3.297 -3.58 1 95.31 68 PHE B C 1
ATOM 2691 O O . PHE B 1 68 ? 4.637 3.449 -3.801 1 95.31 68 PHE B O 1
ATOM 2698 N N . ASP B 1 69 ? 2.799 2.1 -3.609 1 95.75 69 ASP B N 1
ATOM 2699 C CA . ASP B 1 69 ? 3.539 0.873 -3.885 1 95.75 69 ASP B CA 1
ATOM 2700 C C . ASP B 1 69 ? 4.25 0.953 -5.234 1 95.75 69 ASP B C 1
ATOM 2702 O O . ASP B 1 69 ? 5.418 0.575 -5.352 1 95.75 69 ASP B O 1
ATOM 2706 N N . ALA B 1 70 ? 3.479 1.427 -6.223 1 95.69 70 ALA B N 1
ATOM 2707 C CA . ALA B 1 70 ? 4.051 1.541 -7.562 1 95.69 70 ALA B CA 1
ATOM 2708 C C . ALA B 1 70 ? 5.246 2.488 -7.57 1 95.69 70 ALA B C 1
ATOM 2710 O O . ALA B 1 70 ? 6.238 2.242 -8.258 1 95.69 70 ALA B O 1
ATOM 2711 N N . ALA B 1 71 ? 5.203 3.521 -6.742 1 94.12 71 ALA B N 1
ATOM 2712 C CA . ALA B 1 71 ? 6.23 4.555 -6.738 1 94.12 71 ALA B CA 1
ATOM 2713 C C . ALA B 1 71 ? 7.5 4.066 -6.043 1 94.12 71 ALA B C 1
ATOM 2715 O O . ALA B 1 71 ? 8.609 4.48 -6.391 1 94.12 71 ALA B O 1
ATOM 2716 N N . VAL B 1 72 ? 7.359 3.15 -5.113 1 95.81 72 VAL B N 1
ATOM 2717 C CA . VAL B 1 72 ? 8.531 2.775 -4.332 1 95.81 72 VAL B CA 1
ATOM 2718 C C . VAL B 1 72 ? 9.047 1.413 -4.793 1 95.81 72 VAL B C 1
ATOM 2720 O O . VAL B 1 72 ? 10.148 1.004 -4.43 1 95.81 72 VAL B O 1
ATOM 2723 N N . ALA B 1 73 ? 8.305 0.653 -5.617 1 97 73 ALA B N 1
ATOM 2724 C CA . ALA B 1 73 ? 8.602 -0.726 -5.988 1 97 73 ALA B CA 1
ATOM 2725 C C . ALA B 1 73 ? 9.992 -0.833 -6.609 1 97 73 ALA B C 1
ATOM 2727 O O . ALA B 1 73 ? 10.773 -1.723 -6.258 1 97 73 ALA B O 1
ATOM 2728 N N . GLY B 1 74 ? 10.297 0.053 -7.605 1 96.19 74 GLY B N 1
ATOM 2729 C CA . GLY B 1 74 ? 11.586 0.008 -8.266 1 96.19 74 GLY B CA 1
ATOM 2730 C C . GLY B 1 74 ? 12.758 0.102 -7.305 1 96.19 74 GLY B C 1
ATOM 2731 O O . GLY B 1 74 ? 13.734 -0.64 -7.43 1 96.19 74 GLY B O 1
ATOM 2732 N N . GLN B 1 75 ? 12.664 0.994 -6.352 1 94.19 75 GLN B N 1
ATOM 2733 C CA . GLN B 1 75 ? 13.719 1.183 -5.363 1 94.19 75 GLN B CA 1
ATOM 2734 C C . GLN B 1 75 ? 13.891 -0.064 -4.5 1 94.19 75 GLN B C 1
ATOM 2736 O O . GLN B 1 75 ? 15.008 -0.39 -4.09 1 94.19 75 GLN B O 1
ATOM 2741 N N . LEU B 1 76 ? 12.82 -0.716 -4.199 1 96.25 76 LEU B N 1
ATOM 2742 C CA . LEU B 1 76 ? 12.852 -1.887 -3.33 1 96.25 76 LEU B CA 1
ATOM 2743 C C . LEU B 1 76 ? 13.57 -3.047 -4.012 1 96.25 76 LEU B C 1
ATOM 2745 O O . LEU B 1 76 ? 14.227 -3.854 -3.348 1 96.25 76 LEU B O 1
ATOM 2749 N N . VAL B 1 77 ? 13.484 -3.115 -5.402 1 97.88 77 VAL B N 1
ATOM 2750 C CA . VAL B 1 77 ? 13.977 -4.328 -6.047 1 97.88 77 VAL B CA 1
ATOM 2751 C C . VAL B 1 77 ? 15.289 -4.035 -6.77 1 97.88 77 VAL B C 1
ATOM 2753 O O . VAL B 1 77 ? 15.992 -4.961 -7.191 1 97.88 77 VAL B O 1
ATOM 2756 N N . GLU B 1 78 ? 15.625 -2.773 -6.922 1 96.25 78 GLU B N 1
ATOM 2757 C CA . GLU B 1 78 ? 16.781 -2.391 -7.723 1 96.25 78 GLU B CA 1
ATOM 2758 C C . GLU B 1 78 ? 18.031 -3.17 -7.297 1 96.25 78 GLU B C 1
ATOM 2760 O O . GLU B 1 78 ? 18.391 -3.174 -6.117 1 96.25 78 GLU B O 1
ATOM 2765 N N . GLY B 1 79 ? 18.594 -3.828 -8.281 1 97.5 79 GLY B N 1
ATOM 2766 C CA . GLY B 1 79 ? 19.875 -4.496 -8.102 1 97.5 79 GLY B CA 1
ATOM 2767 C C . GLY B 1 79 ? 19.766 -5.816 -7.359 1 97.5 79 GLY B C 1
ATOM 2768 O O . GLY B 1 79 ? 20.75 -6.527 -7.191 1 97.5 79 GLY B O 1
ATOM 2769 N N . THR B 1 80 ? 18.609 -6.219 -6.895 1 97.5 80 THR B N 1
ATOM 2770 C CA . THR B 1 80 ? 18.453 -7.383 -6.031 1 97.5 80 THR B CA 1
ATOM 2771 C C . THR B 1 80 ? 18.641 -8.672 -6.82 1 97.5 80 THR B C 1
ATOM 2773 O O . THR B 1 80 ? 18.969 -9.719 -6.25 1 97.5 80 THR B O 1
ATOM 2776 N N . LEU B 1 81 ? 18.438 -8.648 -8.219 1 98.25 81 LEU B N 1
ATOM 2777 C CA . LEU B 1 81 ? 18.594 -9.836 -9.055 1 98.25 81 LEU B CA 1
ATOM 2778 C C . LEU B 1 81 ? 19.641 -9.609 -10.133 1 98.25 81 LEU B C 1
ATOM 2780 O O . LEU B 1 81 ? 19.547 -10.18 -11.219 1 98.25 81 LEU B O 1
ATOM 2784 N N . THR B 1 82 ? 20.547 -8.695 -9.805 1 97.94 82 THR B N 1
ATOM 2785 C CA . THR B 1 82 ? 21.609 -8.391 -10.75 1 97.94 82 THR B CA 1
ATOM 2786 C C . THR B 1 82 ? 22.375 -9.664 -11.133 1 97.94 82 THR B C 1
ATOM 2788 O O . THR B 1 82 ? 22.75 -10.453 -10.266 1 97.94 82 THR B O 1
ATOM 2791 N N . GLY B 1 83 ? 22.547 -9.859 -12.422 1 96.56 83 GLY B N 1
ATOM 2792 C CA . GLY B 1 83 ? 23.328 -10.984 -12.914 1 96.56 83 GLY B CA 1
ATOM 2793 C C . GLY B 1 83 ? 22.547 -12.273 -12.984 1 96.56 83 GLY B C 1
ATOM 2794 O O . GLY B 1 83 ? 23.078 -13.312 -13.367 1 96.56 83 GLY B O 1
ATOM 2795 N N . GLN B 1 84 ? 21.312 -12.234 -12.578 1 96.56 84 GLN B N 1
ATOM 2796 C CA . GLN B 1 84 ? 20.469 -13.414 -12.633 1 96.56 84 GLN B CA 1
ATOM 2797 C C . GLN B 1 84 ? 19.656 -13.445 -13.93 1 96.56 84 GLN B C 1
ATOM 2799 O O . GLN B 1 84 ? 19.516 -12.43 -14.602 1 96.56 84 GLN B O 1
ATOM 2804 N N . ASN B 1 85 ? 19.219 -14.602 -14.281 1 97.12 85 ASN B N 1
ATOM 2805 C CA . ASN B 1 85 ? 18.344 -14.789 -15.438 1 97.12 85 ASN B CA 1
ATOM 2806 C C . ASN B 1 85 ? 17.062 -15.516 -15.055 1 97.12 85 ASN B C 1
ATOM 2808 O O . ASN B 1 85 ? 16.984 -16.125 -13.992 1 97.12 85 ASN B O 1
ATOM 2812 N N . PHE B 1 86 ? 16.031 -15.297 -15.875 1 98.06 86 PHE B N 1
ATOM 2813 C CA . PHE B 1 86 ? 14.766 -15.945 -15.555 1 98.06 86 PHE B CA 1
ATOM 2814 C C . PHE B 1 86 ? 14.008 -16.328 -16.812 1 98.06 86 PHE B C 1
ATOM 2816 O O . PHE B 1 86 ? 14.273 -15.781 -17.891 1 98.06 86 PHE B O 1
ATOM 2823 N N . VAL B 1 87 ? 13.195 -17.359 -16.688 1 98.44 87 VAL B N 1
ATOM 2824 C CA . VAL B 1 87 ? 12.219 -17.766 -17.688 1 98.44 87 VAL B CA 1
ATOM 2825 C C . VAL B 1 87 ? 10.805 -17.625 -17.125 1 98.44 87 VAL B C 1
ATOM 2827 O O . VAL B 1 87 ? 10.555 -17.969 -15.969 1 98.44 87 VAL B O 1
ATOM 2830 N N . VAL B 1 88 ? 9.93 -17.062 -17.953 1 98.62 88 VAL B N 1
ATOM 2831 C CA . VAL B 1 88 ? 8.531 -16.922 -17.562 1 98.62 88 VAL B CA 1
ATOM 2832 C C . VAL B 1 88 ? 7.699 -18.016 -18.234 1 98.62 88 VAL B C 1
ATOM 2834 O O . VAL B 1 88 ? 7.828 -18.25 -19.438 1 98.62 88 VAL B O 1
ATOM 2837 N N . ILE B 1 89 ? 6.961 -18.703 -17.422 1 98.69 89 ILE B N 1
ATOM 2838 C CA . ILE B 1 89 ? 6.039 -19.719 -17.906 1 98.69 89 ILE B CA 1
ATOM 2839 C C . ILE B 1 89 ? 4.602 -19.312 -17.594 1 98.69 89 ILE B C 1
ATOM 2841 O O . ILE B 1 89 ? 4.258 -19.078 -16.422 1 98.69 89 ILE B O 1
ATOM 2845 N N . THR B 1 90 ? 3.754 -19.172 -18.578 1 98.25 90 THR B N 1
ATOM 2846 C CA . THR B 1 90 ? 2.35 -18.859 -18.344 1 98.25 90 THR B CA 1
ATOM 2847 C C . THR B 1 90 ? 1.486 -20.109 -18.453 1 98.25 90 THR B C 1
ATOM 2849 O O . THR B 1 90 ? 1.727 -20.969 -19.297 1 98.25 90 THR B O 1
ATOM 2852 N N . VAL B 1 91 ? 0.495 -20.203 -17.562 1 96.81 91 VAL B N 1
ATOM 2853 C CA . VAL B 1 91 ? -0.359 -21.391 -17.484 1 96.81 91 VAL B CA 1
ATOM 2854 C C . VAL B 1 91 ? -1.76 -21.047 -17.984 1 96.81 91 VAL B C 1
ATOM 2856 O O . VAL B 1 91 ? -2.498 -20.312 -17.328 1 96.81 91 VAL B O 1
ATOM 2859 N N . GLY B 1 92 ? -2.115 -21.641 -19 1 85.06 92 GLY B N 1
ATOM 2860 C CA . GLY B 1 92 ? -3.48 -21.562 -19.484 1 85.06 92 GLY B CA 1
ATOM 2861 C C . GLY B 1 92 ? -3.762 -20.281 -20.266 1 85.06 92 GLY B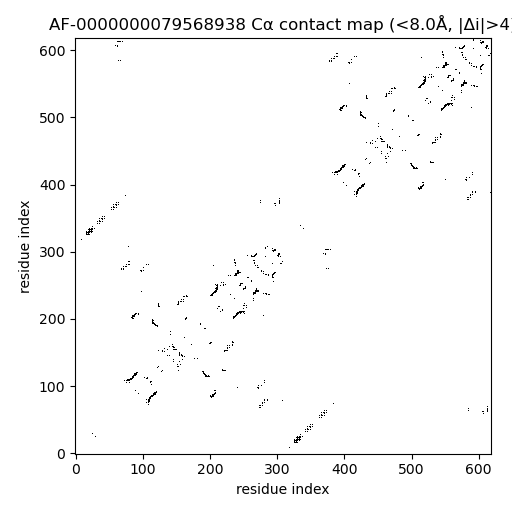 C 1
ATOM 2862 O O . GLY B 1 92 ? -2.859 -19.469 -20.484 1 85.06 92 GLY B O 1
ATOM 2863 N N . SER B 1 93 ? -4.965 -20.188 -20.719 1 85.88 93 SER B N 1
ATOM 2864 C CA . SER B 1 93 ? -5.352 -19.094 -21.609 1 85.88 93 SER B CA 1
ATOM 2865 C C . SER B 1 93 ? -5.883 -17.906 -20.828 1 85.88 93 SER B C 1
ATOM 2867 O O . SER B 1 93 ? -6.145 -16.844 -21.406 1 85.88 93 SER B O 1
ATOM 2869 N N . SER B 1 94 ? -5.926 -18.062 -19.562 1 90.5 94 SER B N 1
ATOM 2870 C CA . SER B 1 94 ? -6.535 -17 -18.75 1 90.5 94 SER B CA 1
ATOM 2871 C C . SER B 1 94 ? -5.52 -15.938 -18.375 1 90.5 94 SER B C 1
ATOM 2873 O O . SER B 1 94 ? -5.891 -14.859 -17.891 1 90.5 94 SER B O 1
ATOM 2875 N N . VAL B 1 95 ? -4.297 -16.172 -18.578 1 95.06 95 VAL B N 1
ATOM 2876 C CA . VAL B 1 95 ? -3.268 -15.188 -18.25 1 95.06 95 VAL B CA 1
ATOM 2877 C C . VAL B 1 95 ? -3.189 -14.133 -19.344 1 95.06 95 VAL B C 1
ATOM 2879 O O . VAL B 1 95 ? -2.949 -14.453 -20.516 1 95.06 95 VAL B O 1
ATOM 2882 N N . THR B 1 96 ? -3.379 -12.906 -18.984 1 94.69 96 THR B N 1
ATOM 2883 C CA . THR B 1 96 ? -3.303 -11.797 -19.938 1 94.69 96 THR B CA 1
ATOM 2884 C C . THR B 1 96 ? -1.925 -11.141 -19.891 1 94.69 96 THR B C 1
ATOM 2886 O O . THR B 1 96 ? -1.153 -11.367 -18.953 1 94.69 96 THR B O 1
ATOM 2889 N N . ALA B 1 97 ? -1.639 -10.414 -20.953 1 95.19 97 ALA B N 1
ATOM 2890 C CA . ALA B 1 97 ? -0.407 -9.633 -20.984 1 95.19 97 ALA B CA 1
ATOM 2891 C C . ALA B 1 97 ? -0.365 -8.641 -19.812 1 95.19 97 ALA B C 1
ATOM 2893 O O . ALA B 1 97 ? 0.706 -8.359 -19.281 1 95.19 97 ALA B O 1
ATOM 2894 N N . GLU B 1 98 ? -1.54 -8.133 -19.406 1 96.06 98 GLU B N 1
ATOM 2895 C CA . GLU B 1 98 ? -1.646 -7.141 -18.344 1 96.06 98 GLU B CA 1
ATOM 2896 C C . GLU B 1 98 ? -1.214 -7.723 -17 1 96.06 98 GLU B C 1
ATOM 2898 O O . GLU B 1 98 ? -0.785 -6.984 -16.109 1 96.06 98 GLU B O 1
ATOM 2903 N N . LEU B 1 99 ? -1.359 -9.016 -16.875 1 97.5 99 LEU B N 1
ATOM 2904 C CA . LEU B 1 99 ? -0.916 -9.688 -15.656 1 97.5 99 LEU B CA 1
ATOM 2905 C C . LEU B 1 99 ? 0.555 -10.078 -15.758 1 97.5 99 LEU B C 1
ATOM 2907 O O . LEU B 1 99 ? 1.323 -9.859 -14.82 1 97.5 99 LEU B O 1
ATOM 2911 N N . ARG B 1 100 ? 0.983 -10.547 -16.891 1 97.81 100 ARG B N 1
ATOM 2912 C CA . ARG B 1 100 ? 2.307 -11.125 -17.094 1 97.81 100 ARG B CA 1
ATOM 2913 C C . ARG B 1 100 ? 3.367 -10.039 -17.234 1 97.81 100 ARG B C 1
ATOM 2915 O O . ARG B 1 100 ? 4.426 -10.117 -16.594 1 97.81 100 ARG B O 1
ATOM 2922 N N . ASP B 1 101 ? 3.154 -9.016 -18.031 1 98.19 101 ASP B N 1
ATOM 2923 C CA . ASP B 1 101 ? 4.188 -8.094 -18.484 1 98.19 101 ASP B CA 1
ATOM 2924 C C . ASP B 1 101 ? 4.754 -7.273 -17.328 1 98.19 101 ASP B C 1
ATOM 2926 O O . ASP B 1 101 ? 5.965 -7.078 -17.234 1 98.19 101 ASP B O 1
ATOM 2930 N N . PRO B 1 102 ? 3.883 -6.797 -16.391 1 98.5 102 PRO B N 1
ATOM 2931 C CA . PRO B 1 102 ? 4.449 -6.035 -15.281 1 98.5 102 PRO B CA 1
ATOM 2932 C C . PRO B 1 102 ? 5.344 -6.883 -14.375 1 98.5 102 PRO B C 1
ATOM 2934 O O . PRO B 1 102 ? 6.297 -6.367 -13.789 1 98.5 102 PRO B O 1
ATOM 2937 N N . VAL B 1 103 ? 5.055 -8.188 -14.273 1 98.81 103 VAL B N 1
ATOM 2938 C CA . VAL B 1 103 ? 5.918 -9.086 -13.508 1 98.81 103 VAL B CA 1
ATOM 2939 C C . VAL B 1 103 ? 7.297 -9.156 -14.164 1 98.81 103 VAL B C 1
ATOM 2941 O O . VAL B 1 103 ? 8.32 -9.023 -13.484 1 98.81 103 VAL B O 1
ATOM 2944 N N . ILE B 1 104 ? 7.34 -9.297 -15.477 1 98.62 104 ILE B N 1
ATOM 2945 C CA . ILE B 1 104 ? 8.578 -9.359 -16.25 1 98.62 104 ILE B CA 1
ATOM 2946 C C . ILE B 1 104 ? 9.344 -8.047 -16.078 1 98.62 104 ILE B C 1
ATOM 2948 O O . ILE B 1 104 ? 10.547 -8.055 -15.805 1 98.62 104 ILE B O 1
ATOM 2952 N N . GLN B 1 105 ? 8.641 -6.945 -16.203 1 98.62 105 GLN B N 1
ATOM 2953 C CA . GLN B 1 105 ? 9.266 -5.629 -16.094 1 98.62 105 GLN B CA 1
ATOM 2954 C C . GLN B 1 105 ? 9.883 -5.43 -14.719 1 98.62 105 GLN B C 1
ATOM 2956 O O . GLN B 1 105 ? 10.984 -4.879 -14.609 1 98.62 105 GLN B O 1
ATOM 2961 N N . MET B 1 106 ? 9.188 -5.871 -13.688 1 98.81 106 MET B N 1
ATOM 2962 C CA . MET B 1 106 ? 9.695 -5.719 -12.328 1 98.81 106 MET B CA 1
ATOM 2963 C C . MET B 1 106 ? 10.977 -6.527 -12.133 1 98.81 106 MET B C 1
ATOM 2965 O O . MET B 1 106 ? 11.93 -6.051 -11.508 1 98.81 106 MET B O 1
ATOM 2969 N N . LEU B 1 107 ? 11.016 -7.738 -12.68 1 98.88 107 LEU B N 1
ATOM 2970 C CA . LEU B 1 107 ? 12.211 -8.57 -12.578 1 98.88 107 LEU B CA 1
ATOM 2971 C C . LEU B 1 107 ? 13.383 -7.934 -13.32 1 98.88 107 LEU B C 1
ATOM 2973 O O . LEU B 1 107 ? 14.523 -7.996 -12.859 1 98.88 107 LEU B O 1
ATOM 2977 N N . GLN B 1 108 ? 13.086 -7.34 -14.422 1 98.69 108 GLN B N 1
ATOM 2978 C CA . GLN B 1 108 ? 14.125 -6.645 -15.172 1 98.69 108 GLN B CA 1
ATOM 2979 C C . GLN B 1 108 ? 14.609 -5.402 -14.422 1 98.69 108 GLN B C 1
ATOM 2981 O O . GLN B 1 108 ? 15.797 -5.098 -14.422 1 98.69 108 GLN B O 1
ATOM 2986 N N . THR B 1 109 ? 13.672 -4.707 -13.797 1 98.38 109 THR B N 1
ATOM 2987 C CA . THR B 1 109 ? 14.031 -3.578 -12.945 1 98.38 109 THR B CA 1
ATOM 2988 C C . THR B 1 109 ? 14.93 -4.031 -11.789 1 98.38 109 THR B C 1
ATOM 2990 O O . THR B 1 109 ? 15.82 -3.291 -11.367 1 98.38 109 THR B O 1
ATOM 2993 N N . ALA B 1 110 ? 14.711 -5.227 -11.344 1 98.62 110 ALA B N 1
ATOM 2994 C CA . ALA B 1 110 ? 15.516 -5.801 -10.266 1 98.62 110 ALA B CA 1
ATOM 2995 C C . ALA B 1 110 ? 16.906 -6.184 -10.773 1 98.62 110 ALA B C 1
ATOM 2997 O O . ALA B 1 110 ? 17.781 -6.543 -9.984 1 98.62 110 ALA B O 1
ATOM 2998 N N . GLY B 1 111 ? 17.109 -6.16 -12.141 1 98.69 111 GLY B N 1
ATOM 2999 C CA . GLY B 1 111 ? 18.406 -6.418 -12.734 1 98.69 111 GLY B CA 1
ATOM 3000 C C . GLY B 1 111 ? 18.5 -7.766 -13.422 1 98.69 111 GLY B C 1
ATOM 3001 O O . GLY B 1 111 ? 19.531 -8.117 -13.984 1 98.69 111 GLY B O 1
ATOM 3002 N N . ALA B 1 112 ? 17.453 -8.531 -13.406 1 98.44 112 ALA B N 1
ATOM 3003 C CA . ALA B 1 112 ? 17.484 -9.867 -14 1 98.44 112 ALA B CA 1
ATOM 3004 C C . ALA B 1 112 ? 17.281 -9.797 -15.508 1 98.44 112 ALA B C 1
ATOM 3006 O O . ALA B 1 112 ? 16.641 -8.867 -16.016 1 98.44 112 ALA B O 1
ATOM 3007 N N . SER B 1 113 ? 17.75 -10.789 -16.203 1 97.75 113 SER B N 1
ATOM 3008 C CA . SER B 1 113 ? 17.578 -10.891 -17.641 1 97.75 113 SER B CA 1
ATOM 3009 C C . SER B 1 113 ? 16.547 -11.961 -18.016 1 97.75 113 SER B C 1
ATOM 3011 O O . SER B 1 113 ? 16.594 -13.078 -17.484 1 97.75 113 SER B O 1
ATOM 3013 N N . ASN B 1 114 ? 15.641 -11.578 -18.859 1 97.75 114 ASN B N 1
ATOM 3014 C CA . ASN B 1 114 ? 14.68 -12.547 -19.375 1 97.75 114 ASN B CA 1
ATOM 3015 C C . ASN B 1 114 ? 15.297 -13.414 -20.484 1 97.75 114 ASN B C 1
ATOM 3017 O O . ASN B 1 114 ? 15.594 -12.922 -21.562 1 97.75 114 ASN B O 1
ATOM 3021 N N . THR B 1 115 ? 15.43 -14.703 -20.188 1 96.56 115 THR B N 1
ATOM 3022 C CA . THR B 1 115 ? 16.125 -15.539 -21.156 1 96.56 115 THR B CA 1
ATOM 3023 C C . THR B 1 115 ? 15.141 -16.484 -21.859 1 96.56 115 THR B C 1
ATOM 3025 O O . THR B 1 115 ? 15.555 -17.391 -22.578 1 96.56 115 THR B O 1
ATOM 3028 N N . GLY B 1 116 ? 13.836 -16.297 -21.562 1 96.44 116 GLY B N 1
ATOM 3029 C CA . GLY B 1 116 ? 12.859 -17.109 -22.25 1 96.44 116 GLY B CA 1
ATOM 3030 C C . GLY B 1 116 ? 11.445 -16.922 -21.719 1 96.44 116 GLY B C 1
ATOM 3031 O O . GLY B 1 116 ? 11.258 -16.516 -20.578 1 96.44 116 GLY B O 1
ATOM 3032 N N . SER B 1 117 ? 10.508 -17.234 -22.609 1 96.69 117 SER B N 1
ATOM 3033 C CA . SER B 1 117 ? 9.094 -17.234 -22.266 1 96.69 117 SER B CA 1
ATOM 3034 C C . SER B 1 117 ? 8.367 -18.406 -22.938 1 96.69 117 SER B C 1
ATOM 3036 O O . SER B 1 117 ? 8.523 -18.625 -24.141 1 96.69 117 SER B O 1
ATOM 3038 N N . ILE B 1 118 ? 7.676 -19.125 -22.094 1 97.38 118 ILE B N 1
ATOM 3039 C CA . ILE B 1 118 ? 6.898 -20.266 -22.562 1 97.38 118 ILE B CA 1
ATOM 3040 C C . ILE B 1 118 ? 5.445 -20.109 -22.125 1 97.38 118 ILE B C 1
ATOM 3042 O O . ILE B 1 118 ? 5.172 -19.688 -20.984 1 97.38 118 ILE B O 1
ATOM 3046 N N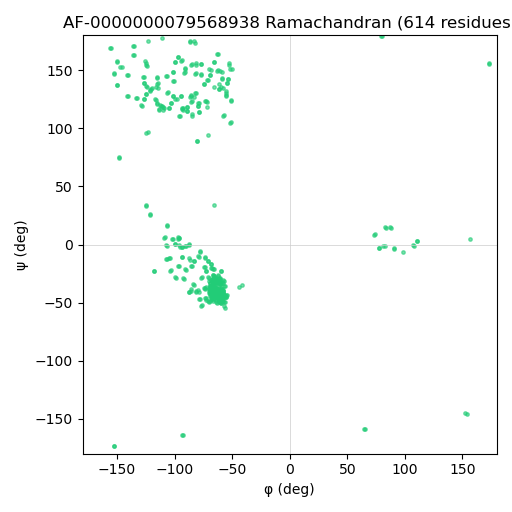 . SER B 1 119 ? 4.52 -20.406 -23.047 1 97.56 119 SER B N 1
ATOM 3047 C CA . SER B 1 119 ? 3.104 -20.469 -22.688 1 97.56 119 SER B CA 1
ATOM 3048 C C . SER B 1 119 ? 2.572 -21.906 -22.781 1 97.56 119 SER B C 1
ATOM 3050 O O . SER B 1 119 ? 2.607 -22.516 -23.859 1 97.56 119 SER B O 1
ATOM 3052 N N . LEU B 1 120 ? 2.102 -22.375 -21.641 1 97.94 120 LEU B N 1
ATOM 3053 C CA . LEU B 1 120 ? 1.446 -23.672 -21.641 1 97.94 120 LEU B CA 1
ATOM 3054 C C . LEU B 1 120 ? -0.01 -23.547 -22.078 1 97.94 120 LEU B C 1
ATOM 3056 O O . LEU B 1 120 ? -0.758 -22.734 -21.531 1 97.94 120 LEU B O 1
ATOM 3060 N N . THR B 1 121 ? -0.386 -24.375 -23.016 1 96.31 121 THR B N 1
ATOM 3061 C CA . THR B 1 121 ? -1.79 -24.391 -23.406 1 96.31 121 THR B CA 1
ATOM 3062 C C . THR B 1 121 ? -2.604 -25.266 -22.453 1 96.31 121 THR B C 1
ATOM 3064 O O . THR B 1 121 ? -2.043 -25.953 -21.609 1 96.31 121 THR B O 1
ATOM 3067 N N . ASP B 1 122 ? -3.914 -25.25 -22.672 1 95.19 122 ASP B N 1
ATOM 3068 C CA . ASP B 1 122 ? -4.777 -26.078 -21.828 1 95.19 122 ASP B CA 1
ATOM 3069 C C . ASP B 1 122 ? -4.504 -27.562 -22.078 1 95.19 122 ASP B C 1
ATOM 3071 O O . ASP B 1 122 ? -4.777 -28.391 -21.219 1 95.19 122 ASP B O 1
ATOM 3075 N N . ALA B 1 123 ? -3.936 -27.859 -23.203 1 95.38 123 ALA B N 1
ATOM 3076 C CA . ALA B 1 123 ? -3.666 -29.25 -23.562 1 95.38 123 ALA B CA 1
ATOM 3077 C C . ALA B 1 123 ? -2.551 -29.844 -22.688 1 95.38 123 ALA B C 1
ATOM 3079 O O . ALA B 1 123 ? -2.506 -31.047 -22.469 1 95.38 123 ALA B O 1
ATOM 3080 N N . TYR B 1 124 ? -1.697 -29.016 -22.25 1 97.25 124 TYR B N 1
ATOM 3081 C CA . TYR B 1 124 ? -0.566 -29.484 -21.438 1 97.25 124 TYR B CA 1
ATOM 3082 C C . TYR B 1 124 ? -1.041 -30.25 -20.219 1 97.25 124 TYR B C 1
ATOM 3084 O O . TYR B 1 124 ? -0.455 -31.266 -19.844 1 97.25 124 TYR B O 1
ATOM 3092 N N . SER B 1 125 ? -2.074 -29.672 -19.578 1 96.88 125 SER B N 1
ATOM 3093 C CA . SER B 1 125 ? -2.52 -30.234 -18.297 1 96.88 125 SER B CA 1
ATOM 3094 C C . SER B 1 125 ? -3.783 -31.078 -18.484 1 96.88 125 SER B C 1
ATOM 3096 O O . SER B 1 125 ? -4.355 -31.562 -17.5 1 96.88 125 SER B O 1
ATOM 3098 N N . ASP B 1 126 ? -4.23 -31.266 -19.688 1 96.06 126 ASP B N 1
ATOM 3099 C CA . ASP B 1 126 ? -5.449 -32 -19.984 1 96.06 126 ASP B CA 1
ATOM 3100 C C . ASP B 1 126 ? -5.23 -33.5 -19.766 1 96.06 126 ASP B C 1
ATOM 3102 O O . ASP B 1 126 ? -4.406 -34.125 -20.453 1 96.06 126 ASP B O 1
ATOM 3106 N N . PRO B 1 127 ? -6.051 -34.125 -18.906 1 96.5 127 PRO B N 1
ATOM 3107 C CA . PRO B 1 127 ? -5.898 -35.562 -18.703 1 96.5 127 PRO B CA 1
ATOM 3108 C C . PRO B 1 127 ? -6.09 -36.375 -19.984 1 96.5 127 PRO B C 1
ATOM 3110 O O . PRO B 1 127 ? -5.508 -37.438 -20.125 1 96.5 127 PRO B O 1
ATOM 3113 N N . GLU B 1 128 ? -6.781 -35.812 -20.906 1 96.06 128 GLU B N 1
ATOM 3114 C CA . GLU B 1 128 ? -7.035 -36.531 -22.172 1 96.06 128 GLU B CA 1
ATOM 3115 C C . GLU B 1 128 ? -5.781 -36.562 -23.031 1 96.06 128 GLU B C 1
ATOM 3117 O O . GLU B 1 128 ? -5.68 -37.406 -23.938 1 96.06 128 GLU B O 1
ATOM 3122 N N . GLN B 1 129 ? -4.828 -35.688 -22.781 1 95.5 129 GLN B N 1
ATOM 3123 C CA . GLN B 1 129 ? -3.596 -35.625 -23.547 1 95.5 129 GLN B CA 1
ATOM 3124 C C . GLN B 1 129 ? -2.445 -36.312 -22.828 1 95.5 129 GLN B C 1
ATOM 3126 O O . GLN B 1 129 ? -1.325 -36.375 -23.344 1 95.5 129 GLN B O 1
ATOM 3131 N N . ALA B 1 130 ? -2.715 -36.844 -21.688 1 96.06 130 ALA B N 1
ATOM 3132 C CA . ALA B 1 130 ? -1.678 -37.375 -20.797 1 96.06 130 ALA B CA 1
ATOM 3133 C C . ALA B 1 130 ? -0.868 -38.469 -21.469 1 96.06 130 ALA B C 1
ATOM 3135 O O . ALA B 1 130 ? 0.363 -38.469 -21.391 1 96.06 130 ALA B O 1
ATOM 3136 N N . ASP B 1 131 ? -1.562 -39.375 -22.141 1 94.75 131 ASP B N 1
ATOM 3137 C CA . ASP B 1 131 ? -0.878 -40.5 -22.766 1 94.75 131 ASP B CA 1
ATOM 3138 C C . ASP B 1 131 ? 0.047 -40.031 -23.891 1 94.75 131 ASP B C 1
ATOM 3140 O O . ASP B 1 131 ? 1.161 -40.531 -24.031 1 94.75 131 ASP B O 1
ATOM 3144 N N . GLN B 1 132 ? -0.447 -39.125 -24.641 1 94.62 132 GLN B N 1
ATOM 3145 C CA . GLN B 1 132 ? 0.349 -38.594 -25.734 1 94.62 132 GLN B CA 1
ATOM 3146 C C . GLN B 1 132 ? 1.59 -37.875 -25.219 1 94.62 132 GLN B C 1
ATOM 3148 O O . GLN B 1 132 ? 2.678 -38.031 -25.781 1 94.62 132 GLN B O 1
ATOM 3153 N N . LEU B 1 133 ? 1.43 -37.125 -24.203 1 95.19 133 LEU B N 1
ATOM 3154 C CA . LEU B 1 133 ? 2.535 -36.406 -23.594 1 95.19 133 LEU B CA 1
ATOM 3155 C C . LEU B 1 133 ? 3.566 -37.344 -23.016 1 95.19 133 LEU B C 1
ATOM 3157 O O . LEU B 1 133 ? 4.77 -37.156 -23.188 1 95.19 133 LEU B O 1
ATOM 3161 N N . LEU B 1 134 ? 3.061 -38.344 -22.312 1 94.69 134 LEU B N 1
ATOM 3162 C CA . LEU B 1 134 ? 3.934 -39.344 -21.703 1 94.69 134 LEU B CA 1
ATOM 3163 C C . LEU B 1 134 ? 4.73 -40.094 -22.781 1 94.69 134 LEU B C 1
ATOM 3165 O O . LEU B 1 134 ? 5.934 -40.312 -22.609 1 94.69 134 LEU B O 1
ATOM 3169 N N . ASN B 1 135 ? 4.094 -40.438 -23.812 1 93.56 135 ASN B N 1
ATOM 3170 C CA . ASN B 1 135 ? 4.754 -41.125 -24.906 1 93.56 135 ASN B CA 1
ATOM 3171 C C . ASN B 1 135 ? 5.852 -40.281 -25.547 1 93.56 135 ASN B C 1
ATOM 3173 O O . ASN B 1 135 ? 6.945 -40.781 -25.828 1 93.56 135 ASN B O 1
ATOM 3177 N N . TYR B 1 136 ? 5.539 -39.062 -25.781 1 93.81 136 TYR B N 1
ATOM 3178 C CA . TYR B 1 136 ? 6.543 -38.188 -26.344 1 93.81 136 TYR B CA 1
ATOM 3179 C C . TYR B 1 136 ? 7.746 -38.062 -25.422 1 93.81 136 TYR B C 1
ATOM 3181 O O . TYR B 1 136 ? 8.891 -38.188 -25.859 1 93.81 136 TYR B O 1
ATOM 3189 N N . ALA B 1 137 ? 7.5 -37.781 -24.156 1 93.12 137 ALA B N 1
ATOM 3190 C CA . ALA B 1 137 ? 8.57 -37.531 -23.188 1 93.12 137 ALA B CA 1
ATOM 3191 C C . ALA B 1 137 ? 9.43 -38.75 -22.984 1 93.12 137 ALA B C 1
ATOM 3193 O O . ALA B 1 137 ? 10.641 -38.656 -22.75 1 93.12 137 ALA B O 1
ATOM 3194 N N . SER B 1 138 ? 8.859 -39.906 -23.062 1 88.44 138 SER B N 1
ATOM 3195 C CA . SER B 1 138 ? 9.547 -41.156 -22.719 1 88.44 138 SER B CA 1
ATOM 3196 C C . SER B 1 138 ? 10.242 -41.75 -23.938 1 88.44 138 SER B C 1
ATOM 3198 O O . SER B 1 138 ? 11.117 -42.594 -23.812 1 88.44 138 SER B O 1
ATOM 3200 N N . ASN B 1 139 ? 9.82 -41.406 -25.078 1 83.25 139 ASN B N 1
ATOM 3201 C CA . ASN B 1 139 ? 10.266 -42.156 -26.25 1 83.25 139 ASN B CA 1
ATOM 3202 C C . ASN B 1 139 ? 11.719 -41.844 -26.594 1 83.25 139 ASN B C 1
ATOM 3204 O O . ASN B 1 139 ? 12.484 -42.75 -26.953 1 83.25 139 ASN B O 1
ATOM 3208 N N . ASP B 1 140 ? 12.156 -40.562 -26.625 1 77.06 140 ASP B N 1
ATOM 3209 C CA . ASP B 1 140 ? 13.516 -40.25 -27.047 1 77.06 140 ASP B CA 1
ATOM 3210 C C . ASP B 1 140 ? 14.031 -39 -26.312 1 77.06 140 ASP B C 1
ATOM 3212 O O . ASP B 1 140 ? 14.18 -37.938 -26.906 1 77.06 140 ASP B O 1
ATOM 3216 N N . PRO B 1 141 ? 14.312 -39.375 -25.031 1 78.5 141 PRO B N 1
ATOM 3217 C CA . PRO B 1 141 ? 14.867 -38.219 -24.328 1 78.5 141 PRO B CA 1
ATOM 3218 C C . PRO B 1 141 ? 16.25 -37.844 -24.828 1 78.5 141 PRO B C 1
ATOM 3220 O O . PRO B 1 141 ? 16.984 -38.688 -25.344 1 78.5 141 PRO B O 1
ATOM 3223 N N . PRO B 1 142 ? 16.484 -36.5 -24.797 1 82.12 142 PRO B N 1
ATOM 3224 C CA . PRO B 1 142 ? 17.828 -36.094 -25.203 1 82.12 142 PRO B CA 1
ATOM 3225 C C . PRO B 1 142 ? 18.922 -36.844 -24.422 1 82.12 142 PRO B C 1
ATOM 3227 O O . PRO B 1 142 ? 18.688 -37.312 -23.328 1 82.12 142 PRO B O 1
ATOM 3230 N N . PRO B 1 143 ? 20.109 -36.906 -25.078 1 78.75 143 PRO B N 1
ATOM 3231 C CA . PRO B 1 143 ? 21.203 -37.625 -24.422 1 78.75 143 PRO B CA 1
ATOM 3232 C C . PRO B 1 143 ? 21.562 -37.031 -23.062 1 78.75 143 PRO B C 1
ATOM 3234 O O . PRO B 1 143 ? 21.547 -35.812 -22.875 1 78.75 143 PRO B O 1
ATOM 3237 N N . GLY B 1 144 ? 21.75 -37.875 -22.078 1 79.31 144 GLY B N 1
ATOM 3238 C CA . GLY B 1 144 ? 22.234 -37.5 -20.781 1 79.31 144 GLY B CA 1
ATOM 3239 C C . GLY B 1 144 ? 21.141 -37.156 -19.797 1 79.31 144 GLY B C 1
ATOM 3240 O O . GLY B 1 144 ? 21.406 -36.875 -18.625 1 79.31 144 GLY B O 1
ATOM 3241 N N . ILE B 1 145 ? 19.953 -37.188 -20.297 1 84.44 145 ILE B N 1
ATOM 3242 C CA . ILE B 1 145 ? 18.844 -36.844 -19.422 1 84.44 145 ILE B CA 1
ATOM 3243 C C . ILE B 1 145 ? 18.188 -38.125 -18.922 1 84.44 145 ILE B C 1
ATOM 3245 O O . ILE B 1 145 ? 17.906 -39.031 -19.719 1 84.44 145 ILE B O 1
ATOM 3249 N N . SER B 1 146 ? 18.094 -38.219 -17.609 1 85.19 146 SER B N 1
ATOM 3250 C CA . SER B 1 146 ? 17.344 -39.312 -16.984 1 85.19 146 SER B CA 1
ATOM 3251 C C . SER B 1 146 ? 15.992 -38.844 -16.484 1 85.19 146 SER B C 1
ATOM 3253 O O . SER B 1 146 ? 15.914 -37.906 -15.672 1 85.19 146 SER B O 1
ATOM 3255 N N . LEU B 1 147 ? 15.016 -39.5 -17.016 1 91.38 147 LEU B N 1
ATOM 3256 C CA . LEU B 1 147 ? 13.664 -39.125 -16.609 1 91.38 147 LEU B CA 1
ATOM 3257 C C . LEU B 1 147 ? 13.094 -40.094 -15.594 1 91.38 147 LEU B C 1
ATOM 3259 O O . LEU B 1 147 ? 13.492 -41.281 -15.562 1 91.38 147 LEU B O 1
ATOM 3263 N N . PRO B 1 148 ? 12.266 -39.625 -14.727 1 90.88 148 PRO B N 1
ATOM 3264 C CA . PRO B 1 148 ? 11.648 -40.531 -13.742 1 90.88 148 PRO B CA 1
ATOM 3265 C C . PRO B 1 148 ? 10.844 -41.656 -14.391 1 90.88 148 PRO B C 1
ATOM 3267 O O . PRO B 1 148 ? 10.211 -41.438 -15.43 1 90.88 148 PRO B O 1
ATOM 3270 N N . GLU B 1 149 ? 10.969 -42.812 -13.711 1 88.62 149 GLU B N 1
ATOM 3271 C CA . GLU B 1 149 ? 10.094 -43.906 -14.125 1 88.62 149 GLU B CA 1
ATOM 3272 C C . GLU B 1 149 ? 8.695 -43.75 -13.531 1 88.62 149 GLU B C 1
ATOM 3274 O O . GLU B 1 149 ? 8.461 -44.125 -12.383 1 88.62 149 GLU B O 1
ATOM 3279 N N . SER B 1 150 ? 7.863 -43.094 -14.172 1 91.88 150 SER B N 1
ATOM 3280 C CA . SER B 1 150 ? 6.523 -42.781 -13.688 1 91.88 150 SER B CA 1
ATOM 3281 C C . SER B 1 150 ? 5.492 -42.875 -14.805 1 91.88 150 SER B C 1
ATOM 3283 O O . SER B 1 150 ? 5.816 -42.656 -15.977 1 91.88 150 SER B O 1
ATOM 3285 N N . SER B 1 151 ? 4.277 -43.312 -14.469 1 92.44 151 SER B N 1
ATOM 3286 C CA . SER B 1 151 ? 3.18 -43.281 -15.422 1 92.44 151 SER B CA 1
ATOM 3287 C C . SER B 1 151 ? 2.445 -41.938 -15.406 1 92.44 151 SER B C 1
ATOM 3289 O O . SER B 1 151 ? 1.497 -41.75 -16.172 1 92.44 151 SER B O 1
ATOM 3291 N N . ASN B 1 152 ? 2.928 -41.094 -14.555 1 94.62 152 ASN B N 1
ATOM 3292 C CA . ASN B 1 152 ? 2.328 -39.781 -14.469 1 94.62 152 ASN B CA 1
ATOM 3293 C C . ASN B 1 152 ? 2.91 -38.812 -15.508 1 94.62 152 ASN B C 1
ATOM 3295 O O . ASN B 1 152 ? 4.07 -38.438 -15.406 1 94.62 152 ASN B O 1
ATOM 3299 N N . ALA B 1 153 ? 2.096 -38.438 -16.5 1 95.06 153 ALA B N 1
ATOM 3300 C CA . ALA B 1 153 ? 2.537 -37.625 -17.625 1 95.06 153 ALA B CA 1
ATOM 3301 C C . ALA B 1 153 ? 3.096 -36.281 -17.156 1 95.06 153 ALA B C 1
ATOM 3303 O O . ALA B 1 153 ? 4.082 -35.781 -17.703 1 95.06 153 ALA B O 1
ATOM 3304 N N . GLY B 1 154 ? 2.451 -35.688 -16.156 1 95.88 154 GLY B N 1
ATOM 3305 C CA . GLY B 1 154 ? 2.918 -34.406 -15.609 1 95.88 154 GLY B CA 1
ATOM 3306 C C . GLY B 1 154 ? 4.312 -34.5 -15.016 1 95.88 154 GLY B C 1
ATOM 3307 O O . GLY B 1 154 ? 5.133 -33.594 -15.219 1 95.88 154 GLY B O 1
ATOM 3308 N N . GLU B 1 155 ? 4.57 -35.531 -14.32 1 96.25 155 GLU B N 1
ATOM 3309 C CA . GLU B 1 155 ? 5.871 -35.719 -13.695 1 96.25 155 GLU B CA 1
ATOM 3310 C C . GLU B 1 155 ? 6.969 -35.938 -14.734 1 96.25 155 GLU B C 1
ATOM 3312 O O . GLU B 1 155 ? 8.031 -35.312 -14.648 1 96.25 155 GLU B O 1
ATOM 3317 N N . VAL B 1 156 ? 6.707 -36.781 -15.719 1 96.31 156 VAL B N 1
ATOM 3318 C CA . VAL B 1 156 ? 7.719 -37.125 -16.703 1 96.31 156 VAL B CA 1
ATOM 3319 C C . VAL B 1 156 ? 7.957 -35.938 -17.641 1 96.31 156 VAL B C 1
ATOM 3321 O O . VAL B 1 156 ? 9.102 -35.562 -17.891 1 96.31 156 VAL B O 1
ATOM 3324 N N . THR B 1 157 ? 6.922 -35.344 -18.156 1 96.56 157 THR B N 1
ATOM 3325 C CA . THR B 1 157 ? 7.055 -34.219 -19.062 1 96.56 157 THR B CA 1
ATOM 3326 C C . THR B 1 157 ? 7.645 -33 -18.328 1 96.56 157 THR B C 1
ATOM 3328 O O . THR B 1 157 ? 8.453 -32.25 -18.891 1 96.56 157 THR B O 1
ATOM 3331 N N . GLY B 1 158 ? 7.203 -32.812 -17.047 1 97.31 158 GLY B N 1
ATOM 3332 C CA . GLY B 1 1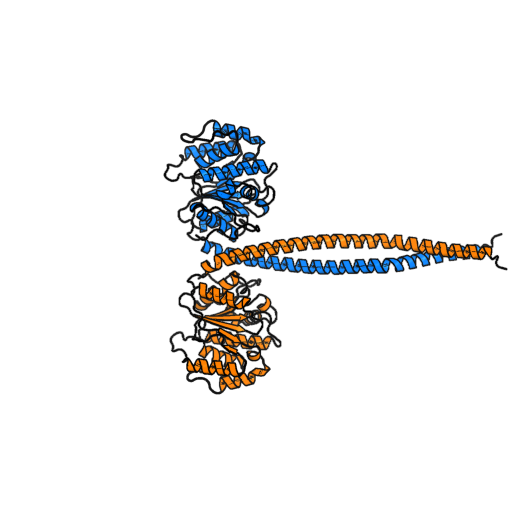58 ? 7.793 -31.75 -16.234 1 97.31 158 GLY B CA 1
ATOM 3333 C C . GLY B 1 158 ? 9.289 -31.906 -16.047 1 97.31 158 GLY B C 1
ATOM 3334 O O . GLY B 1 158 ? 10.047 -30.938 -16.156 1 97.31 158 GLY B O 1
ATOM 3335 N N . ALA B 1 159 ? 9.711 -33.156 -15.781 1 95.81 159 ALA B N 1
ATOM 3336 C CA . ALA B 1 159 ? 11.141 -33.438 -15.617 1 95.81 159 ALA B CA 1
ATOM 3337 C C . ALA B 1 159 ? 11.898 -33.156 -16.906 1 95.81 159 ALA B C 1
ATOM 3339 O O . ALA B 1 159 ? 13.023 -32.656 -16.891 1 95.81 159 ALA B O 1
ATOM 3340 N N . LEU B 1 160 ? 11.297 -33.531 -18.016 1 95.5 160 LEU B N 1
ATOM 3341 C CA . LEU B 1 160 ? 11.914 -33.281 -19.312 1 95.5 160 LEU B CA 1
ATOM 3342 C C . LEU B 1 160 ? 12.117 -31.797 -19.531 1 95.5 160 LEU B C 1
ATOM 3344 O O . LEU B 1 160 ? 13.211 -31.359 -19.891 1 95.5 160 LEU B O 1
ATOM 3348 N N . LEU B 1 161 ? 11.086 -31.031 -19.297 1 96.56 161 LEU B N 1
ATOM 3349 C CA . LEU B 1 161 ? 11.164 -29.578 -19.469 1 96.56 161 LEU B CA 1
ATOM 3350 C C . LEU B 1 161 ? 12.188 -28.984 -18.516 1 96.56 161 LEU B C 1
ATOM 3352 O O . LEU B 1 161 ? 12.969 -28.109 -18.906 1 96.56 161 LEU B O 1
ATOM 3356 N N . ALA B 1 162 ? 12.188 -29.453 -17.281 1 96.38 162 ALA B N 1
ATOM 3357 C CA . ALA B 1 162 ? 13.148 -28.953 -16.297 1 96.38 162 ALA B CA 1
ATOM 3358 C C . ALA B 1 162 ? 14.578 -29.219 -16.766 1 96.38 162 ALA B C 1
ATOM 3360 O O . ALA B 1 162 ? 15.445 -28.344 -16.625 1 96.38 162 ALA B O 1
ATOM 3361 N N . ALA B 1 163 ? 14.828 -30.359 -17.312 1 93.38 163 ALA B N 1
ATOM 3362 C CA . ALA B 1 163 ? 16.156 -30.719 -17.781 1 93.38 163 ALA B CA 1
ATOM 3363 C C . ALA B 1 163 ? 16.625 -29.797 -18.906 1 93.38 163 ALA B C 1
ATOM 3365 O O . ALA B 1 163 ? 17.812 -29.547 -19.062 1 93.38 163 ALA B O 1
ATOM 3366 N N . MET B 1 164 ? 15.656 -29.312 -19.656 1 93.69 164 MET B N 1
ATOM 3367 C CA . MET B 1 164 ? 15.977 -28.438 -20.781 1 93.69 164 MET B CA 1
ATOM 3368 C C . MET B 1 164 ? 16.141 -27 -20.297 1 93.69 164 MET B C 1
ATOM 3370 O O . MET B 1 164 ? 17 -26.266 -20.812 1 93.69 164 MET B O 1
ATOM 3374 N N . LEU B 1 165 ? 15.383 -26.578 -19.297 1 96.12 165 LEU B N 1
ATOM 3375 C CA . LEU B 1 165 ? 15.211 -25.156 -19.016 1 96.12 165 LEU B CA 1
ATOM 3376 C C . LEU B 1 165 ? 16.109 -24.719 -17.875 1 96.12 165 LEU B C 1
ATOM 3378 O O . LEU B 1 165 ? 16.484 -23.547 -17.797 1 96.12 165 LEU B O 1
ATOM 3382 N N . VAL B 1 166 ? 16.469 -25.578 -16.938 1 96.31 166 VAL B N 1
ATOM 3383 C CA . VAL B 1 166 ? 17.203 -25.188 -15.75 1 96.31 166 VAL B CA 1
ATOM 3384 C C . VAL B 1 166 ? 18.703 -25.203 -16.047 1 96.31 166 VAL B C 1
ATOM 3386 O O . VAL B 1 166 ? 19.219 -26.172 -16.625 1 96.31 166 VAL B O 1
ATOM 3389 N N . ALA B 1 167 ? 19.312 -24.094 -15.742 1 90.5 167 ALA B N 1
ATOM 3390 C CA . ALA B 1 167 ? 20.766 -24.016 -15.828 1 90.5 167 ALA B CA 1
ATOM 3391 C C . ALA B 1 167 ? 21.422 -24.812 -14.703 1 90.5 167 ALA B C 1
ATOM 3393 O O . ALA B 1 167 ? 21.125 -24.594 -13.523 1 90.5 167 ALA B O 1
ATOM 3394 N N . PRO B 1 168 ? 22.266 -25.781 -15 1 79.25 168 PRO B N 1
ATOM 3395 C CA . PRO B 1 168 ? 22.906 -26.562 -13.938 1 79.25 168 PRO B CA 1
ATOM 3396 C C . PRO B 1 168 ? 23.859 -25.734 -13.078 1 79.25 168 PRO B C 1
ATOM 3398 O O . PRO B 1 168 ? 24.484 -24.797 -13.578 1 79.25 168 PRO B O 1
ATOM 3401 N N . GLN B 1 169 ? 23.812 -25.891 -11.609 1 72.12 169 GLN B N 1
ATOM 3402 C CA . GLN B 1 169 ? 24.734 -25.266 -10.672 1 72.12 169 GLN B CA 1
ATOM 3403 C C . GLN B 1 169 ? 26.141 -25.797 -10.852 1 72.12 169 GLN B C 1
ATOM 3405 O O . GLN B 1 169 ? 27.078 -25.359 -10.164 1 72.12 169 GLN B O 1
ATOM 3410 N N . GLY B 1 170 ? 26.672 -26.141 -11.859 1 64.44 170 GLY B N 1
ATOM 3411 C CA . GLY B 1 170 ? 28.031 -26.656 -12.062 1 64.44 170 GLY B CA 1
ATOM 3412 C C . GLY B 1 170 ? 28.172 -27.484 -13.32 1 64.44 170 GLY B C 1
ATOM 3413 O O . GLY B 1 170 ? 29.281 -27.844 -13.703 1 64.44 170 GLY B O 1
ATOM 3414 N N . GLY B 1 171 ? 27.234 -27.516 -13.969 1 66.62 171 GLY B N 1
ATOM 3415 C CA . GLY B 1 171 ? 27.297 -28.359 -15.156 1 66.62 171 GLY B CA 1
ATOM 3416 C C . GLY B 1 171 ? 27 -27.609 -16.438 1 66.62 171 GLY B C 1
ATOM 3417 O O . GLY B 1 171 ? 26.969 -26.375 -16.453 1 66.62 171 GLY B O 1
ATOM 3418 N N . THR B 1 172 ? 27.188 -28.453 -17.484 1 74.75 172 THR B N 1
ATOM 3419 C CA . THR B 1 172 ? 26.938 -27.891 -18.812 1 74.75 172 THR B CA 1
ATOM 3420 C C . THR B 1 172 ? 25.438 -27.938 -19.141 1 74.75 172 THR B C 1
ATOM 3422 O O . THR B 1 172 ? 24.781 -28.969 -18.938 1 74.75 172 THR B O 1
ATOM 3425 N N . ALA B 1 173 ? 25 -26.766 -19.5 1 81.56 173 ALA B N 1
ATOM 3426 C CA . ALA B 1 173 ? 23.609 -26.703 -19.969 1 81.56 173 ALA B CA 1
ATOM 3427 C C . ALA B 1 173 ? 23.406 -27.547 -21.219 1 81.56 173 ALA B C 1
ATOM 3429 O O . ALA B 1 173 ? 24.359 -27.859 -21.938 1 81.56 173 ALA B O 1
ATOM 3430 N N . GLN B 1 174 ? 22.203 -28.031 -21.328 1 84.31 174 GLN B N 1
ATOM 3431 C CA . GLN B 1 174 ? 21.844 -28.75 -22.547 1 84.31 174 GLN B CA 1
ATOM 3432 C C . GLN B 1 174 ? 22.141 -27.891 -23.781 1 84.31 174 GLN B C 1
ATOM 3434 O O . GLN B 1 174 ? 21.984 -26.672 -23.75 1 84.31 174 GLN B O 1
ATOM 3439 N N . PRO B 1 175 ? 22.609 -28.562 -24.812 1 87.88 175 PRO B N 1
ATOM 3440 C CA . PRO B 1 175 ? 22.828 -27.828 -26.047 1 87.88 175 PRO B CA 1
ATOM 3441 C C . PRO B 1 175 ? 21.547 -27.172 -26.578 1 87.88 175 PRO B C 1
ATOM 3443 O O . PRO B 1 175 ? 20.469 -27.75 -26.453 1 87.88 175 PRO B O 1
ATOM 3446 N N . ALA B 1 176 ? 21.719 -26.047 -27.234 1 89.88 176 ALA B N 1
ATOM 3447 C CA . ALA B 1 176 ? 20.594 -25.281 -27.781 1 89.88 176 ALA B CA 1
ATOM 3448 C C . ALA B 1 176 ? 19.766 -26.141 -28.734 1 89.88 176 ALA B C 1
ATOM 3450 O O . ALA B 1 176 ? 18.531 -26.031 -28.766 1 89.88 176 ALA B O 1
ATOM 3451 N N . ALA B 1 177 ? 20.422 -26.984 -29.438 1 89.62 177 ALA B N 1
ATOM 3452 C CA . ALA B 1 177 ? 19.734 -27.828 -30.406 1 89.62 177 ALA B CA 1
ATOM 3453 C C . ALA B 1 177 ? 18.781 -28.797 -29.703 1 89.62 177 ALA B C 1
ATOM 3455 O O . ALA B 1 177 ? 17.672 -29.047 -30.172 1 89.62 177 ALA B O 1
ATOM 3456 N N . SER B 1 178 ? 19.25 -29.359 -28.609 1 90.56 178 SER B N 1
ATOM 3457 C CA . SER B 1 178 ? 18.422 -30.281 -27.828 1 90.56 178 SER B CA 1
ATOM 3458 C C . SER B 1 178 ? 17.219 -29.562 -27.234 1 90.56 178 SER B C 1
ATOM 3460 O O . SER B 1 178 ? 16.094 -30.094 -27.266 1 90.56 178 SER B O 1
ATOM 3462 N N . ILE B 1 179 ? 17.453 -28.375 -26.75 1 93 179 ILE B N 1
ATOM 3463 C CA . ILE B 1 179 ? 16.375 -27.562 -26.172 1 93 179 ILE B CA 1
ATOM 3464 C C . ILE B 1 179 ? 15.336 -27.266 -27.25 1 93 179 ILE B C 1
ATOM 3466 O O . ILE B 1 179 ? 14.133 -27.453 -27.031 1 93 179 ILE B O 1
ATOM 3470 N N . GLN B 1 180 ? 15.758 -26.891 -28.391 1 92.25 180 GLN B N 1
ATOM 3471 C CA . GLN B 1 180 ? 14.867 -26.547 -29.5 1 92.25 180 GLN B CA 1
ATOM 3472 C C . GLN B 1 180 ? 14.055 -27.766 -29.938 1 92.25 180 GLN B C 1
ATOM 3474 O O . GLN B 1 180 ? 12.867 -27.641 -30.25 1 92.25 180 GLN B O 1
ATOM 3479 N N . THR B 1 181 ? 14.719 -28.859 -30.016 1 92.06 181 THR B N 1
ATOM 3480 C CA . THR B 1 181 ? 14.055 -30.078 -30.469 1 92.06 181 THR B CA 1
ATOM 3481 C C . THR B 1 181 ? 12.914 -30.438 -29.516 1 92.06 181 THR B C 1
ATOM 3483 O O . THR B 1 181 ? 11.789 -30.703 -29.953 1 92.06 181 THR B O 1
ATOM 3486 N N . VAL B 1 182 ? 13.219 -30.438 -28.234 1 93.75 182 VAL B N 1
ATOM 3487 C CA . VAL B 1 182 ? 12.227 -30.812 -27.234 1 93.75 182 VAL B CA 1
ATOM 3488 C C . VAL B 1 182 ? 11.07 -29.812 -27.234 1 93.75 182 VAL B C 1
ATOM 3490 O O . VAL B 1 182 ? 9.906 -30.203 -27.281 1 93.75 182 VAL B O 1
ATOM 3493 N N . LEU B 1 183 ? 11.383 -28.531 -27.219 1 95.25 183 LEU B N 1
ATOM 3494 C CA . LEU B 1 183 ? 10.352 -27.5 -27.172 1 95.25 183 LEU B CA 1
ATOM 3495 C C . LEU B 1 183 ? 9.523 -27.484 -28.438 1 95.25 183 LEU B C 1
ATOM 3497 O O . LEU B 1 183 ? 8.305 -27.281 -28.391 1 95.25 183 LEU B O 1
ATOM 3501 N N . SER B 1 184 ? 10.156 -27.672 -29.578 1 93.5 184 SER B N 1
ATOM 3502 C CA . SER B 1 184 ? 9.43 -27.75 -30.844 1 93.5 184 SER B CA 1
ATOM 3503 C C . SER B 1 184 ? 8.523 -28.969 -30.906 1 93.5 184 SER B C 1
ATOM 3505 O O . SER B 1 184 ? 7.426 -28.906 -31.453 1 93.5 184 SER B O 1
ATOM 3507 N N . GLY B 1 185 ? 9.039 -30.094 -30.422 1 94 185 GLY B N 1
ATOM 3508 C CA . GLY B 1 185 ? 8.227 -31.297 -30.359 1 94 185 GLY B CA 1
ATOM 3509 C C . GLY B 1 185 ? 6.973 -31.109 -29.516 1 94 185 GLY B C 1
ATOM 3510 O O . GLY B 1 185 ? 5.875 -31.469 -29.953 1 94 185 GLY B O 1
ATOM 3511 N N . LEU B 1 186 ? 7.16 -30.578 -28.359 1 95.75 186 LEU B N 1
ATOM 3512 C CA . LEU B 1 186 ? 6.02 -30.297 -27.484 1 95.75 186 LEU B CA 1
ATOM 3513 C C . LEU B 1 186 ? 5.098 -29.25 -28.109 1 95.75 186 LEU B C 1
ATOM 3515 O O . LEU B 1 186 ? 3.877 -29.328 -27.969 1 95.75 186 LEU B O 1
ATOM 3519 N N . GLY B 1 187 ? 5.703 -28.266 -28.75 1 96.19 187 GLY B N 1
ATOM 3520 C CA . GLY B 1 187 ? 4.914 -27.297 -29.5 1 96.19 187 GLY B CA 1
ATOM 3521 C C . GLY B 1 187 ? 4.074 -27.953 -30.594 1 96.19 187 GLY B C 1
ATOM 3522 O O . GLY B 1 187 ? 2.924 -27.562 -30.812 1 96.19 187 GLY B O 1
ATOM 3523 N N . GLY B 1 188 ? 4.633 -28.875 -31.281 1 95.75 188 GLY B N 1
ATOM 3524 C CA . GLY B 1 188 ? 3.932 -29.609 -32.312 1 95.75 188 GLY B CA 1
ATOM 3525 C C . GLY B 1 188 ? 2.729 -30.375 -31.797 1 95.75 188 GLY B C 1
ATOM 3526 O O . GLY B 1 188 ? 1.762 -30.594 -32.531 1 95.75 188 GLY B O 1
ATOM 3527 N N . LEU B 1 189 ? 2.822 -30.781 -30.547 1 95.44 189 LEU B N 1
ATOM 3528 C CA . LEU B 1 189 ? 1.706 -31.484 -29.906 1 95.44 189 LEU B CA 1
ATOM 3529 C C . LEU B 1 189 ? 0.639 -30.484 -29.453 1 95.44 189 LEU B C 1
ATOM 3531 O O . LEU B 1 189 ? -0.434 -30.891 -29 1 95.44 189 LEU B O 1
ATOM 3535 N N . GLY B 1 190 ? 1.001 -29.141 -29.516 1 96.06 190 GLY B N 1
ATOM 3536 C CA . GLY B 1 190 ? 0.056 -28.109 -29.156 1 96.06 190 GLY B CA 1
ATOM 3537 C C . GLY B 1 190 ? -0.009 -27.844 -27.656 1 96.06 190 GLY B C 1
ATOM 3538 O O . GLY B 1 190 ? -0.956 -27.234 -27.172 1 96.06 190 GLY B O 1
ATOM 3539 N N . VAL B 1 191 ? 0.941 -28.328 -26.891 1 96.56 191 VAL B N 1
ATOM 3540 C CA . VAL B 1 191 ? 0.813 -28.25 -25.438 1 96.56 191 VAL B CA 1
ATOM 3541 C C . VAL B 1 191 ? 1.561 -27.031 -24.922 1 96.56 191 VAL B C 1
ATOM 3543 O O . VAL B 1 191 ? 1.368 -26.625 -23.766 1 96.56 191 VAL B O 1
ATOM 3546 N N . LEU B 1 192 ? 2.475 -26.469 -25.688 1 96.94 192 LEU B N 1
ATOM 3547 C CA . LEU B 1 192 ? 3.139 -25.25 -25.281 1 96.94 192 LEU B CA 1
ATOM 3548 C C . LEU B 1 192 ? 3.547 -24.422 -26.484 1 96.94 192 LEU B C 1
ATOM 3550 O O . LEU B 1 192 ? 3.561 -24.922 -27.609 1 96.94 192 LEU B O 1
ATOM 3554 N N . ASN B 1 193 ? 3.727 -23.141 -26.297 1 95.94 193 ASN B N 1
ATOM 3555 C CA . ASN B 1 193 ? 4.301 -22.203 -27.25 1 95.94 193 ASN B CA 1
ATOM 3556 C C . ASN B 1 193 ? 5.559 -21.547 -26.703 1 95.94 193 ASN B C 1
ATOM 3558 O O . ASN B 1 193 ? 5.617 -21.203 -25.516 1 95.94 193 ASN B O 1
ATOM 3562 N N . VAL B 1 194 ? 6.57 -21.484 -27.516 1 95.56 194 VAL B N 1
ATOM 3563 C CA . VAL B 1 194 ? 7.754 -20.703 -27.156 1 95.56 194 VAL B CA 1
ATOM 3564 C C . VAL B 1 194 ? 7.594 -19.266 -27.641 1 95.56 194 VAL B C 1
ATOM 3566 O O . VAL B 1 194 ? 7.555 -19.016 -28.844 1 95.56 194 VAL B O 1
ATOM 3569 N N . ASP B 1 195 ? 7.52 -18.328 -26.766 1 91.12 195 ASP B N 1
ATOM 3570 C CA . ASP B 1 195 ? 7.172 -16.938 -27.078 1 91.12 195 ASP B CA 1
ATOM 3571 C C . ASP B 1 195 ? 8.422 -16.094 -27.234 1 91.12 195 ASP B C 1
ATOM 3573 O O . ASP B 1 195 ? 8.336 -14.859 -27.312 1 91.12 195 ASP B O 1
ATOM 3577 N N . SER B 1 196 ? 9.547 -16.766 -27.156 1 86.62 196 SER B N 1
ATOM 3578 C CA . SER B 1 196 ? 10.812 -16.062 -27.328 1 86.62 196 SER B CA 1
ATOM 3579 C C . SER B 1 196 ? 11.641 -16.688 -28.453 1 86.62 196 SER B C 1
ATOM 3581 O O . SER B 1 196 ? 11.445 -17.844 -28.797 1 86.62 196 SER B O 1
ATOM 3583 N N . THR B 1 197 ? 12.484 -15.898 -29.047 1 79.56 197 THR B N 1
ATOM 3584 C CA . THR B 1 197 ? 13.32 -16.375 -30.141 1 79.56 197 THR B CA 1
ATOM 3585 C C . THR B 1 197 ? 14.508 -17.172 -29.609 1 79.56 197 THR B C 1
ATOM 3587 O O . THR B 1 197 ? 14.906 -18.172 -30.219 1 79.56 197 THR B O 1
ATOM 3590 N N . ASP B 1 198 ? 15.062 -16.672 -28.547 1 83.62 198 ASP B N 1
ATOM 3591 C CA . ASP B 1 198 ? 16.25 -17.312 -28 1 83.62 198 ASP B CA 1
ATOM 3592 C C . ASP B 1 198 ? 16.031 -17.703 -26.531 1 83.62 198 ASP B C 1
ATOM 3594 O O . ASP B 1 198 ? 16.125 -16.859 -25.641 1 83.62 198 ASP B O 1
ATOM 3598 N N . LEU B 1 199 ? 15.656 -19 -26.391 1 93.56 199 LEU B N 1
ATOM 3599 C CA . LEU B 1 199 ? 15.492 -19.484 -25.016 1 93.56 199 LEU B CA 1
ATOM 3600 C C . LEU B 1 199 ? 16.781 -20.141 -24.516 1 93.56 199 LEU B C 1
ATOM 3602 O O . LEU B 1 199 ? 17.344 -21.016 -25.188 1 93.56 199 LEU B O 1
ATOM 3606 N N . THR B 1 200 ? 17.359 -19.594 -23.516 1 94.19 200 THR B N 1
ATOM 3607 C CA . THR B 1 200 ? 18.516 -20.188 -22.844 1 94.19 200 THR B CA 1
ATOM 3608 C C . THR B 1 200 ? 18.172 -20.578 -21.406 1 94.19 200 THR B C 1
ATOM 3610 O O . THR B 1 200 ? 17.344 -19.938 -20.766 1 94.19 200 THR B O 1
ATOM 3613 N N . PRO B 1 201 ? 18.734 -21.656 -21 1 95.69 201 PRO B N 1
ATOM 3614 C CA . PRO B 1 201 ? 18.453 -22.125 -19.641 1 95.69 201 PRO B CA 1
ATOM 3615 C C . PRO B 1 201 ? 18.641 -21.031 -18.594 1 95.69 201 PRO B C 1
ATOM 3617 O O . PRO B 1 201 ? 19.469 -20.141 -18.766 1 95.69 201 PRO B O 1
ATOM 3620 N N . ALA B 1 202 ? 17.906 -21.125 -17.516 1 96.62 202 ALA B N 1
ATOM 3621 C CA . ALA B 1 202 ? 17.891 -20.094 -16.484 1 96.62 202 ALA B CA 1
ATOM 3622 C C . ALA B 1 202 ? 17.938 -20.703 -15.094 1 96.62 202 ALA B C 1
ATOM 3624 O O . ALA B 1 202 ? 17.844 -21.922 -14.945 1 96.62 202 ALA B O 1
ATOM 3625 N N . SER B 1 203 ? 18.125 -19.828 -14.117 1 96.81 203 SER B N 1
ATOM 3626 C CA . SER B 1 203 ? 18.141 -20.25 -12.727 1 96.81 203 SER B CA 1
ATOM 3627 C C . SER B 1 203 ? 16.844 -19.891 -12.016 1 96.81 203 SER B C 1
ATOM 3629 O O . SER B 1 203 ? 16.531 -20.453 -10.961 1 96.81 203 SER B O 1
ATOM 3631 N N . ASN B 1 204 ? 16.141 -18.891 -12.562 1 98.25 204 ASN B N 1
ATOM 3632 C CA . ASN B 1 204 ? 14.891 -18.422 -11.961 1 98.25 204 ASN B CA 1
ATOM 3633 C C . ASN B 1 204 ? 13.695 -18.688 -12.867 1 98.25 204 ASN B C 1
ATOM 3635 O O . ASN B 1 204 ? 13.781 -18.516 -14.086 1 98.25 204 ASN B O 1
ATOM 3639 N N . PHE B 1 205 ? 12.594 -19.125 -12.219 1 98.81 205 PHE B N 1
ATOM 3640 C CA . PHE B 1 205 ? 11.383 -19.438 -12.969 1 98.81 205 PHE B CA 1
ATOM 3641 C C . PHE B 1 205 ? 10.156 -18.812 -12.305 1 98.81 205 PHE B C 1
ATOM 3643 O O . PHE B 1 205 ? 9.93 -19 -11.109 1 98.81 205 PHE B O 1
ATOM 3650 N N . VAL B 1 206 ? 9.43 -18.062 -13.086 1 98.94 206 VAL B N 1
ATOM 3651 C CA . VAL B 1 206 ? 8.148 -17.531 -12.633 1 98.94 206 VAL B CA 1
ATOM 3652 C C . VAL B 1 206 ? 7.012 -18.156 -13.43 1 98.94 206 VAL B C 1
ATOM 3654 O O . VAL B 1 206 ? 6.938 -18.016 -14.648 1 98.94 206 VAL B O 1
ATOM 3657 N N . ILE B 1 207 ? 6.188 -18.875 -12.734 1 98.94 207 ILE B N 1
ATOM 3658 C CA . ILE B 1 207 ? 4.992 -19.453 -13.336 1 98.94 207 ILE B CA 1
ATOM 3659 C C . ILE B 1 207 ? 3.797 -18.547 -13.078 1 98.94 207 ILE B C 1
ATOM 3661 O O . ILE B 1 207 ? 3.354 -18.391 -11.938 1 98.94 207 ILE B O 1
ATOM 3665 N N . VAL B 1 208 ? 3.311 -17.922 -14.164 1 98.88 208 VAL B N 1
ATOM 3666 C CA . VAL B 1 208 ? 2.217 -16.953 -14.055 1 98.88 208 VAL B CA 1
ATOM 3667 C C . VAL B 1 208 ? 0.886 -17.656 -14.32 1 98.88 208 VAL B C 1
ATOM 3669 O O . VAL B 1 208 ? 0.741 -18.375 -15.32 1 98.88 208 VAL B O 1
ATOM 3672 N N . THR B 1 209 ? -0.053 -17.484 -13.414 1 98.62 209 THR B N 1
ATOM 3673 C CA . THR B 1 209 ? -1.362 -18.125 -13.516 1 98.62 209 THR B CA 1
ATOM 3674 C C . THR B 1 209 ? -2.473 -17.141 -13.172 1 98.62 209 THR B C 1
ATOM 3676 O O . THR B 1 209 ? -2.203 -16.047 -12.656 1 98.62 209 THR B O 1
ATOM 3679 N N . SER B 1 210 ? -3.699 -17.438 -13.539 1 97.88 210 SER B N 1
ATOM 3680 C CA . SER B 1 210 ? -4.863 -16.625 -13.227 1 97.88 210 SER B CA 1
ATOM 3681 C C . SER B 1 210 ? -6.121 -17.469 -13.094 1 97.88 210 SER B C 1
ATOM 3683 O O . SER B 1 210 ? -6.32 -18.422 -13.859 1 97.88 210 SER B O 1
ATOM 3685 N N . GLY B 1 211 ? -6.871 -17.141 -12.109 1 96.69 211 GLY B N 1
ATOM 3686 C CA . GLY B 1 211 ? -8.172 -17.781 -11.945 1 96.69 211 GLY B CA 1
ATOM 3687 C C . GLY B 1 211 ? -8.086 -19.266 -11.656 1 96.69 211 GLY B C 1
ATOM 3688 O O . GLY B 1 211 ? -7.105 -19.734 -11.07 1 96.69 211 GLY B O 1
ATOM 3689 N N . ALA B 1 212 ? -9.188 -19.938 -11.93 1 96.81 212 ALA B N 1
ATOM 3690 C CA . ALA B 1 212 ? -9.305 -21.375 -11.727 1 96.81 212 ALA B CA 1
ATOM 3691 C C . ALA B 1 212 ? -8.914 -22.141 -12.992 1 96.81 212 ALA B C 1
ATOM 3693 O O . ALA B 1 212 ? -9.062 -21.641 -14.102 1 96.81 212 ALA B O 1
ATOM 3694 N N . ALA B 1 213 ? -8.359 -23.328 -12.758 1 96.44 213 ALA B N 1
ATOM 3695 C CA . ALA B 1 213 ? -8.133 -24.219 -13.891 1 96.44 213 ALA B CA 1
ATOM 3696 C C . ALA B 1 213 ? -9.453 -24.75 -14.438 1 96.44 213 ALA B C 1
ATOM 3698 O O . ALA B 1 213 ? -10.445 -24.844 -13.711 1 96.44 213 ALA B O 1
ATOM 3699 N N . PRO B 1 214 ? -9.477 -25.047 -15.719 1 94.81 214 PRO B N 1
ATOM 3700 C CA . PRO B 1 214 ? -10.664 -25.719 -16.25 1 94.81 214 PRO B CA 1
ATOM 3701 C C . PRO B 1 214 ? -10.883 -27.094 -15.633 1 94.81 214 PRO B C 1
ATOM 3703 O O . PRO B 1 214 ? -9.969 -27.656 -15.023 1 94.81 214 PRO B O 1
ATOM 3706 N N . SER B 1 215 ? -12.078 -27.625 -15.797 1 95.06 215 SER B N 1
ATOM 3707 C CA . SER B 1 215 ? -12.391 -28.953 -15.312 1 95.06 215 SER B CA 1
ATOM 3708 C C . SER B 1 215 ? -11.68 -30.031 -16.141 1 95.06 215 SER B C 1
ATOM 3710 O O . SER B 1 215 ? -11.594 -29.906 -17.359 1 95.06 215 SER B O 1
ATOM 3712 N N . PRO B 1 216 ? -11.242 -31 -15.523 1 97.25 216 PRO B N 1
ATOM 3713 C CA . PRO B 1 216 ? -11.141 -31.234 -14.078 1 97.25 216 PRO B CA 1
ATOM 3714 C C . PRO B 1 216 ? -9.938 -30.531 -13.453 1 97.25 216 PRO B C 1
ATOM 3716 O O . PRO B 1 216 ? -8.789 -30.891 -13.734 1 97.25 216 PRO B O 1
ATOM 3719 N N . ALA B 1 217 ? -10.102 -29.641 -12.539 1 97 217 ALA B N 1
ATOM 3720 C CA . ALA B 1 217 ? -9.109 -28.688 -12.039 1 97 217 ALA B CA 1
ATOM 3721 C C . ALA B 1 217 ? -8.023 -29.406 -11.234 1 97 217 ALA B C 1
ATOM 3723 O O . ALA B 1 217 ? -6.848 -29.062 -11.336 1 97 217 ALA B O 1
ATOM 3724 N N . GLY B 1 218 ? -8.422 -30.359 -10.461 1 97.44 218 GLY B N 1
ATOM 3725 C CA . GLY B 1 218 ? -7.465 -31.078 -9.625 1 97.44 218 GLY B CA 1
ATOM 3726 C C . GLY B 1 218 ? -6.324 -31.688 -10.414 1 97.44 218 GLY B C 1
ATOM 3727 O O . GLY B 1 218 ? -5.152 -31.438 -10.125 1 97.44 218 GLY B O 1
ATOM 3728 N N . ASP B 1 219 ? -6.664 -32.5 -11.438 1 96.94 219 ASP B N 1
ATOM 3729 C CA . ASP B 1 219 ? -5.672 -33.156 -12.281 1 96.94 219 ASP B CA 1
ATOM 3730 C C . ASP B 1 219 ? -4.824 -32.156 -13.031 1 96.94 219 ASP B C 1
ATOM 3732 O O . ASP B 1 219 ? -3.613 -32.312 -13.18 1 96.94 219 ASP B O 1
ATOM 3736 N N . ARG B 1 220 ? -5.477 -31.156 -13.469 1 97.44 220 ARG B N 1
ATOM 3737 C CA . ARG B 1 220 ? -4.781 -30.141 -14.25 1 97.44 220 ARG B CA 1
ATOM 3738 C C . ARG B 1 220 ? -3.775 -29.375 -13.391 1 97.44 220 ARG B C 1
ATOM 3740 O O . ARG B 1 220 ? -2.633 -29.172 -13.805 1 97.44 220 ARG B O 1
ATOM 3747 N N . ASN B 1 221 ? -4.203 -28.969 -12.242 1 98.25 221 ASN B N 1
ATOM 3748 C CA . ASN B 1 221 ? -3.291 -28.297 -11.32 1 98.25 221 ASN B CA 1
ATOM 3749 C C . ASN B 1 221 ? -2.129 -29.203 -10.922 1 98.25 221 ASN B C 1
ATOM 3751 O O . ASN B 1 221 ? -0.99 -28.75 -10.812 1 98.25 221 ASN B O 1
ATOM 3755 N N . ASP B 1 222 ? -2.412 -30.484 -10.75 1 97.56 222 ASP B N 1
ATOM 3756 C CA . ASP B 1 222 ? -1.367 -31.422 -10.383 1 97.56 222 ASP B CA 1
ATOM 3757 C C . ASP B 1 222 ? -0.288 -31.5 -11.461 1 97.56 222 ASP B C 1
ATOM 3759 O O . ASP B 1 222 ? 0.899 -31.625 -11.148 1 97.56 222 ASP B O 1
ATOM 3763 N N . ALA B 1 223 ? -0.689 -31.484 -12.68 1 97.44 223 ALA B N 1
ATOM 3764 C CA . ALA B 1 223 ? 0.257 -31.547 -13.797 1 97.44 223 ALA B CA 1
ATOM 3765 C C . ALA B 1 223 ? 1.185 -30.344 -13.789 1 97.44 223 ALA B C 1
ATOM 3767 O O . ALA B 1 223 ? 2.396 -30.469 -13.977 1 97.44 223 ALA B O 1
ATOM 3768 N N . VAL B 1 224 ? 0.659 -29.141 -13.57 1 98.19 224 VAL B N 1
ATOM 3769 C CA . VAL B 1 224 ? 1.454 -27.906 -13.555 1 98.19 224 VAL B CA 1
ATOM 3770 C C . VAL B 1 224 ? 2.357 -27.891 -12.328 1 98.19 224 VAL B C 1
ATOM 3772 O O . VAL B 1 224 ? 3.518 -27.484 -12.406 1 98.19 224 VAL B O 1
ATOM 3775 N N . LEU B 1 225 ? 1.847 -28.375 -11.219 1 98.38 225 LEU B N 1
ATOM 3776 C CA . LEU B 1 225 ? 2.652 -28.438 -10 1 98.38 225 LEU B CA 1
ATOM 3777 C C . LEU B 1 225 ? 3.828 -29.391 -10.18 1 98.38 225 LEU B C 1
ATOM 3779 O O . LEU B 1 225 ? 4.914 -29.141 -9.656 1 98.38 225 LEU B O 1
ATOM 3783 N N . ALA B 1 226 ? 3.568 -30.484 -10.867 1 97.69 226 ALA B N 1
ATOM 3784 C CA . ALA B 1 226 ? 4.656 -31.406 -11.148 1 97.69 226 ALA B CA 1
ATOM 3785 C C . ALA B 1 226 ? 5.781 -30.734 -11.922 1 97.69 226 ALA B C 1
ATOM 3787 O O . ALA B 1 226 ? 6.961 -30.984 -11.656 1 97.69 226 ALA B O 1
ATOM 3788 N N . LEU B 1 227 ? 5.398 -29.875 -12.844 1 98.25 227 LEU B N 1
ATOM 3789 C CA . LEU B 1 227 ? 6.406 -29.109 -13.562 1 98.25 227 LEU B CA 1
ATOM 3790 C C . LEU B 1 227 ? 7.164 -28.188 -12.609 1 98.25 227 LEU B C 1
ATOM 3792 O O . LEU B 1 227 ? 8.398 -28.141 -12.641 1 98.25 227 LEU B O 1
ATOM 3796 N N . ALA B 1 228 ? 6.438 -27.438 -11.797 1 98.69 228 ALA B N 1
ATOM 3797 C CA . ALA B 1 228 ? 7.059 -26.531 -10.844 1 98.69 228 ALA B CA 1
ATOM 3798 C C . ALA B 1 228 ? 8.039 -27.266 -9.938 1 98.69 228 ALA B C 1
ATOM 3800 O O . ALA B 1 228 ? 9.164 -26.797 -9.727 1 98.69 228 ALA B O 1
ATOM 3801 N N . MET B 1 229 ? 7.633 -28.391 -9.453 1 97.75 229 MET B N 1
ATOM 3802 C CA . MET B 1 229 ? 8.469 -29.172 -8.547 1 97.75 229 MET B CA 1
ATOM 3803 C C . MET B 1 229 ? 9.68 -29.734 -9.281 1 97.75 229 MET B C 1
ATOM 3805 O O . MET B 1 229 ? 10.773 -29.812 -8.719 1 97.75 229 MET B O 1
ATOM 3809 N N . ALA B 1 230 ? 9.508 -30.156 -10.516 1 96.81 230 ALA B N 1
ATOM 3810 C CA . ALA B 1 230 ? 10.625 -30.656 -11.312 1 96.81 230 ALA B CA 1
ATOM 3811 C C . ALA B 1 230 ? 11.672 -29.562 -11.531 1 96.81 230 ALA B C 1
ATOM 3813 O O . ALA B 1 230 ? 12.875 -29.828 -11.469 1 96.81 230 ALA B O 1
ATOM 3814 N N . LEU B 1 231 ? 11.18 -28.344 -11.82 1 97.56 231 LEU B N 1
ATOM 3815 C CA . LEU B 1 231 ? 12.094 -27.219 -11.961 1 97.56 231 LEU B CA 1
ATOM 3816 C C . LEU B 1 231 ? 12.906 -27 -10.688 1 97.56 231 LEU B C 1
ATOM 3818 O O . LEU B 1 231 ? 14.117 -26.812 -10.742 1 97.56 231 LEU B O 1
ATOM 3822 N N . ASP B 1 232 ? 12.219 -27.031 -9.594 1 97.12 232 ASP B N 1
ATOM 3823 C CA . ASP B 1 232 ? 12.875 -26.859 -8.297 1 97.12 232 ASP B CA 1
ATOM 3824 C C . ASP B 1 232 ? 13.891 -27.969 -8.047 1 97.12 232 ASP B C 1
ATOM 3826 O O . ASP B 1 232 ? 15.016 -27.703 -7.621 1 97.12 232 ASP B O 1
ATOM 3830 N N . GLU B 1 233 ? 13.531 -29.172 -8.297 1 94.06 233 GLU B N 1
ATOM 3831 C CA . GLU B 1 233 ? 14.391 -30.328 -8.07 1 94.06 233 GLU B CA 1
ATOM 3832 C C . GLU B 1 233 ? 15.648 -30.25 -8.938 1 94.06 233 GLU B C 1
ATOM 3834 O O . GLU B 1 233 ? 16.719 -30.703 -8.523 1 94.06 233 GLU B O 1
ATOM 3839 N N . ALA B 1 234 ? 15.484 -29.688 -10.102 1 93.5 234 ALA B N 1
ATOM 3840 C CA . ALA B 1 234 ? 16.625 -29.547 -11.016 1 93.5 234 ALA B CA 1
ATOM 3841 C C . ALA B 1 234 ? 17.531 -28.391 -10.609 1 93.5 234 ALA B C 1
ATOM 3843 O O . ALA B 1 234 ? 18.562 -28.172 -11.227 1 93.5 234 ALA B O 1
ATOM 3844 N N . GLY B 1 235 ? 17.109 -27.609 -9.578 1 94.75 235 GLY B N 1
ATOM 3845 C CA . GLY B 1 235 ? 17.938 -26.531 -9.047 1 94.75 235 GLY B CA 1
ATOM 3846 C C . GLY B 1 235 ? 17.406 -25.156 -9.359 1 94.75 235 GLY B C 1
ATOM 3847 O O . GLY B 1 235 ? 18.062 -24.156 -9.047 1 94.75 235 GLY B O 1
ATOM 3848 N N . GLY B 1 236 ? 16.266 -25.109 -9.992 1 96.88 236 GLY B N 1
ATOM 3849 C CA . GLY B 1 236 ? 15.664 -23.812 -10.297 1 96.88 236 GLY B CA 1
ATOM 3850 C C . GLY B 1 236 ? 15 -23.172 -9.094 1 96.88 236 GLY B C 1
ATOM 3851 O O . GLY B 1 236 ? 14.508 -23.859 -8.203 1 96.88 236 GLY B O 1
ATOM 3852 N N . ARG B 1 237 ? 15.047 -21.859 -9.008 1 97.75 237 ARG B N 1
ATOM 3853 C CA . ARG B 1 237 ? 14.219 -21.094 -8.086 1 97.75 237 ARG B CA 1
ATOM 3854 C C . ARG B 1 237 ? 12.844 -20.812 -8.68 1 97.75 237 ARG B C 1
ATOM 3856 O O . ARG B 1 237 ? 12.727 -20.203 -9.742 1 97.75 237 ARG B O 1
ATOM 3863 N N . VAL B 1 238 ? 11.797 -21.234 -7.969 1 98.75 238 VAL B N 1
ATOM 3864 C CA . VAL B 1 238 ? 10.484 -21.234 -8.609 1 98.75 238 VAL B CA 1
ATOM 3865 C C . VAL B 1 238 ? 9.5 -20.422 -7.773 1 98.75 238 VAL B C 1
ATOM 3867 O O . VAL B 1 238 ? 9.406 -20.625 -6.559 1 98.75 238 VAL B O 1
ATOM 3870 N N . VAL B 1 239 ? 8.812 -19.516 -8.391 1 98.94 239 VAL B N 1
ATOM 3871 C CA . VAL B 1 239 ? 7.703 -18.781 -7.789 1 98.94 239 VAL B CA 1
ATOM 3872 C C . VAL B 1 239 ? 6.469 -18.891 -8.68 1 98.94 239 VAL B C 1
ATOM 3874 O O . VAL B 1 239 ? 6.539 -18.625 -9.883 1 98.94 239 VAL B O 1
ATOM 3877 N N . ILE B 1 240 ? 5.344 -19.344 -8.117 1 98.94 240 ILE B N 1
ATOM 3878 C CA . ILE B 1 240 ? 4.055 -19.25 -8.797 1 98.94 240 ILE B CA 1
ATOM 3879 C C . ILE B 1 240 ? 3.383 -17.922 -8.461 1 98.94 240 ILE B C 1
ATOM 3881 O O . ILE B 1 240 ? 3.109 -17.625 -7.293 1 98.94 240 ILE B O 1
ATOM 3885 N N . ALA B 1 241 ? 3.16 -17.125 -9.469 1 98.88 241 ALA B N 1
ATOM 3886 C CA . ALA B 1 241 ? 2.604 -15.789 -9.32 1 98.88 241 ALA B CA 1
ATOM 3887 C C . ALA B 1 241 ? 1.243 -15.672 -10 1 98.88 241 ALA B C 1
ATOM 3889 O O . ALA B 1 241 ? 1.106 -16 -11.188 1 98.88 241 ALA B O 1
ATOM 3890 N N . GLY B 1 242 ? 0.254 -15.281 -9.305 1 98.44 242 GLY B N 1
ATOM 3891 C CA . GLY B 1 242 ? -1.076 -15.156 -9.875 1 98.44 242 GLY B CA 1
ATOM 3892 C C . GLY B 1 242 ? -1.927 -14.109 -9.18 1 98.44 242 GLY B C 1
ATOM 3893 O O . GLY B 1 242 ? -1.407 -13.273 -8.43 1 98.44 242 GLY B O 1
ATOM 3894 N N . ASP B 1 243 ? -3.193 -14.016 -9.539 1 96.19 243 ASP B N 1
ATOM 3895 C CA . ASP B 1 243 ? -4.18 -13.148 -8.906 1 96.19 243 ASP B CA 1
ATOM 3896 C C . ASP B 1 243 ? -4.832 -13.844 -7.711 1 96.19 243 ASP B C 1
ATOM 3898 O O . ASP B 1 243 ? -4.512 -15 -7.406 1 96.19 243 ASP B O 1
ATOM 3902 N N . LEU B 1 244 ? -5.645 -13.117 -7.027 1 93.31 244 LEU B N 1
ATOM 3903 C CA . LEU B 1 244 ? -6.285 -13.664 -5.836 1 93.31 244 LEU B CA 1
ATOM 3904 C C . LEU B 1 244 ? -7.18 -14.852 -6.195 1 93.31 244 LEU B C 1
ATOM 3906 O O . LEU B 1 244 ? -7.297 -15.805 -5.422 1 93.31 244 LEU B O 1
ATOM 3910 N N . ASP B 1 245 ? -7.785 -14.812 -7.359 1 94.5 245 ASP B N 1
ATOM 3911 C CA . ASP B 1 245 ? -8.656 -15.891 -7.809 1 94.5 245 ASP B CA 1
ATOM 3912 C C . ASP B 1 245 ? -7.887 -17.203 -7.949 1 94.5 245 ASP B C 1
ATOM 3914 O O . ASP B 1 245 ? -8.438 -18.281 -7.719 1 94.5 245 ASP B O 1
ATOM 3918 N N . SER B 1 246 ? -6.613 -17.125 -8.297 1 97.56 246 SER B N 1
ATOM 3919 C CA . SER B 1 246 ? -5.789 -18.328 -8.43 1 97.56 246 SER B CA 1
ATOM 3920 C C . SER B 1 246 ? -5.5 -18.953 -7.07 1 97.56 246 SER B C 1
ATOM 3922 O O . SER B 1 246 ? -5.051 -20.094 -6.992 1 97.56 246 SER B O 1
ATOM 3924 N N . ALA B 1 247 ? -5.746 -18.219 -6.004 1 97 247 ALA B N 1
ATOM 3925 C CA . ALA B 1 247 ? -5.555 -18.734 -4.648 1 97 247 ALA B CA 1
ATOM 3926 C C . ALA B 1 247 ? -6.863 -19.25 -4.07 1 97 247 ALA B C 1
ATOM 3928 O O . ALA B 1 247 ? -6.91 -19.703 -2.924 1 97 247 ALA B O 1
ATOM 3929 N N . GLY B 1 248 ? -7.883 -19.141 -4.832 1 96 248 GLY B N 1
ATOM 3930 C CA . GLY B 1 248 ? -9.18 -19.672 -4.441 1 96 248 GLY B CA 1
ATOM 3931 C C . GLY B 1 248 ? -9.438 -21.078 -4.961 1 96 248 GLY B C 1
ATOM 3932 O O . GLY B 1 248 ? -8.5 -21.766 -5.371 1 96 248 GLY B O 1
ATOM 3933 N N . LYS B 1 249 ? -10.727 -21.469 -4.914 1 96.06 249 LYS B N 1
ATOM 3934 C CA . LYS B 1 249 ? -11.125 -22.812 -5.324 1 96.06 249 LYS B CA 1
ATOM 3935 C C . LYS B 1 249 ? -10.656 -23.109 -6.746 1 96.06 249 LYS B C 1
ATOM 3937 O O . LYS B 1 249 ? -10.836 -22.297 -7.648 1 96.06 249 LYS B O 1
ATOM 3942 N N . ASP B 1 250 ? -9.984 -24.203 -6.902 1 97.69 250 ASP B N 1
ATOM 3943 C CA . ASP B 1 250 ? -9.586 -24.766 -8.188 1 97.69 250 ASP B CA 1
ATOM 3944 C C . ASP B 1 250 ? -8.438 -23.969 -8.805 1 97.69 250 ASP B C 1
ATOM 3946 O O . ASP B 1 250 ? -8.109 -24.141 -9.977 1 97.69 250 ASP B O 1
ATOM 3950 N N . GLY B 1 251 ? -7.871 -23.047 -8.039 1 98.19 251 GLY B N 1
ATOM 3951 C CA . GLY B 1 251 ? -6.727 -22.297 -8.523 1 98.19 251 GLY B CA 1
ATOM 3952 C C . GLY B 1 251 ? -5.406 -23 -8.305 1 98.19 251 GLY B C 1
ATOM 3953 O O . GLY B 1 251 ? -5.277 -23.812 -7.387 1 98.19 251 GLY B O 1
ATOM 3954 N N . LEU B 1 252 ? -4.43 -22.688 -9.102 1 98.5 252 LEU B N 1
ATOM 3955 C CA . LEU B 1 252 ? -3.117 -23.328 -9.023 1 98.5 252 LEU B CA 1
ATOM 3956 C C . LEU B 1 252 ? -2.424 -22.969 -7.711 1 98.5 252 LEU B C 1
ATOM 3958 O O . LEU B 1 252 ? -1.788 -23.828 -7.094 1 98.5 252 LEU B O 1
ATOM 3962 N N . ILE B 1 253 ? -2.52 -21.719 -7.289 1 98.62 253 ILE B N 1
ATOM 3963 C CA . ILE B 1 253 ? -1.886 -21.297 -6.047 1 98.62 253 ILE B CA 1
ATOM 3964 C C . ILE B 1 253 ? -2.523 -22.016 -4.863 1 98.62 253 ILE B C 1
ATOM 3966 O O . ILE B 1 253 ? -1.823 -22.469 -3.955 1 98.62 253 ILE B O 1
ATOM 3970 N N . ALA B 1 254 ? -3.828 -22.156 -4.891 1 98.31 254 ALA B N 1
ATOM 3971 C CA . ALA B 1 254 ? -4.508 -22.906 -3.84 1 98.31 254 ALA B CA 1
ATOM 3972 C C . ALA B 1 254 ? -4.02 -24.344 -3.799 1 98.31 254 ALA B C 1
ATOM 3974 O O . ALA B 1 254 ? -3.787 -24.906 -2.723 1 98.31 254 ALA B O 1
ATOM 3975 N N . ALA B 1 255 ? -3.9 -24.984 -4.953 1 98.44 255 ALA B N 1
ATOM 3976 C CA . ALA B 1 255 ? -3.414 -26.359 -5.039 1 98.44 255 ALA B CA 1
ATOM 3977 C C . ALA B 1 255 ? -1.998 -26.484 -4.48 1 98.44 255 ALA B C 1
ATOM 3979 O O . ALA B 1 255 ? -1.685 -27.438 -3.764 1 98.44 255 ALA B O 1
ATOM 3980 N N . SER B 1 256 ? -1.148 -25.531 -4.836 1 98.5 256 SER B N 1
ATOM 3981 C CA . SER B 1 256 ? 0.215 -25.516 -4.316 1 98.5 256 SER B CA 1
ATOM 3982 C C . SER B 1 256 ? 0.225 -25.422 -2.795 1 98.5 256 SER B C 1
ATOM 3984 O O . SER B 1 256 ? 0.961 -26.156 -2.127 1 98.5 256 SER B O 1
ATOM 3986 N N . ASN B 1 257 ? -0.61 -24.5 -2.252 1 97.31 257 ASN B N 1
ATOM 3987 C CA . ASN B 1 257 ? -0.678 -24.281 -0.812 1 97.31 257 ASN B CA 1
ATOM 3988 C C . ASN B 1 257 ? -1.182 -25.516 -0.078 1 97.31 257 ASN B C 1
ATOM 3990 O O . ASN B 1 257 ? -0.818 -25.75 1.076 1 97.31 257 ASN B O 1
ATOM 3994 N N . ALA B 1 258 ? -1.973 -26.281 -0.75 1 96.88 258 ALA B N 1
ATOM 3995 C CA . ALA B 1 258 ? -2.584 -27.469 -0.133 1 96.88 258 ALA B CA 1
ATOM 3996 C C . ALA B 1 258 ? -1.654 -28.672 -0.214 1 96.88 258 ALA B C 1
ATOM 3998 O O . ALA B 1 258 ? -1.87 -29.672 0.469 1 96.88 258 ALA B O 1
ATOM 3999 N N . ASP B 1 259 ? -0.672 -28.625 -1.084 1 96.94 259 ASP B N 1
ATOM 4000 C CA . ASP B 1 259 ? 0.292 -29.719 -1.254 1 96.94 259 ASP B CA 1
ATOM 4001 C C . ASP B 1 259 ? 1.533 -29.484 -0.395 1 96.94 259 ASP B C 1
ATOM 4003 O O . ASP B 1 259 ? 2.312 -28.562 -0.654 1 96.94 259 ASP B O 1
ATOM 4007 N N . ALA B 1 260 ? 1.824 -30.312 0.551 1 96.19 260 ALA B N 1
ATOM 4008 C CA . ALA B 1 260 ? 2.893 -30.109 1.526 1 96.19 260 ALA B CA 1
ATOM 4009 C C . ALA B 1 260 ? 4.258 -30.062 0.844 1 96.19 260 ALA B C 1
ATOM 4011 O O . ALA B 1 260 ? 5.117 -29.266 1.213 1 96.19 260 ALA B O 1
ATOM 4012 N N . ALA B 1 261 ? 4.461 -30.891 -0.124 1 96.06 261 ALA B N 1
ATOM 4013 C CA . ALA B 1 261 ? 5.734 -30.922 -0.838 1 96.06 261 ALA B CA 1
ATOM 4014 C C . ALA B 1 261 ? 5.938 -29.641 -1.64 1 96.06 261 ALA B C 1
ATOM 4016 O O . ALA B 1 261 ? 7.016 -29.047 -1.606 1 96.06 261 ALA B O 1
ATOM 4017 N N . ALA B 1 262 ? 4.875 -29.219 -2.307 1 97 262 ALA B N 1
ATOM 4018 C CA . ALA B 1 262 ? 4.961 -28 -3.115 1 97 262 ALA B CA 1
ATOM 4019 C C . ALA B 1 262 ? 5.145 -26.766 -2.238 1 97 262 ALA B C 1
ATOM 4021 O O . ALA B 1 262 ? 5.996 -25.922 -2.516 1 97 262 ALA B O 1
ATOM 4022 N N . SER B 1 263 ? 4.391 -26.703 -1.174 1 95.62 263 SER B N 1
ATOM 4023 C CA . SER B 1 263 ? 4.402 -25.516 -0.326 1 95.62 263 SER B CA 1
ATOM 4024 C C . SER B 1 263 ? 5.738 -25.359 0.39 1 95.62 263 SER B C 1
ATOM 4026 O O . SER B 1 263 ? 6.117 -24.25 0.775 1 95.62 263 SER B O 1
ATOM 4028 N N . SER B 1 264 ? 6.512 -26.422 0.508 1 95.88 264 SER B N 1
ATOM 4029 C CA . SER B 1 264 ? 7.805 -26.344 1.183 1 95.88 264 SER B CA 1
ATOM 4030 C C . SER B 1 264 ? 8.93 -26.094 0.191 1 95.88 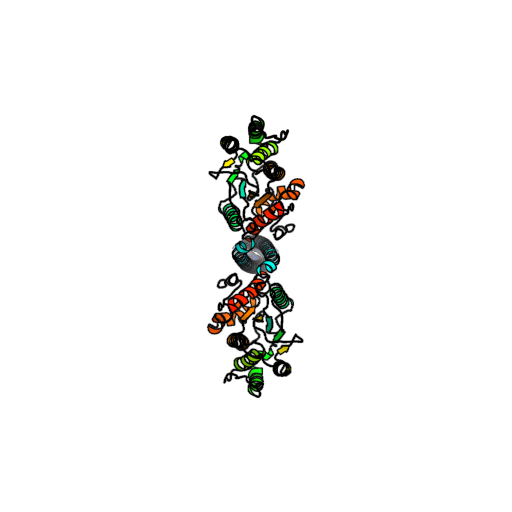264 SER B C 1
ATOM 4032 O O . SER B 1 264 ? 10.047 -25.75 0.587 1 95.88 264 SER B O 1
ATOM 4034 N N . SER B 1 265 ? 8.656 -26.203 -1.091 1 96.5 265 SER B N 1
ATOM 4035 C CA . SER B 1 265 ? 9.734 -26.141 -2.068 1 96.5 265 SER B CA 1
ATOM 4036 C C . SER B 1 265 ? 9.562 -24.953 -3.006 1 96.5 265 SER B C 1
ATOM 4038 O O . SER B 1 265 ? 10.531 -24.484 -3.609 1 96.5 265 SER B O 1
ATOM 4040 N N . ILE B 1 266 ? 8.289 -24.469 -3.127 1 97.62 266 ILE B N 1
ATOM 4041 C CA . ILE B 1 266 ? 7.949 -23.438 -4.098 1 97.62 266 ILE B CA 1
ATOM 4042 C C . ILE B 1 266 ? 7.254 -22.281 -3.389 1 97.62 266 ILE B C 1
ATOM 4044 O O . ILE B 1 266 ? 6.457 -22.484 -2.473 1 97.62 266 ILE B O 1
ATOM 4048 N N . SER B 1 267 ? 7.605 -21.031 -3.777 1 98.81 267 SER B N 1
ATOM 4049 C CA . SER B 1 267 ? 6.91 -19.875 -3.24 1 98.81 267 SER B CA 1
ATOM 4050 C C . SER B 1 267 ? 5.715 -19.484 -4.109 1 98.81 267 SER B C 1
ATOM 4052 O O . SER B 1 267 ? 5.695 -19.781 -5.305 1 98.81 267 SER B O 1
ATOM 4054 N N . THR B 1 268 ? 4.723 -18.891 -3.477 1 98.81 268 THR B N 1
ATOM 4055 C CA . THR B 1 268 ? 3.561 -18.406 -4.211 1 98.81 268 THR B CA 1
ATOM 4056 C C . THR B 1 268 ? 3.285 -16.953 -3.887 1 98.81 268 THR B C 1
ATOM 4058 O O . THR B 1 268 ? 3.561 -16.484 -2.775 1 98.81 268 THR B O 1
ATOM 4061 N N . VAL B 1 269 ? 2.85 -16.219 -4.848 1 98.62 269 VAL B N 1
ATOM 4062 C CA . VAL B 1 269 ? 2.4 -14.836 -4.723 1 98.62 269 VAL B CA 1
ATOM 4063 C C . VAL B 1 269 ? 1.022 -14.68 -5.359 1 98.62 269 VAL B C 1
ATOM 4065 O O . VAL B 1 269 ? 0.87 -14.852 -6.57 1 98.62 269 VAL B O 1
ATOM 4068 N N . ASN B 1 270 ? -0.016 -14.273 -4.578 1 97.75 270 ASN B N 1
ATOM 4069 C CA . ASN B 1 270 ? -1.361 -14.211 -5.141 1 97.75 270 ASN B CA 1
ATOM 4070 C C . ASN B 1 270 ? -1.804 -12.773 -5.391 1 97.75 270 ASN B C 1
ATOM 4072 O O . ASN B 1 270 ? -2.998 -12.5 -5.527 1 97.75 270 ASN B O 1
ATOM 4076 N N . THR B 1 271 ? -0.843 -11.859 -5.402 1 96.38 271 THR B N 1
ATOM 4077 C CA . THR B 1 271 ? -1.118 -10.453 -5.656 1 96.38 271 THR B CA 1
ATOM 4078 C C . THR B 1 271 ? -0.268 -9.93 -6.812 1 96.38 271 THR B C 1
ATOM 4080 O O . THR B 1 271 ? 0.155 -8.773 -6.809 1 96.38 271 THR B O 1
ATOM 4083 N N . ALA B 1 272 ? 0.043 -10.727 -7.812 1 97.5 272 ALA B N 1
ATOM 4084 C CA . ALA B 1 272 ? 0.951 -10.414 -8.914 1 97.5 272 ALA B CA 1
ATOM 4085 C C . ALA B 1 272 ? 0.452 -9.219 -9.711 1 97.5 272 ALA B C 1
ATOM 4087 O O . ALA B 1 272 ? 1.244 -8.508 -10.336 1 97.5 272 ALA B O 1
ATOM 4088 N N . PRO B 1 273 ? -0.898 -8.953 -9.789 1 95.81 273 PRO B N 1
ATOM 4089 C CA . PRO B 1 273 ? -1.366 -7.793 -10.555 1 95.81 273 PRO B CA 1
ATOM 4090 C C . PRO B 1 273 ? -0.978 -6.465 -9.914 1 95.81 273 PRO B C 1
ATOM 4092 O O . PRO B 1 273 ? -1.1 -5.41 -10.539 1 95.81 273 PRO B O 1
ATOM 4095 N N . THR B 1 274 ? -0.592 -6.441 -8.641 1 95.12 274 THR B N 1
ATOM 4096 C CA . THR B 1 274 ? -0.245 -5.211 -7.941 1 95.12 274 THR B CA 1
ATOM 4097 C C . THR B 1 274 ? 1.269 -5.023 -7.891 1 95.12 274 THR B C 1
ATOM 4099 O O . THR B 1 274 ? 2.021 -5.996 -7.98 1 95.12 274 THR B O 1
ATOM 4102 N N . ALA B 1 275 ? 1.708 -3.766 -7.73 1 96.31 275 ALA B N 1
ATOM 4103 C CA . ALA B 1 275 ? 3.137 -3.479 -7.617 1 96.31 275 ALA B CA 1
ATOM 4104 C C . ALA B 1 275 ? 3.748 -4.199 -6.422 1 96.31 275 ALA B C 1
ATOM 4106 O O . ALA B 1 275 ? 4.863 -4.719 -6.504 1 96.31 275 ALA B O 1
ATOM 4107 N N . SER B 1 276 ? 3.035 -4.203 -5.309 1 96.31 276 SER B N 1
ATOM 4108 C CA . SER B 1 276 ? 3.523 -4.906 -4.129 1 96.31 276 SER B CA 1
ATOM 4109 C C . SER B 1 276 ? 3.705 -6.395 -4.406 1 96.31 276 SER B C 1
ATOM 4111 O O . SER B 1 276 ? 4.668 -7.004 -3.941 1 96.31 276 SER B O 1
ATOM 4113 N N . GLY B 1 277 ? 2.777 -7.023 -5.113 1 97.38 277 GLY B N 1
ATOM 4114 C CA . GLY B 1 277 ? 2.914 -8.414 -5.5 1 97.38 277 GLY B CA 1
ATOM 4115 C C . GLY B 1 277 ? 4.113 -8.672 -6.395 1 97.38 277 GLY B C 1
ATOM 4116 O O . GLY B 1 277 ? 4.793 -9.688 -6.25 1 97.38 277 GLY B O 1
ATOM 4117 N N . GLN B 1 278 ? 4.328 -7.738 -7.336 1 98.44 278 GLN B N 1
ATOM 4118 C CA . GLN B 1 278 ? 5.457 -7.871 -8.25 1 98.44 278 GLN B CA 1
ATOM 4119 C C . GLN B 1 278 ? 6.785 -7.773 -7.508 1 98.44 278 GLN B C 1
ATOM 4121 O O . GLN B 1 278 ? 7.738 -8.484 -7.832 1 98.44 278 GLN B O 1
ATOM 4126 N N . VAL B 1 279 ? 6.859 -6.914 -6.512 1 98.31 279 VAL B N 1
ATOM 4127 C CA . VAL B 1 279 ? 8.023 -6.871 -5.633 1 98.31 279 VAL B CA 1
ATOM 4128 C C . VAL B 1 279 ? 8.188 -8.211 -4.926 1 98.31 279 VAL B C 1
ATOM 4130 O O . VAL B 1 279 ? 9.297 -8.742 -4.832 1 98.31 279 VAL B O 1
ATOM 4133 N N . ASN B 1 280 ? 7.094 -8.758 -4.441 1 98.44 280 ASN B N 1
ATOM 4134 C CA . ASN B 1 280 ? 7.121 -10.039 -3.748 1 98.44 280 ASN B CA 1
ATOM 4135 C C . ASN B 1 280 ? 7.66 -11.156 -4.641 1 98.44 280 ASN B C 1
ATOM 4137 O O . ASN B 1 280 ? 8.359 -12.055 -4.168 1 98.44 280 ASN B O 1
ATOM 4141 N N . VAL B 1 281 ? 7.301 -11.133 -5.926 1 98.81 281 VAL B N 1
ATOM 4142 C CA . VAL B 1 281 ? 7.812 -12.148 -6.84 1 98.81 281 VAL B CA 1
ATOM 4143 C C . VAL B 1 281 ? 9.336 -12.086 -6.883 1 98.81 281 VAL B C 1
ATOM 4145 O O . VAL B 1 281 ? 10.008 -13.109 -6.738 1 98.81 281 VAL B O 1
ATOM 4148 N N . ALA B 1 282 ? 9.891 -10.891 -7.047 1 98.81 282 ALA B N 1
ATOM 4149 C CA . ALA B 1 282 ? 11.336 -10.719 -7.094 1 98.81 282 ALA B CA 1
ATOM 4150 C C . ALA B 1 282 ? 11.984 -11.172 -5.789 1 98.81 282 ALA B C 1
ATOM 4152 O O . ALA B 1 282 ? 12.953 -11.945 -5.805 1 98.81 282 ALA B O 1
ATOM 4153 N N . TRP B 1 283 ? 11.398 -10.688 -4.68 1 98.62 283 TRP B N 1
ATOM 4154 C CA . TRP B 1 283 ? 11.992 -11.008 -3.385 1 98.62 283 TRP B CA 1
ATOM 4155 C C . TRP B 1 283 ? 11.82 -12.484 -3.061 1 98.62 283 TRP B C 1
ATOM 4157 O O . TRP B 1 283 ? 12.688 -13.094 -2.416 1 98.62 283 TRP B O 1
ATOM 4167 N N . ALA B 1 284 ? 10.727 -13.102 -3.479 1 98.69 284 ALA B N 1
ATOM 4168 C CA . ALA B 1 284 ? 10.5 -14.531 -3.266 1 98.69 284 ALA B CA 1
ATOM 4169 C C . ALA B 1 284 ? 11.539 -15.359 -4.016 1 98.69 284 ALA B C 1
ATOM 4171 O O . ALA B 1 284 ? 11.977 -16.406 -3.525 1 98.69 284 ALA B O 1
ATOM 4172 N N . LEU B 1 285 ? 11.891 -14.914 -5.242 1 98.69 285 LEU B N 1
ATOM 4173 C CA . LEU B 1 285 ? 12.938 -15.617 -5.98 1 98.69 285 LEU B CA 1
ATOM 4174 C C . LEU B 1 285 ? 14.258 -15.594 -5.215 1 98.69 285 LEU B C 1
ATOM 4176 O O . LEU B 1 285 ? 14.969 -16.609 -5.164 1 98.69 285 LEU B O 1
ATOM 4180 N N . ILE B 1 286 ? 14.586 -14.477 -4.629 1 98.06 286 ILE B N 1
ATOM 4181 C CA . ILE B 1 286 ? 15.797 -14.367 -3.824 1 98.06 286 ILE B CA 1
ATOM 4182 C C . ILE B 1 286 ? 15.703 -15.297 -2.619 1 98.06 286 ILE B C 1
ATOM 4184 O O . ILE B 1 286 ? 16.656 -16.016 -2.301 1 98.06 286 ILE B O 1
ATOM 4188 N N . ALA B 1 287 ? 14.547 -15.266 -1.968 1 98.06 287 ALA B N 1
ATOM 4189 C CA . ALA B 1 287 ? 14.328 -16.156 -0.827 1 98.06 287 ALA B CA 1
ATOM 4190 C C . ALA B 1 287 ? 14.508 -17.609 -1.229 1 98.06 287 ALA B C 1
ATOM 4192 O O . ALA B 1 287 ? 15.133 -18.391 -0.504 1 98.06 287 ALA B O 1
ATOM 4193 N N . GLU B 1 288 ? 13.953 -17.969 -2.387 1 97.5 288 GLU B N 1
ATOM 4194 C CA . GLU B 1 288 ? 14.125 -19.328 -2.904 1 97.5 288 GLU B CA 1
ATOM 4195 C C . GLU B 1 288 ? 15.602 -19.672 -3.076 1 97.5 288 GLU B C 1
ATOM 4197 O O . GLU B 1 288 ? 16.016 -20.812 -2.814 1 97.5 288 GLU B O 1
ATOM 4202 N N . GLY B 1 289 ? 16.344 -18.719 -3.541 1 95.44 289 GLY B N 1
ATOM 4203 C CA . GLY B 1 289 ? 17.781 -18.922 -3.693 1 95.44 289 GLY B CA 1
ATOM 4204 C C . GLY B 1 289 ? 18.484 -19.188 -2.379 1 95.44 289 GLY B C 1
ATOM 4205 O O . GLY B 1 289 ? 19.531 -19.844 -2.352 1 95.44 289 GLY B O 1
ATOM 4206 N N . ASN B 1 290 ? 17.891 -18.672 -1.362 1 95.19 290 ASN B N 1
ATOM 4207 C CA . ASN B 1 290 ? 18.453 -18.844 -0.029 1 95.19 290 ASN B CA 1
ATOM 4208 C C . ASN B 1 290 ? 17.812 -20.016 0.704 1 95.19 290 ASN B C 1
ATOM 4210 O O . ASN B 1 290 ? 18.016 -20.188 1.906 1 95.19 290 ASN B O 1
ATOM 4214 N N . GLY B 1 291 ? 16.953 -20.75 -0.009 1 94.81 291 GLY B N 1
ATOM 4215 C CA . GLY B 1 291 ? 16.375 -21.969 0.527 1 94.81 291 GLY B CA 1
ATOM 4216 C C . GLY B 1 291 ? 15.102 -21.719 1.323 1 94.81 291 GLY B C 1
ATOM 4217 O O . GLY B 1 291 ? 14.68 -22.578 2.107 1 94.81 291 GLY B O 1
ATOM 4218 N N . THR B 1 292 ? 14.523 -20.547 1.211 1 96.5 292 THR B N 1
ATOM 4219 C CA . THR B 1 292 ? 13.305 -20.203 1.931 1 96.5 292 THR B CA 1
ATOM 4220 C C . THR B 1 292 ? 12.125 -20.094 0.968 1 96.5 292 THR B C 1
ATOM 4222 O O . THR B 1 292 ? 12.156 -19.281 0.036 1 96.5 292 THR B O 1
ATOM 4225 N N . SER B 1 293 ? 11.156 -20.922 1.178 1 97.81 293 SER B N 1
ATOM 4226 C CA . SER B 1 293 ? 9.914 -20.859 0.423 1 97.81 293 SER B CA 1
ATOM 4227 C C . SER B 1 293 ? 8.773 -20.312 1.282 1 97.81 293 SER B C 1
ATOM 4229 O O . SER B 1 293 ? 8.758 -20.516 2.498 1 97.81 293 SER B O 1
ATOM 4231 N N . GLY B 1 294 ? 7.891 -19.578 0.717 1 97.81 294 GLY B N 1
ATOM 4232 C CA . GLY B 1 294 ? 6.777 -19.031 1.471 1 97.81 294 GLY B CA 1
ATOM 4233 C C . GLY B 1 294 ? 5.57 -18.719 0.607 1 97.81 294 GLY B C 1
ATOM 4234 O O . GLY B 1 294 ? 5.598 -18.922 -0.606 1 97.81 294 GLY B O 1
ATOM 4235 N N . ARG B 1 295 ? 4.473 -18.438 1.28 1 97.94 295 ARG B N 1
ATOM 4236 C CA . ARG B 1 295 ? 3.229 -17.953 0.684 1 97.94 295 ARG B CA 1
ATOM 4237 C C . ARG B 1 295 ? 3.033 -16.469 0.938 1 97.94 295 ARG B C 1
ATOM 4239 O O . ARG B 1 295 ? 2.887 -16.047 2.086 1 97.94 295 ARG B O 1
ATOM 4246 N N . TYR B 1 296 ? 2.996 -15.688 -0.105 1 97.75 296 TYR B N 1
ATOM 4247 C CA . TYR B 1 296 ? 2.932 -14.234 0.013 1 97.75 296 TYR B CA 1
ATOM 4248 C C . TYR B 1 296 ? 1.695 -13.688 -0.688 1 97.75 296 TYR B C 1
ATOM 4250 O O . TYR B 1 296 ? 1.372 -14.094 -1.804 1 97.75 296 TYR B O 1
ATOM 4258 N N . GLY B 1 297 ? 1.031 -12.82 0.038 1 94.56 297 GLY B N 1
ATOM 4259 C CA . GLY B 1 297 ? -0.096 -12.211 -0.651 1 94.56 297 GLY B CA 1
ATOM 4260 C C . GLY B 1 297 ? -1.199 -11.766 0.289 1 94.56 297 GLY B C 1
ATOM 4261 O O . GLY B 1 297 ? -0.927 -11.227 1.363 1 94.56 297 GLY B O 1
ATOM 4262 N N . ALA B 1 298 ? -2.445 -11.859 -0.106 1 91 298 ALA B N 1
ATOM 4263 C CA . ALA B 1 298 ? -3.557 -11.141 0.51 1 91 298 ALA B CA 1
ATOM 4264 C C . ALA B 1 298 ? -4.441 -12.086 1.316 1 91 298 ALA B C 1
ATOM 4266 O O . ALA B 1 298 ? -5.43 -11.664 1.918 1 91 298 ALA B O 1
ATOM 4267 N N . LEU B 1 299 ? -4.086 -13.398 1.332 1 90.94 299 LEU B N 1
ATOM 4268 C CA . LEU B 1 299 ? -4.848 -14.305 2.184 1 90.94 299 LEU B CA 1
ATOM 4269 C C . LEU B 1 299 ? -4.438 -14.148 3.645 1 90.94 299 LEU B C 1
ATOM 4271 O O . LEU B 1 299 ? -3.328 -13.703 3.939 1 90.94 299 LEU B O 1
ATOM 4275 N N . ALA B 1 300 ? -5.34 -14.5 4.555 1 86 300 ALA B N 1
ATOM 4276 C CA . ALA B 1 300 ? -5.141 -14.305 5.988 1 86 300 ALA B CA 1
ATOM 4277 C C . ALA B 1 300 ? -3.881 -15.023 6.473 1 86 300 ALA B C 1
ATOM 4279 O O . ALA B 1 300 ? -3.176 -14.523 7.352 1 86 300 ALA B O 1
ATOM 4280 N N . GLU B 1 301 ? -3.57 -16.156 5.777 1 89.75 301 GLU B N 1
ATOM 4281 C CA . GLU B 1 301 ? -2.441 -16.969 6.227 1 89.75 301 GLU B CA 1
ATOM 4282 C C . GLU B 1 301 ? -1.163 -16.578 5.484 1 89.75 301 GLU B C 1
ATOM 4284 O O . GLU B 1 301 ? -0.093 -17.125 5.766 1 89.75 301 GLU B O 1
ATOM 4289 N N . ASP B 1 302 ? -1.27 -15.68 4.59 1 94.19 302 ASP B N 1
ATOM 4290 C CA . ASP B 1 302 ? -0.116 -15.289 3.785 1 94.19 302 ASP B CA 1
ATOM 4291 C C . ASP B 1 302 ? 0.757 -14.281 4.531 1 94.19 302 ASP B C 1
ATOM 4293 O O . ASP B 1 302 ? 0.268 -13.539 5.391 1 94.19 302 ASP B O 1
ATOM 4297 N N . GLU B 1 303 ? 2.021 -14.375 4.281 1 95.12 303 GLU B N 1
ATOM 4298 C CA . GLU B 1 303 ? 2.883 -13.258 4.652 1 95.12 303 GLU B CA 1
ATOM 4299 C C . GLU B 1 303 ? 2.701 -12.078 3.701 1 95.12 303 GLU B C 1
ATOM 4301 O O . GLU B 1 303 ? 2.564 -12.266 2.49 1 95.12 303 GLU B O 1
ATOM 4306 N N . PRO B 1 304 ? 2.66 -10.898 4.234 1 91.62 304 PRO B N 1
ATOM 4307 C CA . PRO B 1 304 ? 2.428 -9.734 3.369 1 91.62 304 PRO B CA 1
ATOM 4308 C C . PRO B 1 304 ? 3.572 -9.492 2.389 1 91.62 304 PRO B C 1
ATOM 4310 O O . PRO B 1 304 ? 3.359 -8.922 1.318 1 91.62 304 PRO B O 1
ATOM 4313 N N . ILE B 1 305 ? 4.766 -9.922 2.789 1 93.81 305 ILE B N 1
ATOM 4314 C CA . ILE B 1 305 ? 5.91 -9.688 1.915 1 93.81 305 ILE B CA 1
ATOM 4315 C C . ILE B 1 305 ? 6.973 -10.766 2.16 1 93.81 305 ILE B C 1
ATOM 4317 O O . ILE B 1 305 ? 7.078 -11.297 3.266 1 93.81 305 ILE B O 1
ATOM 4321 N N . ALA B 1 306 ? 7.672 -11.102 1.094 1 96.62 306 ALA B N 1
ATOM 4322 C CA . ALA B 1 306 ? 8.805 -12.031 1.175 1 96.62 306 ALA B CA 1
ATOM 4323 C C . ALA B 1 306 ? 9.945 -11.43 1.984 1 96.62 306 ALA B C 1
ATOM 4325 O O . ALA B 1 306 ? 10.016 -10.211 2.168 1 96.62 306 ALA B O 1
ATOM 4326 N N . PRO B 1 307 ? 10.812 -12.242 2.533 1 94.38 307 PRO B N 1
ATOM 4327 C CA . PRO B 1 307 ? 11.938 -11.742 3.336 1 94.38 307 PRO B CA 1
ATOM 4328 C C . PRO B 1 307 ? 12.789 -10.727 2.582 1 94.38 307 PRO B C 1
ATOM 4330 O O . PRO B 1 307 ? 13.023 -10.875 1.38 1 94.38 307 PRO B O 1
ATOM 4333 N N . THR B 1 308 ? 13.172 -9.734 3.287 1 89.56 308 THR B N 1
ATOM 4334 C CA . THR B 1 308 ? 14.023 -8.688 2.732 1 89.56 308 THR B CA 1
ATOM 4335 C C . THR B 1 308 ? 15.359 -9.266 2.283 1 89.56 308 THR B C 1
ATOM 4337 O O . THR B 1 308 ? 15.961 -10.086 2.984 1 89.56 308 THR B O 1
ATOM 4340 N N . PRO B 1 309 ? 15.758 -8.875 1.114 1 89.31 309 PRO B N 1
ATOM 4341 C CA . PRO B 1 309 ? 17.062 -9.367 0.654 1 89.31 309 PRO B CA 1
ATOM 4342 C C . PRO B 1 309 ? 18.219 -8.75 1.424 1 89.31 309 PRO B C 1
ATOM 4344 O O . PRO B 1 309 ? 18.141 -7.605 1.874 1 89.31 309 PRO B O 1
#

Sequence (618 aa):
MIDFKYHVVSLIAVFLAIALGIIIGTTALNGGIVNNLQSNVSELRADKRDLENRVNGLNTQIENNSEFDAAVAGQLVEGTLTGQNFVVITVGSSVTAELRDPVIQMLQTAGASNTGSISLTDAYSDPEQADQLLNYASNDPPPGISLPESSNAGEVTGALLAAMLVAPQGGTAQPAASIQTVLSGLGGLGVLNVDSTDLTPASNFVIVTSGAAPSPAGDRNDAVLALAMALDEAGGRVVIAGDLDSAGKDGLIAASNADAAASSSISTVNTAPTASGQVNVAWALIAEGNGTSGRYGALAEDEPIAPTPMIDFKYHVVSLIAVFLAIALGIIIGTTALNGGIVNNLQSNVSELRADKRDLENRVNGLNTQIENNSEFDAAVAGQLVEGTLTGQNFVVITVGSSVTAELRDPVIQMLQTAGASNTGSISLTDAYSDPEQADQLLNYASNDPPPGISLPESSNAGEVTGALLAAMLVAPQGGTAQPAASIQTVLSGLGGLGVLNVDSTDLTPASNFVIVTSGAAPSPAGDRNDAVLALAMALDEAGGRVVIAGDLDSAGKDGLIAASNADAAASSSISTVNTAPTASGQVNVAWALIAEGNGTSGRYGALAEDEPIAPTP

Nearest PDB structures (foldseek):
  8au6-assembly1_A  TM=8.157E-01  e=3.378E-17  Corynebacterium glutamicum ATCC 13032
  6jib-assembly1_A  TM=2.371E-01  e=1.069E+00  Homo sapiens
  3obe-assembly1_A  TM=3.571E-01  e=4.453E+00  Parabacteroides distasonis ATCC 8503
  3cz8-assembly1_A  TM=3.218E-01  e=8.071E+00  Bacillus subtilis subsp. subtilis str. 168
  8au6-assembly1_A  TM=8.156E-01  e=5.406E-17  Corynebacterium glutamicum ATCC 13032

pLDDT: mean 92.0, std 8.64, range [43.5, 98.94]

Radius of gyration: 37.1 Å; Cα contacts (8 Å, |Δi|>4): 1222; chains: 2; bounding box: 124×88×64 Å

Organism: NCBI:txid1891644

Solvent-accessible surface area (backbone atoms only — not comparable to full-atom values): 30453 Å² total; per-residue (Å²): 130,81,58,63,64,59,52,52,54,50,50,50,44,27,53,51,23,21,52,50,14,23,52,49,20,38,53,66,57,40,47,57,57,48,48,50,46,51,49,48,43,51,51,41,51,50,48,41,52,50,40,50,51,48,42,52,53,48,50,49,50,46,51,37,52,48,48,35,34,52,70,47,35,57,72,76,32,48,61,75,33,54,88,38,40,25,32,41,34,34,47,38,86,66,50,47,66,81,46,49,49,58,38,54,52,44,38,41,54,9,38,25,40,83,29,29,37,35,38,32,33,62,50,57,34,30,78,90,40,30,63,60,46,33,50,59,49,65,68,68,58,59,90,92,62,82,67,69,93,62,92,47,27,31,49,34,39,15,35,51,49,20,60,45,41,30,36,43,90,88,52,79,57,64,55,66,66,57,40,48,50,53,54,49,52,42,30,72,72,53,24,34,45,73,77,42,93,65,68,50,55,20,45,30,36,40,39,36,38,36,37,50,52,63,89,65,22,67,60,26,40,50,24,54,48,30,27,52,50,28,27,33,72,53,61,24,22,39,31,41,32,17,32,58,50,8,51,34,80,53,6,52,52,30,51,36,66,71,32,69,69,44,36,64,65,32,24,36,25,31,31,29,75,39,46,61,23,28,44,30,51,49,32,36,40,54,30,34,71,72,73,43,44,45,52,27,26,76,52,92,87,31,36,54,57,47,63,82,128,132,82,57,64,65,60,53,52,54,52,49,51,44,26,53,51,23,21,51,49,14,23,53,48,20,36,53,66,57,39,46,56,56,47,48,50,46,50,49,49,43,52,52,43,50,52,50,40,53,52,40,51,52,49,42,52,54,48,50,50,51,46,52,39,52,49,48,34,34,52,71,46,33,59,72,75,32,48,59,74,34,55,88,38,40,25,32,40,36,35,47,40,85,65,50,46,66,82,47,49,49,59,39,53,50,45,37,40,54,9,38,26,41,82,28,29,36,36,39,31,35,64,49,58,34,30,77,90,39,30,65,61,46,32,49,58,48,65,69,68,58,59,89,93,60,84,69,68,95,62,91,46,26,32,49,34,38,15,36,52,49,18,58,45,42,31,36,46,98,80,53,80,57,63,54,67,67,58,40,49,51,53,54,49,52,42,31,73,73,53,24,34,45,74,77,43,92,66,68,52,54,18,45,31,37,41,38,36,37,36,36,52,50,64,88,65,23,69,61,26,40,49,24,53,49,28,26,53,50,27,28,33,74,55,61,24,20,40,31,41,33,16,31,59,51,7,51,34,81,53,5,53,50,30,52,36,66,71,32,70,70,44,36,63,64,31,23,36,25,30,30,29,75,40,46,60,24,26,44,29,51,51,31,36,40,52,31,34,70,73,73,42,45,46,51,28,27,74,52,92,87,32,37,54,57,45,65,82,129